Protein AF-A0A953FQK1-F1 (afdb_monomer_lite)

pLDDT: mean 86.42, std 16.39, range [29.5, 98.88]

Secondary structure (DSSP, 8-state):
-----PPPP-PBPPPGGGG-HHHHHHHHTTT--TTS-EEETTEEE-HHHHHHTTT--GGG-SB-TTSSBHHHHHIIIIIGGG-TT-SS-HHHHHHHHHHHHHHHHHHHTT-SS-----HHHHHHHHHHHHHHHHHHH-HHHHHHHHHHHHHHHHHHTTTBPPPPPP-GGGGGEEEEEE-TTS-HHHHHHHHHHHHHHHHHHTT-GGG--EEEEEESSHHHHHHHHHHHHTTT--EEEHHHHGGGTTSTTS-TTS-EEEEEGGGEESS--SS-EEGGGG-S-EEEEEETTTTT---SSS--HHHHHHHHHTTTSEEEEEES-HHHHHTTSTTHHHHHTTEEEEE-HHHHHHTT-S-----TT--HHHHHHHHHHHH--

Foldseek 3Di:
DDDDDDPDPDFAADQLVLLLLQQQLLLCLLQQRQLDFDDDPNHTDGSVCLQCVQQLDPVQKDQDPVQFGSLLVCNVPPRSVVRVPRNQDNVNSVVLRVLLSVLQCLQQVQAPDRDIARSQLVVLSSLLLVLLLCVLPPLPVVQVSSQVSQVVSCVSRVRHDRQDGDDSQLSQFAEAQAEPPNCVLSSLSSSLVSNCVSCVVSVNQQLAQAEEEEDADDVVLVVSCVSCVSRVAAEDALVVCPVVSVVSNPGRSRYYHYDYLVQEDCDDDPRHDDLPVLAQAYEYEYEQVLPQQQDLPDRGPSNVSVCGNHVVYHYYYYHNPNSVSHVNHPCSSSNSHRHSHHNHPLNCVVSPNDPPPPVVPDDPVVVVVVVVVSVVD

Structure (mmCIF, N/CA/C/O backbone):
data_AF-A0A953FQK1-F1
#
_entry.id   AF-A0A953FQK1-F1
#
loop_
_atom_site.group_PDB
_atom_site.id
_atom_site.type_symbol
_atom_site.label_atom_id
_atom_site.label_alt_id
_atom_site.label_comp_id
_atom_site.label_asym_id
_atom_site.label_entity_id
_atom_site.label_seq_id
_atom_site.pdbx_PDB_ins_code
_atom_site.Cartn_x
_atom_site.Cartn_y
_atom_site.Cartn_z
_atom_site.occupancy
_atom_site.B_iso_or_equiv
_atom_site.auth_seq_id
_atom_site.auth_comp_id
_atom_site.auth_asym_id
_atom_site.auth_atom_id
_atom_site.pdbx_PDB_model_num
ATOM 1 N N . MET A 1 1 ? 45.405 36.792 7.604 1.00 40.22 1 MET A N 1
ATOM 2 C CA . MET A 1 1 ? 44.465 36.492 6.502 1.00 40.22 1 MET A CA 1
ATOM 3 C C . MET A 1 1 ? 43.432 35.494 7.002 1.00 40.22 1 MET A C 1
ATOM 5 O O . MET A 1 1 ? 43.780 34.347 7.253 1.00 40.22 1 MET A O 1
ATOM 9 N N . ALA A 1 2 ? 42.198 35.940 7.238 1.00 38.81 2 ALA A N 1
ATOM 10 C CA . ALA A 1 2 ? 41.104 35.060 7.635 1.00 38.81 2 ALA A CA 1
ATOM 11 C C . ALA A 1 2 ? 40.645 34.254 6.409 1.00 38.81 2 ALA A C 1
ATOM 13 O O . ALA A 1 2 ? 40.246 34.835 5.402 1.00 38.81 2 ALA A O 1
ATOM 14 N N . LYS A 1 3 ? 40.738 32.920 6.468 1.00 43.22 3 LYS A N 1
ATOM 15 C CA . LYS A 1 3 ? 40.153 32.038 5.451 1.00 43.22 3 LYS A CA 1
ATOM 16 C C . LYS A 1 3 ? 38.633 32.167 5.543 1.00 43.22 3 LYS A C 1
ATOM 18 O O . LYS A 1 3 ? 38.025 31.635 6.469 1.00 43.22 3 LYS A O 1
ATOM 23 N N . GLY A 1 4 ? 38.038 32.893 4.600 1.00 41.53 4 GLY A N 1
ATOM 24 C CA . GLY A 1 4 ? 36.592 32.953 4.434 1.00 41.53 4 GLY A CA 1
ATOM 25 C C . GLY A 1 4 ? 36.038 31.541 4.266 1.00 41.53 4 GLY A C 1
ATOM 26 O O . GLY A 1 4 ? 36.395 30.828 3.327 1.00 41.53 4 GLY A O 1
ATOM 27 N N . ARG A 1 5 ? 35.192 31.120 5.209 1.00 45.06 5 ARG A N 1
ATOM 28 C CA . ARG A 1 5 ? 34.363 29.922 5.081 1.00 45.06 5 ARG A CA 1
ATOM 29 C C . ARG A 1 5 ? 33.481 30.143 3.851 1.00 45.06 5 ARG A C 1
ATOM 31 O O . ARG A 1 5 ? 32.662 31.059 3.852 1.00 45.06 5 ARG A O 1
ATOM 38 N N . ARG A 1 6 ? 33.685 29.356 2.789 1.00 45.75 6 ARG A N 1
ATOM 39 C CA . ARG A 1 6 ? 32.769 29.353 1.641 1.00 45.75 6 ARG A CA 1
ATOM 40 C C . ARG A 1 6 ? 31.358 29.058 2.169 1.00 45.75 6 ARG A C 1
ATOM 42 O O . ARG A 1 6 ? 31.229 28.124 2.967 1.00 45.75 6 ARG A O 1
ATOM 49 N N . PRO A 1 7 ? 30.325 29.823 1.778 1.00 44.41 7 PRO A N 1
ATOM 50 C CA . PRO A 1 7 ? 28.954 29.465 2.108 1.00 44.41 7 PRO A CA 1
ATOM 51 C C . PRO A 1 7 ? 28.688 28.062 1.553 1.00 44.41 7 PRO A C 1
ATOM 53 O O . PRO A 1 7 ? 29.013 27.770 0.401 1.00 44.41 7 PRO A O 1
ATOM 56 N N . ARG A 1 8 ? 28.180 27.166 2.404 1.00 52.31 8 ARG A N 1
ATOM 57 C CA . ARG A 1 8 ? 27.722 25.836 1.989 1.00 52.31 8 ARG A CA 1
ATOM 58 C C . ARG A 1 8 ? 26.625 26.093 0.955 1.00 52.31 8 ARG A C 1
ATOM 60 O O . ARG A 1 8 ? 25.663 26.781 1.289 1.00 52.31 8 ARG A O 1
ATOM 67 N N . ALA A 1 9 ? 26.800 25.635 -0.284 1.00 59.69 9 ALA A N 1
ATOM 68 C CA . ALA A 1 9 ? 25.722 25.701 -1.262 1.00 59.69 9 ALA A CA 1
ATOM 69 C C . ALA A 1 9 ? 24.502 25.010 -0.639 1.00 59.69 9 ALA A C 1
ATOM 71 O O . ALA A 1 9 ? 24.610 23.878 -0.167 1.00 59.69 9 ALA A O 1
ATOM 72 N N . THR A 1 10 ? 23.386 25.727 -0.540 1.00 69.00 10 THR A N 1
ATOM 73 C CA . THR A 1 10 ? 22.099 25.149 -0.152 1.00 69.00 10 THR A CA 1
ATOM 74 C C . THR A 1 10 ? 21.743 24.106 -1.203 1.00 69.00 10 THR A C 1
ATOM 76 O O . THR A 1 10 ? 21.504 24.466 -2.355 1.00 69.00 10 THR A O 1
ATOM 79 N N . GLN A 1 11 ? 21.802 22.828 -0.824 1.00 79.69 11 GLN A N 1
ATOM 80 C CA . GLN A 1 11 ? 21.378 21.716 -1.674 1.00 79.69 11 GLN A CA 1
ATOM 81 C C . GLN A 1 11 ? 19.900 21.881 -2.040 1.00 79.69 11 GLN A C 1
ATOM 83 O O . GLN A 1 11 ? 19.125 22.430 -1.252 1.00 79.69 11 GLN A O 1
ATOM 88 N N . GLN A 1 12 ? 19.524 21.431 -3.236 1.00 88.56 12 GLN A N 1
ATOM 89 C CA . GLN A 1 12 ? 18.136 21.489 -3.690 1.00 88.56 12 GLN A CA 1
ATOM 90 C C . GLN A 1 12 ? 17.279 20.490 -2.899 1.00 88.56 12 GLN A C 1
ATOM 92 O O . GLN A 1 12 ? 17.755 19.424 -2.510 1.00 88.56 12 GLN A O 1
ATOM 97 N N . SER A 1 13 ? 16.012 20.813 -2.652 1.00 87.69 13 SER A N 1
ATOM 98 C CA . SER A 1 13 ? 15.073 19.856 -2.058 1.00 87.69 13 SER A CA 1
ATOM 99 C C . SER A 1 13 ? 14.379 19.064 -3.158 1.00 87.69 13 SER A C 1
ATOM 101 O O . SER A 1 13 ? 13.925 19.641 -4.144 1.00 87.69 13 SER A O 1
ATOM 103 N N . HIS A 1 14 ? 14.249 17.752 -2.973 1.00 91.38 14 HIS A N 1
ATOM 104 C CA . HIS A 1 14 ? 13.413 16.935 -3.846 1.00 91.38 14 HIS A CA 1
ATOM 105 C C . HIS A 1 14 ? 11.941 17.330 -3.713 1.00 91.38 14 HIS A C 1
ATOM 107 O O . HIS A 1 14 ? 11.442 17.494 -2.599 1.00 91.38 14 HIS A O 1
ATOM 113 N N . ALA A 1 15 ? 11.225 17.388 -4.836 1.00 91.75 15 ALA A N 1
ATOM 114 C CA . ALA A 1 15 ? 9.769 17.310 -4.807 1.00 91.75 15 ALA A CA 1
ATOM 115 C C . ALA A 1 15 ? 9.336 15.935 -4.265 1.00 91.75 15 ALA A C 1
ATOM 117 O O . ALA A 1 15 ? 9.980 14.928 -4.563 1.00 91.75 15 ALA A O 1
ATOM 118 N N . PHE A 1 16 ? 8.230 15.878 -3.516 1.00 91.94 16 PHE A N 1
ATOM 119 C CA . PHE A 1 16 ? 7.716 14.649 -2.892 1.00 91.94 16 PHE A CA 1
ATOM 120 C C . PHE A 1 16 ? 7.624 13.465 -3.871 1.00 91.94 16 PHE A C 1
ATOM 122 O O . PHE A 1 16 ? 8.107 12.372 -3.583 1.00 91.94 16 PHE A O 1
ATOM 129 N N . ARG A 1 17 ? 7.090 13.707 -5.074 1.00 90.31 17 ARG A N 1
ATOM 130 C CA . ARG A 1 17 ? 6.919 12.698 -6.136 1.00 90.31 17 ARG A CA 1
ATOM 131 C C . ARG A 1 17 ? 8.231 12.097 -6.635 1.00 90.31 17 ARG A C 1
ATOM 133 O O . ARG A 1 17 ? 8.267 10.944 -7.055 1.00 90.31 17 ARG A O 1
ATOM 140 N N . ASN A 1 18 ? 9.318 12.859 -6.563 1.00 91.12 18 ASN A N 1
ATOM 141 C CA . ASN A 1 18 ? 10.618 12.415 -7.058 1.00 91.12 18 ASN A CA 1
ATOM 142 C C . ASN A 1 18 ? 11.304 11.465 -6.076 1.00 91.12 18 ASN A C 1
ATOM 144 O O . ASN A 1 18 ? 12.200 10.732 -6.479 1.00 91.12 18 ASN A O 1
ATOM 148 N N . LYS A 1 19 ? 10.867 11.437 -4.813 1.00 93.56 19 LYS A N 1
ATOM 149 C CA . LYS A 1 19 ? 11.439 10.607 -3.743 1.00 93.56 19 LYS A CA 1
ATOM 150 C C . LYS A 1 19 ? 10.489 9.510 -3.247 1.00 93.56 19 LYS A C 1
ATOM 152 O O . LYS A 1 19 ? 10.608 9.074 -2.108 1.00 93.56 19 LYS A O 1
ATOM 157 N N . LEU A 1 20 ? 9.573 9.029 -4.095 1.00 96.38 20 LEU A N 1
ATOM 158 C CA . LEU A 1 20 ? 8.733 7.854 -3.807 1.00 96.38 20 LEU A CA 1
ATOM 159 C C . LEU A 1 20 ? 9.558 6.555 -3.885 1.00 96.38 20 LEU A C 1
ATOM 161 O O . LEU A 1 20 ? 9.417 5.763 -4.817 1.00 96.38 20 LEU A O 1
ATOM 165 N N . LEU A 1 21 ? 10.485 6.372 -2.942 1.00 97.19 21 LEU A N 1
ATOM 166 C CA . LEU A 1 21 ? 11.564 5.387 -3.053 1.00 97.19 21 LEU A CA 1
ATOM 167 C C . LEU A 1 21 ? 11.065 3.939 -3.076 1.00 97.19 21 LEU A C 1
ATOM 169 O O . LEU A 1 21 ? 11.582 3.148 -3.859 1.00 97.19 21 LEU A O 1
ATOM 173 N N . LEU A 1 22 ? 10.059 3.597 -2.265 1.00 98.50 22 LEU A N 1
ATOM 174 C CA . LEU A 1 22 ? 9.475 2.253 -2.259 1.00 98.50 22 LEU A CA 1
ATOM 175 C C . LEU A 1 22 ? 8.797 1.931 -3.595 1.00 98.50 22 LEU A C 1
ATOM 177 O O . LEU A 1 22 ? 9.068 0.888 -4.186 1.00 98.50 22 LEU A O 1
ATOM 181 N N . ASN A 1 23 ? 7.963 2.844 -4.102 1.00 98.12 23 ASN A N 1
ATOM 182 C CA . ASN A 1 23 ? 7.322 2.693 -5.406 1.00 98.12 23 ASN A CA 1
ATOM 183 C C . ASN A 1 23 ? 8.349 2.524 -6.535 1.00 98.12 23 ASN A C 1
ATOM 185 O O . ASN A 1 23 ? 8.227 1.610 -7.350 1.00 98.12 23 ASN A O 1
ATOM 189 N N . GLN A 1 24 ? 9.382 3.370 -6.563 1.00 97.94 24 GLN A N 1
ATOM 190 C CA . GLN A 1 24 ? 10.443 3.274 -7.561 1.00 97.94 24 GLN A CA 1
ATOM 191 C C . GLN A 1 24 ? 11.195 1.942 -7.456 1.00 97.94 24 GLN A C 1
ATOM 193 O O . GLN A 1 24 ? 11.378 1.267 -8.467 1.00 97.94 24 GLN A O 1
ATOM 198 N N . TRP A 1 25 ? 11.589 1.528 -6.250 1.00 98.38 25 TRP A N 1
ATOM 199 C CA . TRP A 1 25 ? 12.264 0.248 -6.038 1.00 98.38 25 TRP A CA 1
ATOM 200 C C . TRP A 1 25 ? 11.418 -0.934 -6.532 1.00 98.38 25 TRP A C 1
ATOM 202 O O . TRP A 1 25 ? 11.937 -1.776 -7.263 1.00 98.38 25 TRP A O 1
ATOM 212 N N . LEU A 1 26 ? 10.110 -0.952 -6.237 1.00 98.44 26 LEU A N 1
ATOM 213 C CA . LEU A 1 26 ? 9.181 -1.977 -6.733 1.00 98.44 26 LEU A CA 1
ATOM 214 C C . LEU A 1 26 ? 9.119 -2.016 -8.265 1.00 98.44 26 LEU A C 1
ATOM 216 O O . LEU A 1 26 ? 9.172 -3.098 -8.844 1.00 98.44 26 LEU A O 1
ATOM 220 N N . ILE A 1 27 ? 9.066 -0.857 -8.932 1.00 97.50 27 ILE A N 1
ATOM 221 C CA . ILE A 1 27 ? 9.136 -0.777 -10.403 1.00 97.50 27 ILE A CA 1
ATOM 222 C C . ILE A 1 27 ? 10.468 -1.354 -10.913 1.00 97.50 27 ILE A C 1
ATOM 224 O O . ILE A 1 27 ? 10.485 -2.114 -11.883 1.00 97.50 27 ILE A O 1
ATOM 228 N N . GLY A 1 28 ? 11.569 -1.064 -10.216 1.00 97.31 28 GLY A N 1
ATOM 229 C CA . GLY A 1 28 ? 12.900 -1.598 -10.505 1.00 97.31 28 GLY A CA 1
ATOM 230 C C . GLY A 1 28 ? 12.976 -3.125 -10.502 1.00 97.31 28 GLY A C 1
ATOM 231 O O . GLY A 1 28 ? 13.739 -3.698 -11.280 1.00 97.31 28 GLY A O 1
ATOM 232 N N . LEU A 1 29 ? 12.145 -3.807 -9.706 1.00 97.50 29 LEU A N 1
ATOM 233 C CA . LEU A 1 29 ? 12.106 -5.273 -9.668 1.00 97.50 29 LEU A CA 1
ATOM 234 C C . LEU A 1 29 ? 11.604 -5.902 -10.979 1.00 97.50 29 LEU A C 1
ATOM 236 O O . LEU A 1 29 ? 11.925 -7.057 -11.259 1.00 97.50 29 LEU A O 1
ATOM 240 N N . PHE A 1 30 ? 10.892 -5.143 -11.817 1.00 96.25 30 PHE A N 1
ATOM 241 C CA . PHE A 1 30 ? 10.509 -5.547 -13.177 1.00 96.25 30 PHE A CA 1
ATOM 242 C C . PHE A 1 30 ? 11.618 -5.289 -14.212 1.00 96.25 30 PHE A C 1
ATOM 244 O O . PHE A 1 30 ? 11.396 -5.463 -15.406 1.00 96.25 30 PHE A O 1
ATOM 251 N N . GLY A 1 31 ? 12.805 -4.856 -13.773 1.00 95.19 31 GLY A N 1
ATOM 252 C CA . GLY A 1 31 ? 13.946 -4.514 -14.626 1.00 95.19 31 GLY A CA 1
ATOM 253 C C . GLY A 1 31 ? 13.876 -3.112 -15.244 1.00 95.19 31 GLY A C 1
ATOM 254 O O . GLY A 1 31 ? 14.772 -2.731 -15.997 1.00 95.19 31 GLY A O 1
ATOM 255 N N . ILE A 1 32 ? 12.847 -2.326 -14.909 1.00 95.69 32 ILE A N 1
ATOM 256 C CA . ILE A 1 32 ? 12.681 -0.941 -15.360 1.00 95.69 32 ILE A CA 1
ATOM 257 C C . ILE A 1 32 ? 13.426 -0.024 -14.392 1.00 95.69 32 ILE A C 1
ATOM 259 O O . ILE A 1 32 ? 12.943 0.250 -13.299 1.00 95.69 32 ILE A O 1
ATOM 263 N N . ASP A 1 33 ? 14.596 0.471 -14.789 1.00 95.62 33 ASP A N 1
ATOM 264 C CA . ASP A 1 33 ? 15.411 1.345 -13.942 1.00 95.62 33 ASP A CA 1
ATOM 265 C C . ASP A 1 33 ? 14.749 2.720 -13.710 1.00 95.62 33 ASP A C 1
ATOM 267 O O . ASP A 1 33 ? 14.729 3.536 -14.633 1.00 95.62 33 ASP A O 1
ATOM 271 N N . PRO A 1 34 ? 14.276 3.057 -12.497 1.00 95.81 34 PRO A N 1
ATOM 272 C CA . PRO A 1 34 ? 13.555 4.308 -12.270 1.00 95.81 34 PRO A CA 1
ATOM 273 C C . PRO A 1 34 ? 14.421 5.569 -12.387 1.00 95.81 34 PRO A C 1
ATOM 275 O O . PRO A 1 34 ? 13.880 6.663 -12.517 1.00 95.81 34 PRO A O 1
ATOM 278 N N . LEU A 1 35 ? 15.751 5.423 -12.333 1.00 95.62 35 LEU A N 1
ATOM 279 C CA . LEU A 1 35 ? 16.714 6.526 -12.443 1.00 95.62 35 LEU A CA 1
ATOM 280 C C . LEU A 1 35 ? 17.237 6.708 -13.875 1.00 95.62 35 LEU A C 1
ATOM 282 O O . LEU A 1 35 ? 18.058 7.589 -14.132 1.00 95.62 35 LEU A O 1
ATOM 286 N N . HIS A 1 36 ? 16.795 5.864 -14.809 1.00 93.88 36 HIS A N 1
ATOM 287 C CA . HIS A 1 36 ? 17.121 5.986 -16.222 1.00 93.88 36 HIS A CA 1
ATOM 288 C C . HIS A 1 36 ? 15.997 6.701 -16.978 1.00 93.88 36 HIS A C 1
ATOM 290 O O . HIS A 1 36 ? 14.820 6.567 -16.648 1.00 93.88 36 HIS A O 1
ATOM 296 N N . ALA A 1 37 ? 16.355 7.456 -18.017 1.00 93.94 37 ALA A N 1
ATOM 297 C CA . ALA A 1 37 ? 15.370 8.070 -18.898 1.00 93.94 37 ALA A CA 1
ATOM 298 C C . ALA A 1 37 ? 14.736 7.000 -19.796 1.00 93.94 37 ALA A C 1
ATOM 300 O O . ALA A 1 37 ? 15.444 6.277 -20.492 1.00 93.94 37 ALA A O 1
ATOM 301 N N . HIS A 1 38 ? 13.406 6.930 -19.824 1.00 94.06 38 HIS A N 1
ATOM 302 C CA . HIS A 1 38 ? 12.681 5.988 -20.676 1.00 94.06 38 HIS A CA 1
ATOM 303 C C . HIS A 1 38 ? 11.947 6.699 -21.799 1.00 94.06 38 HIS A C 1
ATOM 305 O O . HIS A 1 38 ? 11.625 7.886 -21.704 1.00 94.06 38 HIS A O 1
ATOM 311 N N . THR A 1 39 ? 11.647 5.950 -22.858 1.00 92.00 39 THR A N 1
ATOM 312 C CA . THR A 1 39 ? 10.816 6.439 -23.956 1.00 92.00 39 THR A CA 1
ATOM 313 C C . THR A 1 39 ? 9.758 5.422 -24.368 1.00 92.00 39 THR A C 1
ATOM 315 O O . THR A 1 39 ? 9.959 4.211 -24.289 1.00 92.00 39 THR A O 1
ATOM 318 N N . ILE A 1 40 ? 8.610 5.934 -24.806 1.00 89.62 40 ILE A N 1
ATOM 319 C CA . ILE A 1 40 ? 7.538 5.186 -25.464 1.00 89.62 40 ILE A CA 1
ATOM 320 C C . ILE A 1 40 ? 7.219 5.948 -26.745 1.00 89.62 40 ILE A C 1
ATOM 322 O O . ILE A 1 40 ? 6.875 7.127 -26.685 1.00 89.62 40 ILE A O 1
ATOM 326 N N . ASP A 1 41 ? 7.354 5.284 -27.893 1.00 90.19 41 ASP A N 1
ATOM 327 C CA . ASP A 1 41 ? 7.099 5.872 -29.217 1.00 90.19 41 ASP A CA 1
ATOM 328 C C . ASP A 1 41 ? 7.869 7.192 -29.422 1.00 90.19 41 ASP A C 1
ATOM 330 O O . ASP A 1 41 ? 7.294 8.228 -29.761 1.00 90.19 41 ASP A O 1
ATOM 334 N N . ASP A 1 42 ? 9.175 7.148 -29.125 1.00 90.25 42 ASP A N 1
ATOM 335 C CA . ASP A 1 42 ? 10.140 8.259 -29.191 1.00 90.25 42 ASP A CA 1
ATOM 336 C C . ASP A 1 42 ? 9.824 9.474 -28.299 1.00 90.25 42 ASP A C 1
ATOM 338 O O . ASP A 1 42 ? 10.453 10.529 -28.414 1.00 90.25 42 ASP A O 1
ATOM 342 N N . LYS A 1 43 ? 8.872 9.345 -27.368 1.00 92.44 43 LYS A N 1
ATOM 343 C CA . LYS A 1 43 ? 8.534 10.385 -26.389 1.00 92.44 43 LYS A CA 1
ATOM 344 C C . LYS A 1 43 ? 9.030 10.007 -24.999 1.00 92.44 43 LYS A C 1
ATOM 346 O O . LYS A 1 43 ? 8.957 8.827 -24.654 1.00 92.44 43 LYS A O 1
ATOM 351 N N . PRO A 1 44 ? 9.481 10.976 -24.180 1.00 93.56 44 PRO A N 1
ATOM 352 C CA . PRO A 1 44 ? 9.818 10.726 -22.783 1.00 93.56 44 PRO A CA 1
ATOM 353 C C . PRO A 1 44 ? 8.669 10.029 -22.053 1.00 93.56 44 PRO A C 1
ATOM 355 O O . PRO A 1 44 ? 7.518 10.454 -22.158 1.00 93.56 44 PRO A O 1
ATOM 358 N N . ALA A 1 45 ? 8.993 8.970 -21.321 1.00 92.06 45 ALA A N 1
ATOM 359 C CA . ALA A 1 45 ? 8.046 8.191 -20.544 1.00 92.06 45 ALA A CA 1
ATOM 360 C C . ALA A 1 45 ? 8.549 8.032 -19.111 1.00 92.06 45 ALA A C 1
ATOM 362 O O . ALA A 1 45 ? 9.741 7.843 -18.865 1.00 92.06 45 ALA A O 1
ATOM 363 N N . LEU A 1 46 ? 7.624 8.089 -18.160 1.00 92.12 46 LEU A N 1
ATOM 364 C CA . LEU A 1 46 ? 7.920 7.781 -16.767 1.00 92.12 46 LEU A CA 1
ATOM 365 C C . LEU A 1 46 ? 8.019 6.255 -16.581 1.00 92.12 46 LEU A C 1
ATOM 367 O O . LEU A 1 46 ? 7.301 5.521 -17.267 1.00 92.12 46 LEU A O 1
ATOM 371 N N . PRO A 1 47 ? 8.835 5.752 -15.635 1.00 93.62 47 PRO A N 1
ATOM 372 C CA . PRO A 1 47 ? 8.996 4.311 -15.394 1.00 93.62 47 PRO A CA 1
ATOM 373 C C . PRO A 1 47 ? 7.666 3.558 -15.233 1.00 93.62 47 PRO A C 1
ATOM 375 O O . PRO A 1 47 ? 7.473 2.479 -15.788 1.00 93.62 47 PRO A O 1
ATOM 378 N N . TYR A 1 48 ? 6.695 4.172 -14.551 1.00 91.56 48 TYR A N 1
ATOM 379 C CA . TYR A 1 48 ? 5.347 3.622 -14.410 1.00 91.56 48 TYR A CA 1
ATOM 380 C C . TYR A 1 48 ? 4.612 3.455 -15.751 1.00 91.56 48 TYR A C 1
ATOM 382 O O . TYR A 1 48 ? 3.927 2.458 -15.963 1.00 91.56 48 TYR A O 1
ATOM 390 N N . GLN A 1 49 ? 4.755 4.404 -16.682 1.00 92.19 49 GLN A N 1
ATOM 391 C CA . GLN A 1 49 ? 4.124 4.313 -18.002 1.00 92.19 49 GLN A CA 1
ATOM 392 C C . GLN A 1 49 ? 4.724 3.172 -18.827 1.00 92.19 49 GLN A C 1
ATOM 394 O O . GLN A 1 49 ? 3.991 2.517 -19.565 1.00 92.19 49 GLN A O 1
ATOM 399 N N . VAL A 1 50 ? 6.024 2.902 -18.666 1.00 93.62 50 VAL A N 1
ATOM 400 C CA . VAL A 1 50 ? 6.693 1.742 -19.276 1.00 93.62 50 VAL A CA 1
ATOM 401 C C . VAL A 1 50 ? 6.104 0.445 -18.730 1.00 93.62 50 VAL A C 1
ATOM 403 O O . VAL A 1 50 ? 5.688 -0.407 -19.513 1.00 93.62 50 VAL A O 1
ATOM 406 N N . LEU A 1 51 ? 5.976 0.334 -17.404 1.00 94.38 51 LEU A N 1
ATOM 407 C CA . LEU A 1 51 ? 5.385 -0.833 -16.743 1.00 94.38 51 LEU A CA 1
ATOM 408 C C . LEU A 1 51 ? 3.922 -1.060 -17.160 1.00 94.38 51 LEU A C 1
ATOM 410 O O . LEU A 1 51 ? 3.511 -2.184 -17.435 1.00 94.38 51 LEU A O 1
ATOM 414 N N . ALA A 1 52 ? 3.132 0.011 -17.237 1.00 92.56 52 ALA A N 1
ATOM 415 C CA . ALA A 1 52 ? 1.702 -0.060 -17.522 1.00 92.56 52 ALA A CA 1
ATOM 416 C C . ALA A 1 52 ? 1.356 -0.131 -19.020 1.00 92.56 52 ALA A C 1
ATOM 418 O O . ALA A 1 52 ? 0.186 -0.328 -19.354 1.00 92.56 52 ALA A O 1
ATOM 419 N N . ARG A 1 53 ? 2.326 0.025 -19.933 1.00 88.38 53 ARG A N 1
ATOM 420 C CA . ARG A 1 53 ? 2.094 0.225 -21.378 1.00 88.38 53 ARG A CA 1
ATOM 421 C C . ARG A 1 53 ? 1.118 -0.783 -21.995 1.00 88.38 53 ARG A C 1
ATOM 423 O O . ARG A 1 53 ? 0.251 -0.394 -22.772 1.00 88.38 53 ARG A O 1
ATOM 430 N N . HIS A 1 54 ? 1.245 -2.059 -21.633 1.00 87.69 54 HIS A N 1
ATOM 431 C CA . HIS A 1 54 ? 0.437 -3.159 -22.178 1.00 87.69 54 HIS A CA 1
ATOM 432 C C . HIS A 1 54 ? -0.724 -3.590 -21.268 1.00 87.69 54 HIS A C 1
ATOM 434 O O . HIS A 1 54 ? -1.383 -4.593 -21.536 1.00 87.69 54 HIS A O 1
ATOM 440 N N . LEU A 1 55 ? -0.980 -2.837 -20.195 1.00 90.81 55 LEU A N 1
ATOM 441 C CA . LEU A 1 55 ? -2.008 -3.141 -19.199 1.00 90.81 55 LEU A CA 1
ATOM 442 C C . LEU A 1 55 ? -3.209 -2.185 -19.280 1.00 90.81 55 LEU A C 1
ATOM 444 O O . LEU A 1 55 ? -4.272 -2.492 -18.767 1.00 90.81 55 LEU A O 1
ATOM 448 N N . LYS A 1 56 ? -3.075 -1.015 -19.914 1.00 87.19 56 LYS A N 1
ATOM 449 C CA . LYS A 1 56 ? -4.116 0.033 -19.878 1.00 87.19 56 LYS A CA 1
ATOM 450 C C . LYS A 1 56 ? -5.352 -0.235 -20.739 1.00 87.19 56 LYS A C 1
ATOM 452 O O . LYS A 1 56 ? -6.363 0.443 -20.584 1.00 87.19 56 LYS A O 1
ATOM 457 N N . ASP A 1 57 ? -5.277 -1.170 -21.678 1.00 86.25 57 ASP A N 1
ATOM 458 C CA . ASP A 1 57 ? -6.373 -1.425 -22.610 1.00 86.25 57 ASP A CA 1
ATOM 459 C C . ASP A 1 57 ? -7.550 -2.107 -21.898 1.00 86.25 57 ASP A C 1
ATOM 461 O O . ASP A 1 57 ? -7.384 -3.154 -21.280 1.00 86.25 57 ASP A O 1
ATOM 465 N N . ILE A 1 58 ? -8.761 -1.563 -22.023 1.00 81.62 58 ILE A N 1
ATOM 466 C CA . ILE A 1 58 ? -9.972 -2.141 -21.418 1.00 81.62 58 ILE A CA 1
ATOM 467 C C . ILE A 1 58 ? -10.234 -3.590 -21.856 1.00 81.62 58 ILE A C 1
ATOM 469 O O . ILE A 1 58 ? -10.827 -4.364 -21.115 1.00 81.62 58 ILE A O 1
ATOM 473 N N . ARG A 1 59 ? -9.749 -3.999 -23.036 1.00 86.88 59 ARG A N 1
ATOM 474 C CA . ARG A 1 59 ? -9.843 -5.384 -23.532 1.00 86.88 59 ARG A CA 1
ATOM 475 C C . ARG A 1 59 ? -8.979 -6.367 -22.744 1.00 86.88 59 ARG A C 1
ATOM 477 O O . ARG A 1 59 ? -9.073 -7.569 -22.962 1.00 86.88 59 ARG A O 1
ATOM 484 N N . THR A 1 60 ? -8.123 -5.851 -21.870 1.00 88.00 60 THR A N 1
ATOM 485 C CA . THR A 1 60 ? -7.251 -6.626 -20.984 1.00 88.00 60 THR A CA 1
ATOM 486 C C . THR A 1 60 ? -7.825 -6.741 -19.569 1.00 88.00 60 THR A C 1
ATOM 488 O O . THR A 1 60 ? -7.196 -7.326 -18.696 1.00 88.00 60 THR A O 1
ATOM 491 N N . GLU A 1 61 ? -9.034 -6.219 -19.335 1.00 92.75 61 GLU A N 1
ATOM 492 C CA . GLU A 1 61 ? -9.770 -6.428 -18.089 1.00 92.75 61 GLU A CA 1
ATOM 493 C C . GLU A 1 61 ? -10.325 -7.857 -17.997 1.00 92.75 61 GLU A C 1
ATOM 495 O O . GLU A 1 61 ? -10.958 -8.359 -18.926 1.00 92.75 61 GLU A O 1
ATOM 500 N N . GLY A 1 62 ? -10.159 -8.474 -16.825 1.00 93.44 62 GLY A N 1
ATOM 501 C CA . GLY A 1 62 ? -10.816 -9.727 -16.458 1.00 93.44 62 GLY A CA 1
ATOM 502 C C . GLY A 1 62 ? -10.029 -11.014 -16.728 1.00 93.44 62 GLY A C 1
ATOM 503 O O . GLY A 1 62 ? -8.809 -11.012 -16.905 1.00 93.44 62 GLY A O 1
ATOM 504 N N . LEU A 1 63 ? -10.795 -12.109 -16.652 1.00 96.12 63 LEU A N 1
ATOM 505 C CA . LEU A 1 63 ? -10.436 -13.529 -16.764 1.00 96.12 63 LEU A CA 1
ATOM 506 C C . LEU A 1 63 ? -9.879 -13.937 -18.140 1.00 96.12 63 LEU A C 1
ATOM 508 O O . LEU A 1 63 ? -10.607 -13.814 -19.124 1.00 96.12 63 LEU A O 1
ATOM 512 N N . GLY A 1 64 ? -8.672 -14.497 -18.229 1.00 94.44 64 GLY A N 1
ATOM 513 C CA . GLY A 1 64 ? -8.263 -15.359 -19.339 1.00 94.44 64 GLY A CA 1
ATOM 514 C C . GLY A 1 64 ? -8.936 -16.739 -19.276 1.00 94.44 64 GLY A C 1
ATOM 515 O O . GLY A 1 64 ? -9.596 -17.091 -18.299 1.00 94.44 64 GLY A O 1
ATOM 516 N N . ALA A 1 65 ? -8.764 -17.554 -20.323 1.00 94.81 65 ALA A N 1
ATOM 517 C CA . ALA A 1 65 ? -9.357 -18.899 -20.390 1.00 94.81 65 ALA A CA 1
ATOM 518 C C . ALA A 1 65 ? -8.790 -19.883 -19.347 1.00 94.81 65 ALA A C 1
ATOM 520 O O . ALA A 1 65 ? -9.408 -20.907 -19.069 1.00 94.81 65 ALA A O 1
ATOM 521 N N . ASP A 1 66 ? -7.621 -19.578 -18.788 1.00 96.50 66 ASP A N 1
ATOM 522 C CA . ASP A 1 66 ? -6.952 -20.334 -17.730 1.00 96.50 66 ASP A CA 1
ATOM 523 C C . ASP A 1 66 ? -7.313 -19.857 -16.315 1.00 96.50 66 ASP A C 1
ATOM 525 O O . ASP A 1 66 ? -6.785 -20.385 -15.342 1.00 96.50 66 ASP A O 1
ATOM 529 N N . GLY A 1 67 ? -8.216 -18.878 -16.193 1.00 96.81 67 GLY A N 1
ATOM 530 C CA . GLY A 1 67 ? -8.635 -18.321 -14.908 1.00 96.81 67 GLY A CA 1
ATOM 531 C C . GLY A 1 67 ? -7.679 -17.278 -14.326 1.00 96.81 67 GLY A C 1
ATOM 532 O O . GLY A 1 67 ? -7.941 -16.791 -13.232 1.00 96.81 67 GLY A O 1
ATOM 533 N N . LEU A 1 68 ? -6.616 -16.895 -15.041 1.00 98.00 68 LEU A N 1
ATOM 534 C CA . LEU A 1 68 ? -5.690 -15.835 -14.626 1.00 98.00 68 LEU A CA 1
ATOM 535 C C . LEU A 1 68 ? -6.046 -14.510 -15.300 1.00 98.00 68 LEU A C 1
ATOM 537 O O . LEU A 1 68 ? -6.571 -14.490 -16.415 1.00 98.00 68 LEU A O 1
ATOM 541 N N . HIS A 1 69 ? -5.738 -13.383 -14.664 1.00 97.81 69 HIS A N 1
ATOM 542 C CA . HIS A 1 69 ? -5.963 -12.063 -15.243 1.00 97.81 69 HIS A CA 1
ATOM 543 C C . HIS A 1 69 ? -5.184 -11.899 -16.551 1.00 97.81 69 HIS A C 1
ATOM 545 O O . HIS A 1 69 ? -3.990 -12.192 -16.641 1.00 97.81 69 HIS A O 1
ATOM 551 N N . ILE A 1 70 ? -5.830 -11.319 -17.565 1.00 97.31 70 ILE A N 1
ATOM 552 C CA . ILE A 1 70 ? -5.164 -10.975 -18.833 1.00 97.31 70 ILE A CA 1
ATOM 553 C C . ILE A 1 70 ? -3.978 -10.017 -18.587 1.00 97.31 70 ILE A C 1
ATOM 555 O O . ILE A 1 70 ? -2.978 -10.061 -19.306 1.00 97.31 70 ILE A O 1
ATOM 559 N N . TYR A 1 71 ? -4.028 -9.213 -17.518 1.00 97.00 71 TYR A N 1
ATOM 560 C CA . TYR A 1 71 ? -2.903 -8.396 -17.060 1.00 97.00 71 TYR A CA 1
ATOM 561 C C . TYR A 1 71 ? -1.640 -9.201 -16.750 1.00 97.00 71 TYR A C 1
ATOM 563 O O . TYR A 1 71 ? -0.562 -8.784 -17.171 1.00 97.00 71 TYR A O 1
ATOM 571 N N . TYR A 1 72 ? -1.750 -10.352 -16.080 1.00 97.00 72 TYR A N 1
ATOM 572 C CA . TYR A 1 72 ? -0.609 -11.231 -15.812 1.00 97.00 72 TYR A CA 1
ATOM 573 C C . TYR A 1 72 ? 0.023 -11.715 -17.121 1.00 97.00 72 TYR A C 1
ATOM 575 O O . TYR A 1 72 ? 1.237 -11.609 -17.315 1.00 97.00 72 TYR A O 1
ATOM 583 N N . HIS A 1 73 ? -0.810 -12.167 -18.062 1.00 95.75 73 HIS A N 1
ATOM 584 C CA . HIS A 1 73 ? -0.356 -12.630 -19.374 1.00 95.75 73 HIS A CA 1
ATOM 585 C C . HIS A 1 73 ? 0.382 -11.538 -20.144 1.00 95.75 73 HIS A C 1
ATOM 587 O O . HIS A 1 73 ? 1.465 -11.782 -20.682 1.00 95.75 73 HIS A O 1
ATOM 593 N N . ASN A 1 74 ? -0.156 -10.319 -20.158 1.00 95.12 74 ASN A N 1
ATOM 594 C CA . ASN A 1 74 ? 0.484 -9.178 -20.808 1.00 95.12 74 ASN A CA 1
ATOM 595 C C . ASN A 1 74 ? 1.765 -8.748 -20.090 1.00 95.12 74 ASN A C 1
ATOM 597 O O . ASN A 1 74 ? 2.763 -8.461 -20.748 1.00 95.12 74 ASN A O 1
ATOM 601 N N . LEU A 1 75 ? 1.773 -8.740 -18.757 1.00 94.50 75 LEU A N 1
ATOM 602 C CA . LEU A 1 75 ? 2.958 -8.420 -17.970 1.00 94.50 75 LEU A CA 1
ATOM 603 C C . LEU A 1 75 ? 4.103 -9.388 -18.300 1.00 94.50 75 LEU A C 1
ATOM 605 O O . LEU A 1 75 ? 5.205 -8.947 -18.607 1.00 94.50 75 LEU A O 1
ATOM 609 N N . VAL A 1 76 ? 3.848 -10.696 -18.311 1.00 93.69 76 VAL A N 1
ATOM 610 C CA . VAL A 1 76 ? 4.884 -11.701 -18.591 1.00 93.69 76 VAL A CA 1
ATOM 611 C C . VAL A 1 76 ? 5.311 -11.687 -20.061 1.00 93.69 76 VAL A C 1
ATOM 613 O O . VAL A 1 76 ? 6.506 -11.704 -20.353 1.00 93.69 76 VAL A O 1
ATOM 616 N N . SER A 1 77 ? 4.359 -11.670 -20.997 1.00 91.81 77 SER A N 1
ATOM 617 C CA . SER A 1 77 ? 4.662 -11.831 -22.428 1.00 91.81 77 SER A CA 1
ATOM 618 C C . SER A 1 77 ? 5.132 -10.554 -23.123 1.00 91.81 77 SER A C 1
ATOM 620 O O . SER A 1 77 ? 5.884 -10.650 -24.090 1.00 91.81 77 SER A O 1
ATOM 622 N N . GLN A 1 78 ? 4.705 -9.376 -22.655 1.00 89.38 78 GLN A N 1
ATOM 623 C CA . GLN A 1 78 ? 5.001 -8.093 -23.303 1.00 89.38 78 GLN A CA 1
ATOM 624 C C . GLN A 1 78 ? 5.975 -7.241 -22.498 1.00 89.38 78 GLN A C 1
ATOM 626 O O . GLN A 1 78 ? 6.827 -6.591 -23.089 1.00 89.38 78 GLN A O 1
ATOM 631 N N . VAL A 1 79 ? 5.862 -7.214 -21.165 1.00 85.00 79 VAL A N 1
ATOM 632 C CA . VAL A 1 79 ? 6.717 -6.349 -20.336 1.00 85.00 79 VAL A CA 1
ATOM 633 C C . VAL A 1 79 ? 7.986 -7.090 -19.935 1.00 85.00 79 VAL A C 1
ATOM 635 O O . VAL A 1 79 ? 9.077 -6.665 -20.296 1.00 85.00 79 VAL A O 1
ATOM 638 N N . LEU A 1 80 ? 7.869 -8.231 -19.255 1.00 87.69 80 LEU A N 1
ATOM 639 C CA . LEU A 1 80 ? 9.023 -8.971 -18.736 1.00 87.69 80 LEU A CA 1
ATOM 640 C C . LEU A 1 80 ? 9.953 -9.464 -19.856 1.00 87.69 80 LEU A C 1
ATOM 642 O O . LEU A 1 80 ? 11.169 -9.485 -19.691 1.00 87.69 80 LEU A O 1
ATOM 646 N N . ALA A 1 81 ? 9.394 -9.775 -21.028 1.00 86.50 81 ALA A N 1
ATOM 647 C CA . ALA A 1 81 ? 10.162 -10.125 -22.222 1.00 86.50 81 ALA A CA 1
ATOM 648 C C . ALA A 1 81 ? 11.116 -9.006 -22.695 1.00 86.50 81 ALA A C 1
ATOM 650 O O . ALA A 1 81 ? 12.137 -9.302 -23.313 1.00 86.50 81 ALA A O 1
ATOM 651 N N . LEU A 1 82 ? 10.814 -7.735 -22.396 1.00 86.75 82 LEU A N 1
ATOM 652 C CA . LEU A 1 82 ? 11.666 -6.583 -22.723 1.00 86.75 82 LEU A CA 1
ATOM 653 C C . LEU A 1 82 ? 12.761 -6.335 -21.675 1.00 86.75 82 LEU A C 1
ATOM 655 O O . LEU A 1 82 ? 13.731 -5.634 -21.961 1.00 86.75 82 LEU A O 1
ATOM 659 N N . PHE A 1 83 ? 12.631 -6.918 -20.481 1.00 88.88 83 PHE A N 1
ATOM 660 C CA . PHE A 1 83 ? 13.521 -6.687 -19.344 1.00 88.88 83 PHE A CA 1
ATOM 661 C C . PHE A 1 83 ? 14.098 -8.013 -18.823 1.00 88.88 83 PHE A C 1
ATOM 663 O O . PHE A 1 83 ? 13.720 -8.481 -17.750 1.00 88.88 83 PHE A O 1
ATOM 670 N N . PRO A 1 84 ? 15.064 -8.623 -19.539 1.00 82.75 84 PRO A N 1
ATOM 671 C CA . PRO A 1 84 ? 15.610 -9.940 -19.187 1.00 82.75 84 PRO A CA 1
ATOM 672 C C . PRO A 1 84 ? 16.353 -9.971 -17.840 1.00 82.75 84 PRO A C 1
ATOM 674 O O . PRO A 1 84 ? 16.595 -11.046 -17.303 1.00 82.75 84 PRO A O 1
ATOM 677 N N . ASN A 1 85 ? 16.704 -8.802 -17.295 1.00 87.06 85 ASN A N 1
ATOM 678 C CA . ASN A 1 85 ? 17.365 -8.650 -15.996 1.00 87.06 85 ASN A CA 1
ATOM 679 C C . ASN A 1 85 ? 16.379 -8.341 -14.854 1.00 87.06 85 ASN A C 1
ATOM 681 O O . ASN A 1 85 ? 16.805 -7.889 -13.791 1.00 87.06 85 ASN A O 1
ATOM 685 N N . ALA A 1 86 ? 15.071 -8.511 -15.071 1.00 94.06 86 ALA A N 1
ATOM 686 C CA . ALA A 1 86 ? 14.076 -8.346 -14.020 1.00 94.06 86 ALA A CA 1
ATOM 687 C C . ALA A 1 86 ? 14.349 -9.298 -12.844 1.00 94.06 86 ALA A C 1
ATOM 689 O O . ALA A 1 86 ? 14.684 -10.468 -13.031 1.00 94.06 86 ALA A O 1
ATOM 690 N N . ALA A 1 87 ? 14.175 -8.797 -11.622 1.00 95.25 87 ALA A N 1
ATOM 691 C CA . ALA A 1 87 ? 14.330 -9.593 -10.409 1.00 95.25 87 ALA A CA 1
ATOM 692 C C . ALA A 1 87 ? 13.133 -10.533 -10.177 1.00 95.25 87 ALA A C 1
ATOM 694 O O . ALA A 1 87 ? 13.279 -11.579 -9.546 1.00 95.25 87 ALA A O 1
ATOM 695 N N . LEU A 1 88 ? 11.946 -10.163 -10.669 1.00 95.88 88 LEU A N 1
ATOM 696 C CA . LEU A 1 88 ? 10.735 -10.980 -10.579 1.00 95.88 88 LEU A CA 1
ATOM 697 C C . LEU A 1 88 ? 10.664 -11.955 -11.754 1.00 95.88 88 LEU A C 1
ATOM 699 O O . LEU A 1 88 ? 10.554 -11.542 -12.907 1.00 95.88 88 LEU A O 1
ATOM 703 N N . THR A 1 89 ? 10.695 -13.256 -11.463 1.00 95.12 89 THR A N 1
ATOM 704 C CA . THR A 1 89 ? 10.549 -14.295 -12.492 1.00 95.12 89 THR A CA 1
ATOM 705 C C . THR A 1 89 ? 9.080 -14.559 -12.815 1.00 95.12 89 THR A C 1
ATOM 707 O O . THR A 1 89 ? 8.177 -14.210 -12.047 1.00 95.12 89 THR A O 1
ATOM 710 N N . LYS A 1 90 ? 8.825 -15.234 -13.941 1.00 95.44 90 LYS A N 1
ATOM 711 C CA . LYS A 1 90 ? 7.475 -15.653 -14.339 1.00 95.44 90 LYS A CA 1
ATOM 712 C C . LYS A 1 90 ? 6.799 -16.515 -13.268 1.00 95.44 90 LYS A C 1
ATOM 714 O O . LYS A 1 90 ? 5.603 -16.365 -13.037 1.00 95.44 90 LYS A O 1
ATOM 719 N N . GLU A 1 91 ? 7.554 -17.409 -12.639 1.00 96.25 91 GLU A N 1
ATOM 720 C CA . GLU A 1 91 ? 7.069 -18.351 -11.625 1.00 96.25 91 GLU A CA 1
ATOM 721 C C . GLU A 1 91 ? 6.657 -17.617 -10.347 1.00 96.25 91 GLU A C 1
ATOM 723 O O . GLU A 1 91 ? 5.614 -17.909 -9.770 1.00 96.25 91 GLU A O 1
ATOM 728 N N . VAL A 1 92 ? 7.447 -16.620 -9.934 1.00 97.12 92 VAL A N 1
ATOM 729 C CA . VAL A 1 92 ? 7.117 -15.765 -8.787 1.00 97.12 92 VAL A CA 1
ATOM 730 C C . VAL A 1 92 ? 5.858 -14.946 -9.073 1.00 97.12 92 VAL A C 1
ATOM 732 O O . VAL A 1 92 ? 4.946 -14.915 -8.249 1.00 97.12 92 VAL A O 1
ATOM 735 N N . LEU A 1 93 ? 5.772 -14.336 -10.259 1.00 97.94 93 LEU A N 1
ATOM 736 C CA . LEU A 1 93 ? 4.592 -13.574 -10.673 1.00 97.94 93 LEU A CA 1
ATOM 737 C C . LEU A 1 93 ? 3.338 -14.448 -10.782 1.00 97.94 93 LEU A C 1
ATOM 739 O O . LEU A 1 93 ? 2.257 -13.972 -10.457 1.00 97.94 93 LEU A O 1
ATOM 743 N N . LEU A 1 94 ? 3.472 -15.708 -11.212 1.00 98.44 94 LEU A N 1
ATOM 744 C CA . LEU A 1 94 ? 2.348 -16.644 -11.289 1.00 98.44 94 LEU A CA 1
ATOM 745 C C . LEU A 1 94 ? 1.755 -16.904 -9.904 1.00 98.44 94 LEU A C 1
ATOM 747 O O . LEU A 1 94 ? 0.548 -16.801 -9.734 1.00 98.44 94 LEU A O 1
ATOM 751 N N . ARG A 1 95 ? 2.602 -17.165 -8.903 1.00 98.44 95 ARG A N 1
ATOM 752 C CA . ARG A 1 95 ? 2.149 -17.372 -7.521 1.00 98.44 95 ARG A CA 1
ATOM 753 C C . ARG A 1 95 ? 1.387 -16.157 -6.984 1.00 98.44 95 ARG A C 1
ATOM 755 O O . ARG A 1 95 ? 0.343 -16.305 -6.356 1.00 98.44 95 ARG A O 1
ATOM 762 N N . TYR A 1 96 ? 1.908 -14.955 -7.225 1.00 98.69 96 TYR A N 1
ATOM 763 C CA . TYR A 1 96 ? 1.240 -13.716 -6.818 1.00 98.69 96 TYR A CA 1
ATOM 764 C C . TYR A 1 96 ? -0.095 -13.522 -7.540 1.00 98.69 96 TYR A C 1
ATOM 766 O O . TYR A 1 96 ? -1.081 -13.133 -6.924 1.00 98.69 96 TYR A O 1
ATOM 774 N N . GLU A 1 97 ? -0.154 -13.840 -8.829 1.00 98.69 97 GLU A N 1
ATOM 775 C CA . GLU A 1 97 ? -1.389 -13.796 -9.605 1.00 98.69 97 GLU A CA 1
ATOM 776 C C . GLU A 1 97 ? -2.442 -14.785 -9.075 1.00 98.69 97 GLU A C 1
ATOM 778 O O . GLU A 1 97 ? -3.590 -14.400 -8.866 1.00 98.69 97 GLU A O 1
ATOM 783 N N . GLU A 1 98 ? -2.062 -16.029 -8.776 1.00 98.69 98 GLU A N 1
ATOM 784 C CA . GLU A 1 98 ? -2.961 -17.033 -8.189 1.00 98.69 98 GLU A CA 1
ATOM 785 C C . GLU A 1 98 ? -3.513 -16.580 -6.827 1.00 98.69 98 GLU A C 1
ATOM 787 O O . GLU A 1 98 ? -4.694 -16.782 -6.526 1.00 98.69 98 GLU A O 1
ATOM 792 N N . ASN A 1 99 ? -2.689 -15.910 -6.013 1.00 98.69 99 ASN A N 1
ATOM 793 C CA . ASN A 1 99 ? -3.141 -15.280 -4.774 1.00 98.69 99 ASN A CA 1
ATOM 794 C C . ASN A 1 99 ? -4.184 -14.186 -5.046 1.00 98.69 99 ASN A C 1
ATOM 796 O O . ASN A 1 99 ? -5.247 -14.186 -4.419 1.00 98.69 99 ASN A O 1
ATOM 800 N N . ILE A 1 100 ? -3.920 -13.285 -5.998 1.00 98.81 100 ILE A N 1
ATOM 801 C CA . ILE A 1 100 ? -4.841 -12.201 -6.368 1.00 98.81 100 ILE A CA 1
ATOM 802 C C . ILE A 1 100 ? -6.170 -12.768 -6.878 1.00 98.81 100 ILE A C 1
ATOM 804 O O . ILE A 1 100 ? -7.224 -12.287 -6.456 1.00 98.81 100 ILE A O 1
ATOM 808 N N . VAL A 1 101 ? -6.153 -13.801 -7.728 1.00 98.62 101 VAL A N 1
ATOM 809 C CA . VAL A 1 101 ? -7.366 -14.491 -8.204 1.00 98.62 101 VAL A CA 1
ATOM 810 C C . VAL A 1 101 ? -8.154 -15.049 -7.024 1.00 98.62 101 VAL A C 1
ATOM 812 O O . VAL A 1 101 ? -9.307 -14.663 -6.834 1.00 98.62 101 VAL A O 1
ATOM 815 N N . ARG A 1 102 ? -7.517 -15.851 -6.163 1.00 98.62 102 ARG A N 1
ATOM 816 C CA . ARG A 1 102 ? -8.156 -16.451 -4.981 1.00 98.62 102 ARG A CA 1
ATOM 817 C C . ARG A 1 102 ? -8.791 -15.401 -4.067 1.00 98.62 102 ARG A C 1
ATOM 819 O O . ARG A 1 102 ? -9.903 -15.584 -3.574 1.00 98.62 102 ARG A O 1
ATOM 826 N N . HIS A 1 103 ? -8.099 -14.291 -3.814 1.00 98.62 103 HIS A N 1
ATOM 827 C CA . HIS A 1 103 ? -8.624 -13.215 -2.971 1.00 98.62 103 HIS A CA 1
ATOM 828 C C . HIS A 1 103 ? -9.760 -12.440 -3.647 1.00 98.62 103 HIS A C 1
ATOM 830 O O . HIS A 1 103 ? -10.722 -12.061 -2.981 1.00 98.62 103 HIS A O 1
ATOM 836 N N . THR A 1 104 ? -9.682 -12.253 -4.965 1.00 98.12 104 THR A N 1
ATOM 837 C CA . THR A 1 104 ? -10.747 -11.635 -5.766 1.00 98.12 104 THR A CA 1
ATOM 838 C C . THR A 1 104 ? -12.008 -12.492 -5.763 1.00 98.12 104 THR A C 1
ATOM 840 O O . THR A 1 104 ? -13.106 -11.969 -5.586 1.00 98.12 104 THR A O 1
ATOM 843 N N . GLU A 1 105 ? -11.867 -13.808 -5.918 1.00 97.56 105 GLU A N 1
ATOM 844 C CA . GLU A 1 105 ? -12.972 -14.765 -5.830 1.00 97.56 105 GLU A CA 1
ATOM 845 C C . GLU A 1 105 ? -13.631 -14.733 -4.449 1.00 97.56 105 GLU A C 1
ATOM 847 O O . GLU A 1 105 ? -14.857 -14.657 -4.367 1.00 97.56 105 GLU A O 1
ATOM 852 N N . ALA A 1 106 ? -12.833 -14.700 -3.375 1.00 97.88 106 ALA A N 1
ATOM 853 C CA . ALA A 1 106 ? -13.345 -14.628 -2.008 1.00 97.88 106 ALA A CA 1
ATOM 854 C C . ALA A 1 106 ? -14.257 -13.408 -1.796 1.00 97.88 106 ALA A C 1
ATOM 856 O O . ALA A 1 106 ? -15.390 -13.560 -1.346 1.00 97.88 106 ALA A O 1
ATOM 857 N N . ILE A 1 107 ? -13.817 -12.210 -2.201 1.00 96.81 107 ILE A N 1
ATOM 858 C CA . ILE A 1 107 ? -14.632 -10.994 -2.038 1.00 96.81 107 ILE A CA 1
ATOM 859 C C . ILE A 1 107 ? -15.769 -10.870 -3.062 1.00 96.81 107 ILE A C 1
ATOM 861 O O . ILE A 1 107 ? -16.619 -9.993 -2.918 1.00 96.81 107 ILE A O 1
ATOM 865 N N . ASN A 1 108 ? -15.788 -11.713 -4.098 1.00 96.12 108 ASN A N 1
ATOM 866 C CA . ASN A 1 108 ? -16.863 -11.794 -5.086 1.00 96.12 108 ASN A CA 1
ATOM 867 C C . ASN A 1 108 ? -17.945 -12.814 -4.722 1.00 96.12 108 ASN A C 1
ATOM 869 O O . ASN A 1 108 ? -19.031 -12.744 -5.293 1.00 96.12 108 ASN A O 1
ATOM 873 N N . ALA A 1 109 ? -17.682 -13.731 -3.785 1.00 95.38 109 ALA A N 1
ATOM 874 C CA . ALA A 1 109 ? -18.544 -14.879 -3.501 1.00 95.38 109 ALA A CA 1
ATOM 875 C C . ALA A 1 109 ? -20.005 -14.506 -3.186 1.00 95.38 109 ALA A C 1
ATOM 877 O O . ALA A 1 109 ? -20.919 -15.244 -3.549 1.00 95.38 109 ALA A O 1
ATOM 878 N N . GLN A 1 110 ? -20.230 -13.355 -2.543 1.00 92.44 110 GLN A N 1
ATOM 879 C CA . GLN A 1 110 ? -21.566 -12.869 -2.170 1.00 92.44 110 GLN A CA 1
ATOM 880 C C . GLN A 1 110 ? -22.045 -11.683 -3.022 1.00 92.44 110 GLN A C 1
ATOM 882 O O . GLN A 1 110 ? -23.171 -11.207 -2.861 1.00 92.44 110 GLN A O 1
ATOM 887 N N . ARG A 1 111 ? -21.222 -11.202 -3.961 1.00 90.12 111 ARG A N 1
ATOM 888 C CA . ARG A 1 111 ? -21.533 -10.007 -4.748 1.00 90.12 111 ARG A CA 1
ATOM 889 C C . ARG A 1 111 ? -22.456 -10.337 -5.909 1.00 90.12 111 ARG A C 1
ATOM 891 O O . ARG A 1 111 ? -22.179 -11.202 -6.732 1.00 90.12 111 ARG A O 1
ATOM 898 N N . THR A 1 112 ? -23.514 -9.544 -6.049 1.00 88.38 112 THR A N 1
ATOM 899 C CA . THR A 1 112 ? -24.421 -9.623 -7.208 1.00 88.3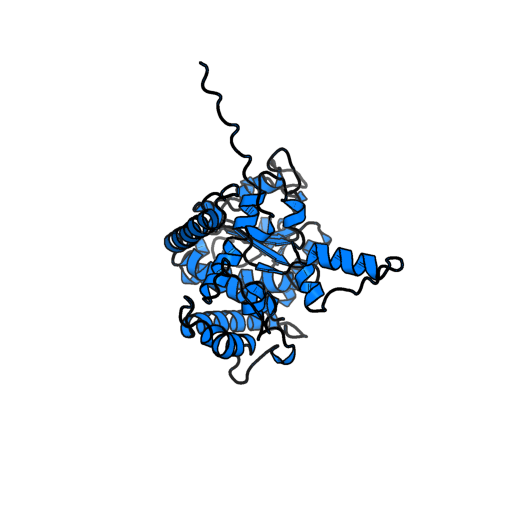8 112 THR A CA 1
ATOM 900 C C . THR A 1 112 ? -23.745 -9.197 -8.510 1.00 88.38 112 THR A C 1
ATOM 902 O O . THR A 1 112 ? -24.025 -9.755 -9.569 1.00 88.38 112 THR A O 1
ATOM 905 N N . ARG A 1 113 ? -22.841 -8.213 -8.438 1.00 88.38 113 ARG A N 1
ATOM 906 C CA . ARG A 1 113 ? -21.993 -7.784 -9.550 1.00 88.38 113 ARG A CA 1
ATOM 907 C C . ARG A 1 113 ? -20.536 -8.106 -9.213 1.00 88.38 113 ARG A C 1
ATOM 909 O O . ARG A 1 113 ? -19.969 -7.410 -8.367 1.00 88.38 113 ARG A O 1
ATOM 916 N N . PRO A 1 114 ? -19.933 -9.107 -9.875 1.00 91.44 114 PRO A N 1
ATOM 917 C CA . PRO A 1 114 ? -18.529 -9.426 -9.681 1.00 91.44 114 PRO A CA 1
ATOM 918 C C . PRO A 1 114 ? -17.633 -8.224 -9.968 1.00 91.44 114 PRO A C 1
ATOM 920 O O . PRO A 1 114 ? -17.873 -7.437 -10.890 1.00 91.44 114 PRO A O 1
ATOM 923 N N . ILE A 1 115 ? -16.588 -8.099 -9.165 1.00 92.88 115 ILE A N 1
ATOM 924 C CA . ILE A 1 115 ? -15.528 -7.122 -9.330 1.00 92.88 115 ILE A CA 1
ATOM 925 C C . ILE A 1 115 ? -14.696 -7.524 -10.542 1.00 92.88 115 ILE A C 1
ATOM 927 O O . ILE A 1 115 ? -14.267 -8.669 -10.678 1.00 92.88 115 ILE A O 1
ATOM 931 N N . THR A 1 116 ? -14.446 -6.551 -11.408 1.00 93.06 116 THR A N 1
ATOM 932 C CA . THR A 1 116 ? -13.450 -6.635 -12.471 1.00 93.06 116 THR A CA 1
ATOM 933 C C . THR A 1 116 ? -12.451 -5.520 -12.231 1.00 93.06 116 THR A C 1
ATOM 935 O O . THR A 1 116 ? -12.828 -4.345 -12.215 1.00 93.06 116 THR A O 1
ATOM 938 N N . TRP A 1 117 ? -11.196 -5.887 -11.987 1.00 95.75 117 TRP A N 1
ATOM 939 C CA . TRP A 1 117 ? -10.162 -4.917 -11.662 1.00 95.75 117 TRP A CA 1
ATOM 940 C C . TRP A 1 117 ? -9.780 -4.082 -12.870 1.00 95.75 117 TRP A C 1
ATOM 942 O O . TRP A 1 117 ? -9.612 -4.598 -13.973 1.00 95.75 117 TRP A O 1
ATOM 952 N N . LYS A 1 118 ? -9.561 -2.793 -12.627 1.00 95.19 118 LYS A N 1
ATOM 953 C CA . LYS A 1 118 ? -8.770 -1.955 -13.522 1.00 95.19 118 LYS A CA 1
ATOM 954 C C . LYS A 1 118 ? -7.292 -2.267 -13.341 1.00 95.19 118 LYS A C 1
ATOM 956 O O . LYS A 1 118 ? -6.857 -2.658 -12.257 1.00 95.19 118 LYS A O 1
ATOM 961 N N . TYR A 1 119 ? -6.509 -2.007 -14.379 1.00 95.06 119 TYR A N 1
ATOM 962 C CA . TYR A 1 119 ? -5.093 -2.360 -14.418 1.00 95.06 119 TYR A CA 1
ATOM 963 C C . TYR A 1 119 ? -4.303 -1.786 -13.233 1.00 95.06 119 TYR A C 1
ATOM 965 O O . TYR A 1 119 ? -3.459 -2.468 -12.666 1.00 95.06 119 TYR A O 1
ATOM 973 N N . TYR A 1 120 ? -4.600 -0.549 -12.820 1.00 94.44 120 TYR A N 1
ATOM 974 C CA . TYR A 1 120 ? -3.922 0.110 -11.706 1.00 94.44 120 TYR A CA 1
ATOM 975 C C . TYR A 1 120 ? -4.328 -0.484 -10.349 1.00 94.44 120 TYR A C 1
ATOM 977 O O . TYR A 1 120 ? -3.524 -0.480 -9.424 1.00 94.44 120 TYR A O 1
ATOM 985 N N . GLN A 1 121 ? -5.548 -1.025 -10.225 1.00 96.75 121 GLN A N 1
ATOM 986 C CA . GLN A 1 121 ? -5.980 -1.742 -9.024 1.00 96.75 121 GLN A CA 1
ATOM 987 C C . GLN A 1 121 ? -5.235 -3.071 -8.950 1.00 96.75 121 GLN A C 1
ATOM 989 O O . GLN A 1 121 ? -4.558 -3.322 -7.960 1.00 96.75 121 GLN A O 1
ATOM 994 N N . TRP A 1 122 ? -5.269 -3.859 -10.028 1.00 98.00 122 TRP A N 1
ATOM 995 C CA . TRP A 1 122 ? -4.547 -5.129 -10.116 1.00 98.00 122 TRP A CA 1
ATOM 996 C C . TRP A 1 122 ? -3.039 -4.954 -9.882 1.00 98.00 122 TRP A C 1
ATOM 998 O O . TRP A 1 122 ? -2.453 -5.668 -9.075 1.00 98.00 122 TRP A O 1
ATOM 1008 N N . LEU A 1 123 ? -2.418 -3.943 -10.497 1.00 97.69 123 LEU A N 1
ATOM 1009 C CA . LEU A 1 123 ? -0.992 -3.669 -10.316 1.00 97.69 123 LEU A CA 1
ATOM 1010 C C . LEU A 1 123 ? -0.668 -3.248 -8.876 1.00 97.69 123 LEU A C 1
ATOM 1012 O O . LEU A 1 123 ? 0.371 -3.638 -8.352 1.00 97.69 123 LEU A O 1
ATOM 1016 N N . SER A 1 124 ? -1.562 -2.500 -8.216 1.00 98.19 124 SER A N 1
ATOM 1017 C CA . SER A 1 124 ? -1.395 -2.173 -6.797 1.00 98.19 124 SER A CA 1
ATOM 1018 C C . SER A 1 124 ? -1.453 -3.420 -5.909 1.00 98.19 124 SER A C 1
ATOM 1020 O O . SER A 1 124 ? -0.620 -3.544 -5.020 1.00 98.19 124 SER A O 1
ATOM 1022 N N . LEU A 1 125 ? -2.339 -4.380 -6.210 1.00 98.75 125 LEU A N 1
ATOM 1023 C CA . LEU A 1 125 ? -2.419 -5.665 -5.505 1.00 98.75 125 LEU A CA 1
ATOM 1024 C C . LEU A 1 125 ? -1.168 -6.518 -5.735 1.00 98.75 125 LEU A C 1
ATOM 1026 O O . LEU A 1 125 ? -0.668 -7.131 -4.795 1.00 98.75 125 LEU A O 1
ATOM 1030 N N . LEU A 1 126 ? -0.623 -6.516 -6.955 1.00 98.75 126 LEU A N 1
ATOM 1031 C CA . LEU A 1 126 ? 0.639 -7.188 -7.266 1.00 98.75 126 LEU A CA 1
ATOM 1032 C C . LEU A 1 126 ? 1.813 -6.580 -6.488 1.00 98.75 126 LEU A C 1
ATOM 1034 O O . LEU A 1 126 ? 2.666 -7.308 -5.988 1.00 98.75 126 LEU A O 1
ATOM 1038 N N . PHE A 1 127 ? 1.856 -5.254 -6.346 1.00 98.75 127 PHE A N 1
ATOM 1039 C CA . PHE A 1 127 ? 2.871 -4.588 -5.527 1.00 98.75 127 PHE A CA 1
ATOM 1040 C C . PHE A 1 127 ? 2.737 -4.987 -4.051 1.00 98.75 127 PHE A C 1
ATOM 1042 O O . PHE A 1 127 ? 3.754 -5.198 -3.387 1.00 98.75 127 PHE A O 1
ATOM 1049 N N . THR A 1 128 ? 1.507 -5.158 -3.555 1.00 98.88 128 THR A N 1
ATOM 1050 C CA . THR A 1 128 ? 1.247 -5.684 -2.208 1.00 98.88 128 THR A CA 1
ATOM 1051 C C . THR A 1 128 ? 1.777 -7.101 -2.034 1.00 98.88 128 THR A C 1
ATOM 1053 O O . THR A 1 128 ? 2.444 -7.357 -1.037 1.00 98.88 128 THR A O 1
ATOM 1056 N N . GLU A 1 129 ? 1.528 -8.004 -2.991 1.00 98.81 129 GLU A N 1
ATOM 1057 C CA . GLU A 1 129 ? 2.050 -9.381 -2.952 1.00 98.81 129 GLU A CA 1
ATOM 1058 C C . GLU A 1 129 ? 3.576 -9.386 -2.808 1.00 98.81 129 GLU A C 1
ATOM 1060 O O . GLU A 1 129 ? 4.118 -10.005 -1.894 1.00 98.81 129 GLU A O 1
ATOM 1065 N N . VAL A 1 130 ? 4.267 -8.630 -3.671 1.00 98.69 130 VAL A N 1
ATOM 1066 C CA . VAL A 1 130 ? 5.735 -8.526 -3.666 1.00 98.69 130 VAL A CA 1
ATOM 1067 C C . VAL A 1 130 ? 6.248 -7.997 -2.325 1.00 98.69 130 VAL A C 1
ATOM 1069 O O . VAL A 1 130 ? 7.234 -8.508 -1.786 1.00 98.69 130 VAL A O 1
ATOM 1072 N N . TYR A 1 131 ? 5.600 -6.960 -1.791 1.00 98.88 131 TYR A N 1
ATOM 1073 C CA . TYR A 1 131 ? 6.023 -6.332 -0.546 1.00 98.88 131 TYR A CA 1
ATOM 1074 C C . TYR A 1 131 ? 5.790 -7.236 0.663 1.00 98.88 131 TYR A C 1
ATOM 1076 O O . TYR A 1 131 ? 6.704 -7.417 1.466 1.00 98.88 131 TYR A O 1
ATOM 1084 N N . LEU A 1 132 ? 4.597 -7.823 0.791 1.00 98.81 132 LEU A N 1
ATOM 1085 C CA . LEU A 1 132 ? 4.243 -8.655 1.938 1.00 98.81 132 LEU A CA 1
ATOM 1086 C C . LEU A 1 132 ? 5.018 -9.972 1.963 1.00 98.81 132 LEU A C 1
ATOM 1088 O O . LEU A 1 132 ? 5.479 -10.352 3.036 1.00 98.81 132 LEU A O 1
ATOM 1092 N N . ASP A 1 133 ? 5.253 -10.612 0.813 1.00 98.56 133 ASP A N 1
ATOM 1093 C CA . ASP A 1 133 ? 6.125 -11.792 0.732 1.00 98.56 133 ASP A CA 1
ATOM 1094 C C . ASP A 1 133 ? 7.504 -11.479 1.331 1.00 98.56 133 ASP A C 1
ATOM 1096 O O . ASP A 1 133 ? 7.997 -12.171 2.222 1.00 98.56 133 ASP A O 1
ATOM 1100 N N . ARG A 1 134 ? 8.112 -10.359 0.926 1.00 98.19 134 ARG A N 1
ATOM 1101 C CA . ARG A 1 134 ? 9.416 -9.942 1.455 1.00 98.19 134 ARG A CA 1
ATOM 1102 C C . ARG A 1 134 ? 9.355 -9.506 2.917 1.00 98.19 134 ARG A C 1
ATOM 1104 O O . ARG A 1 134 ? 10.241 -9.884 3.677 1.00 98.19 134 ARG A O 1
ATOM 1111 N N . TYR A 1 135 ? 8.332 -8.763 3.325 1.00 98.31 135 TYR A N 1
ATOM 1112 C CA . TYR A 1 135 ? 8.157 -8.305 4.705 1.00 98.31 135 TYR A CA 1
ATOM 1113 C C . TYR A 1 135 ? 8.020 -9.476 5.690 1.00 98.31 135 TYR A C 1
ATOM 1115 O O . TYR A 1 135 ? 8.622 -9.459 6.765 1.00 98.31 135 TYR A O 1
ATOM 1123 N N . PHE A 1 136 ? 7.258 -10.509 5.326 1.00 97.94 136 PHE A N 1
ATOM 1124 C CA . PHE A 1 136 ? 7.042 -11.663 6.193 1.00 97.94 136 PHE A CA 1
ATOM 1125 C C . PHE A 1 136 ? 8.182 -12.677 6.135 1.00 97.94 136 PHE A C 1
ATOM 1127 O O . PHE A 1 136 ? 8.589 -13.173 7.185 1.00 97.94 136 PHE A O 1
ATOM 1134 N N . ASN A 1 137 ? 8.720 -12.956 4.943 1.00 97.06 137 ASN A N 1
ATOM 1135 C CA . ASN A 1 137 ? 9.670 -14.053 4.749 1.00 97.06 137 ASN A CA 1
ATOM 1136 C C . ASN A 1 137 ? 11.144 -13.616 4.764 1.00 97.06 137 ASN A C 1
ATOM 1138 O O . ASN A 1 137 ? 12.017 -14.443 5.028 1.00 97.06 137 ASN A O 1
ATOM 1142 N N . ARG A 1 138 ? 11.461 -12.351 4.440 1.00 96.69 138 ARG A N 1
ATOM 1143 C CA . ARG A 1 138 ? 12.844 -11.837 4.326 1.00 96.69 138 ARG A CA 1
ATOM 1144 C C . ARG A 1 138 ? 12.978 -10.350 4.733 1.00 96.69 138 ARG A C 1
ATOM 1146 O O . ARG A 1 138 ? 13.482 -9.557 3.931 1.00 96.69 138 ARG A O 1
ATOM 1153 N N . PRO A 1 139 ? 12.567 -9.948 5.952 1.00 96.94 139 PRO A N 1
ATOM 1154 C CA . PRO A 1 139 ? 12.548 -8.539 6.360 1.00 96.94 139 PRO A CA 1
ATOM 1155 C C . PRO A 1 139 ? 13.933 -7.872 6.339 1.00 96.94 139 PRO A C 1
ATOM 1157 O O . PRO A 1 139 ? 14.051 -6.735 5.887 1.00 96.94 139 PRO A O 1
ATOM 1160 N N . ASP A 1 140 ? 14.992 -8.582 6.742 1.00 98.19 140 ASP A N 1
ATOM 1161 C CA . ASP A 1 140 ? 16.358 -8.036 6.727 1.00 98.19 140 ASP A CA 1
ATOM 1162 C C . ASP A 1 140 ? 16.843 -7.749 5.298 1.00 98.19 140 ASP A C 1
ATOM 1164 O O . ASP A 1 140 ? 17.400 -6.687 5.027 1.00 98.19 140 ASP A O 1
ATOM 1168 N N . ALA A 1 141 ? 16.561 -8.660 4.359 1.00 98.19 141 ALA A N 1
ATOM 1169 C CA . ALA A 1 141 ? 16.905 -8.469 2.951 1.00 98.19 141 ALA A CA 1
ATOM 1170 C C . ALA A 1 141 ? 16.068 -7.353 2.307 1.00 98.19 141 ALA A C 1
ATOM 1172 O O . ALA A 1 141 ? 16.575 -6.607 1.478 1.00 98.19 141 ALA A O 1
ATOM 1173 N N . LEU A 1 142 ? 14.795 -7.202 2.700 1.00 98.62 142 LEU A N 1
ATOM 1174 C CA . LEU A 1 142 ? 13.968 -6.070 2.274 1.00 98.62 142 LEU A CA 1
ATOM 1175 C C . LEU A 1 142 ? 14.582 -4.737 2.726 1.00 98.62 142 LEU A C 1
ATOM 1177 O O . LEU A 1 142 ? 14.678 -3.808 1.925 1.00 98.62 142 LEU A O 1
ATOM 1181 N N . LEU A 1 143 ? 15.023 -4.650 3.986 1.00 98.69 143 LEU A N 1
ATOM 1182 C CA . LEU A 1 143 ? 15.681 -3.459 4.520 1.00 98.69 143 LEU A CA 1
ATOM 1183 C C . LEU A 1 143 ? 16.982 -3.142 3.773 1.00 98.69 143 LEU A C 1
ATOM 1185 O O . LEU A 1 143 ? 17.239 -1.984 3.438 1.00 98.69 143 LEU A O 1
ATOM 1189 N N . GLU A 1 144 ? 17.801 -4.164 3.523 1.00 98.62 144 GLU A N 1
ATOM 1190 C CA . GLU A 1 144 ? 19.060 -4.039 2.790 1.00 98.62 144 GLU A CA 1
ATOM 1191 C C . GLU A 1 144 ? 18.827 -3.566 1.350 1.00 98.62 144 GLU A C 1
ATOM 1193 O O . GLU A 1 144 ? 19.426 -2.572 0.935 1.00 98.62 144 GLU A O 1
ATOM 1198 N N . ASP A 1 145 ? 17.906 -4.201 0.620 1.00 98.56 145 ASP A N 1
ATOM 1199 C CA . ASP A 1 145 ? 17.575 -3.862 -0.768 1.00 98.56 145 ASP A CA 1
ATOM 1200 C C . ASP A 1 145 ? 17.054 -2.418 -0.896 1.00 98.56 145 ASP A C 1
ATOM 1202 O O . ASP A 1 145 ? 17.478 -1.669 -1.785 1.00 98.56 145 ASP A O 1
ATOM 1206 N N . LEU A 1 146 ? 16.163 -1.994 0.009 1.00 98.69 146 LEU A N 1
ATOM 1207 C CA . LEU A 1 146 ? 15.642 -0.624 0.032 1.00 98.69 146 LEU A CA 1
ATOM 1208 C C . LEU A 1 146 ? 16.749 0.393 0.330 1.00 98.69 146 LEU A C 1
ATOM 1210 O O . LEU A 1 146 ? 16.824 1.439 -0.316 1.00 98.69 146 LEU A O 1
ATOM 1214 N N . ASN A 1 147 ? 17.645 0.086 1.269 1.00 98.62 147 ASN A N 1
ATOM 1215 C CA . ASN A 1 147 ? 18.764 0.963 1.602 1.00 98.62 147 ASN A CA 1
ATOM 1216 C C . ASN A 1 147 ? 19.831 1.016 0.503 1.00 98.62 147 ASN A C 1
ATOM 1218 O O . ASN A 1 147 ? 20.386 2.087 0.246 1.00 98.62 147 ASN A O 1
ATOM 1222 N N . ALA A 1 148 ? 20.069 -0.084 -0.212 1.00 98.62 148 ALA A N 1
ATOM 1223 C CA . ALA A 1 148 ? 20.892 -0.079 -1.417 1.00 98.62 148 ALA A CA 1
ATOM 1224 C C . ALA A 1 148 ? 20.293 0.851 -2.488 1.00 98.62 148 ALA A C 1
ATOM 1226 O O . ALA A 1 148 ? 21.021 1.625 -3.121 1.00 98.62 148 ALA A O 1
ATOM 1227 N N . TYR A 1 149 ? 18.963 0.853 -2.641 1.00 98.38 149 TYR A N 1
ATOM 1228 C CA . TYR A 1 149 ? 18.277 1.787 -3.532 1.00 98.38 149 TYR A CA 1
ATOM 1229 C C . TYR A 1 149 ? 18.400 3.249 -3.072 1.00 98.38 149 TYR A C 1
ATOM 1231 O O . TYR A 1 149 ? 18.708 4.107 -3.897 1.00 98.38 149 TYR A O 1
ATOM 1239 N N . VAL A 1 150 ? 18.250 3.545 -1.772 1.00 98.25 150 VAL A N 1
ATOM 1240 C CA . VAL A 1 150 ? 18.469 4.898 -1.205 1.00 98.25 150 VAL A CA 1
ATOM 1241 C C . VAL A 1 150 ? 19.872 5.412 -1.532 1.00 98.25 150 VAL A C 1
ATOM 1243 O O . VAL A 1 150 ? 20.032 6.552 -1.970 1.00 98.25 150 VAL A O 1
ATOM 1246 N N . VAL A 1 151 ? 20.901 4.576 -1.353 1.00 98.38 151 VAL A N 1
ATOM 1247 C CA . VAL A 1 151 ? 22.290 4.939 -1.672 1.00 98.38 151 VAL A CA 1
ATOM 1248 C C . VAL A 1 151 ? 22.423 5.302 -3.148 1.00 98.38 151 VAL A C 1
ATOM 1250 O O . VAL A 1 151 ? 22.981 6.351 -3.474 1.00 98.38 151 VAL A O 1
ATOM 1253 N N . ARG A 1 152 ? 21.867 4.476 -4.039 1.00 98.00 152 ARG A N 1
ATOM 1254 C CA . ARG A 1 152 ? 21.883 4.721 -5.483 1.00 98.00 152 ARG A CA 1
ATOM 1255 C C . ARG A 1 152 ? 21.131 6.002 -5.864 1.00 98.00 152 ARG A C 1
ATOM 1257 O O . ARG A 1 152 ? 21.637 6.787 -6.664 1.00 98.00 152 ARG A O 1
ATOM 1264 N N . PHE A 1 153 ? 19.960 6.233 -5.276 1.00 97.62 153 PHE A N 1
ATOM 1265 C CA . PHE A 1 153 ? 19.150 7.434 -5.480 1.00 97.62 153 PHE A CA 1
ATOM 1266 C C . PHE A 1 153 ? 19.918 8.700 -5.076 1.00 97.62 153 PHE A C 1
ATOM 1268 O O . PHE A 1 153 ? 20.069 9.622 -5.877 1.00 97.62 153 PHE A O 1
ATOM 1275 N N . ASN A 1 154 ? 20.486 8.711 -3.868 1.00 96.75 154 ASN A N 1
ATOM 1276 C CA . ASN A 1 154 ? 21.261 9.841 -3.354 1.00 96.75 154 ASN A CA 1
ATOM 1277 C C . ASN A 1 154 ? 22.538 10.100 -4.174 1.00 96.75 154 ASN A C 1
ATOM 1279 O O . ASN A 1 154 ? 22.958 11.245 -4.315 1.00 96.75 154 ASN A O 1
ATOM 1283 N N . GLN A 1 155 ? 23.166 9.054 -4.726 1.00 96.94 155 GLN A N 1
ATOM 1284 C CA . GLN A 1 155 ? 24.309 9.198 -5.635 1.00 96.94 155 GLN A CA 1
ATOM 1285 C C . GLN A 1 155 ? 23.905 9.808 -6.981 1.00 96.94 155 GLN A C 1
ATOM 1287 O O . GLN A 1 155 ? 24.637 10.642 -7.512 1.00 96.94 155 GLN A O 1
ATOM 1292 N N . HIS A 1 156 ? 22.756 9.402 -7.528 1.00 95.94 156 HIS A N 1
ATOM 1293 C CA . HIS A 1 156 ? 22.231 9.944 -8.780 1.00 95.94 156 HIS A CA 1
ATOM 1294 C C . HIS A 1 156 ? 21.888 11.437 -8.648 1.00 95.94 156 HIS A C 1
ATOM 1296 O O . HIS A 1 156 ? 22.225 12.223 -9.530 1.00 95.94 156 HIS A O 1
ATOM 1302 N N . PHE A 1 157 ? 21.297 11.841 -7.519 1.00 94.75 157 PHE A N 1
ATOM 1303 C CA . PHE A 1 157 ? 20.919 13.226 -7.222 1.00 94.75 157 PHE A CA 1
ATOM 1304 C C . PHE A 1 157 ? 21.869 13.906 -6.220 1.00 94.75 157 PHE A C 1
ATOM 1306 O O . PHE A 1 157 ? 21.445 14.451 -5.202 1.00 94.75 157 PHE A O 1
ATOM 1313 N N . GLY A 1 158 ? 23.177 13.892 -6.497 1.00 92.44 158 GLY A N 1
ATOM 1314 C CA . GLY A 1 158 ? 24.199 14.405 -5.568 1.00 92.44 158 GLY A CA 1
ATOM 1315 C C . GLY A 1 158 ? 24.144 15.915 -5.263 1.00 92.44 158 GLY A C 1
ATOM 1316 O O . GLY A 1 158 ? 24.811 16.385 -4.338 1.00 92.44 158 GLY A O 1
ATOM 1317 N N . ASP A 1 159 ? 23.370 16.689 -6.025 1.00 93.00 159 ASP A N 1
ATOM 1318 C CA . ASP A 1 159 ? 23.115 18.120 -5.818 1.00 93.00 159 ASP A CA 1
ATOM 1319 C C . ASP A 1 159 ? 21.884 18.411 -4.934 1.00 93.00 159 ASP A C 1
ATOM 1321 O O . ASP A 1 159 ? 21.667 19.561 -4.527 1.00 93.00 159 ASP A O 1
ATOM 1325 N N . HIS A 1 160 ? 21.114 17.377 -4.588 1.00 93.62 160 HIS A N 1
ATOM 1326 C CA . HIS A 1 160 ? 19.948 17.462 -3.719 1.00 93.62 160 HIS A CA 1
ATOM 1327 C C . HIS A 1 160 ? 20.270 17.062 -2.270 1.00 93.62 160 HIS A C 1
ATOM 1329 O O . HIS A 1 160 ? 21.310 16.471 -1.964 1.00 93.62 160 HIS A O 1
ATOM 1335 N N . ALA A 1 161 ? 19.387 17.436 -1.345 1.00 92.00 161 ALA A N 1
ATOM 1336 C CA . ALA A 1 161 ? 19.439 16.958 0.030 1.00 92.00 161 ALA A CA 1
ATOM 1337 C C . ALA A 1 161 ? 19.196 15.435 0.051 1.00 92.00 161 ALA A C 1
ATOM 1339 O O . ALA A 1 161 ? 18.207 14.982 -0.526 1.00 92.00 161 ALA A O 1
ATOM 1340 N N . PRO A 1 162 ? 20.067 14.643 0.702 1.00 93.69 162 PRO A N 1
ATOM 1341 C CA . PRO A 1 162 ? 19.954 13.191 0.679 1.00 93.69 162 PRO A CA 1
ATOM 1342 C C . PRO A 1 162 ? 18.723 12.718 1.454 1.00 93.69 162 PRO A C 1
ATOM 1344 O O . PRO A 1 162 ? 18.433 13.225 2.538 1.00 93.69 162 PRO A O 1
ATOM 1347 N N . VAL A 1 163 ? 18.056 11.690 0.935 1.00 94.19 163 VAL A N 1
ATOM 1348 C CA . VAL A 1 163 ? 16.998 10.979 1.658 1.00 94.19 163 VAL A CA 1
ATOM 1349 C C . VAL A 1 163 ? 17.640 10.047 2.686 1.00 94.19 163 VAL A C 1
ATOM 1351 O O . VAL A 1 163 ? 18.621 9.358 2.388 1.00 94.19 163 VAL A O 1
ATOM 1354 N N . ALA A 1 164 ? 17.107 10.039 3.908 1.00 95.12 164 ALA A N 1
ATOM 1355 C CA . ALA A 1 164 ? 17.590 9.173 4.979 1.00 95.12 164 ALA A CA 1
ATOM 1356 C C . ALA A 1 164 ? 17.359 7.680 4.655 1.00 95.12 164 ALA A C 1
ATOM 1358 O O . ALA A 1 164 ? 16.379 7.344 3.984 1.00 95.12 164 ALA A O 1
ATOM 1359 N N . PRO A 1 165 ? 18.227 6.773 5.143 1.00 97.25 165 PRO A N 1
ATOM 1360 C CA . PRO A 1 165 ? 18.001 5.338 5.011 1.00 97.25 165 PRO A CA 1
ATOM 1361 C C . PRO A 1 165 ? 16.720 4.895 5.733 1.00 97.25 165 PRO A C 1
ATOM 1363 O O . PRO A 1 165 ? 16.257 5.537 6.680 1.00 97.25 165 PRO A O 1
ATOM 1366 N N . TYR A 1 166 ? 16.171 3.772 5.285 1.00 98.00 166 TYR A N 1
ATOM 1367 C CA . TYR A 1 166 ? 15.145 3.024 5.994 1.00 98.00 166 TYR A CA 1
ATOM 1368 C C . TYR A 1 166 ? 15.713 2.416 7.277 1.00 98.00 166 TYR A C 1
ATOM 1370 O O . TYR A 1 166 ? 16.851 1.937 7.326 1.00 98.00 166 TYR A O 1
ATOM 1378 N N . THR A 1 167 ? 14.865 2.383 8.292 1.00 96.88 167 THR A N 1
ATOM 1379 C CA . THR A 1 167 ? 14.998 1.609 9.524 1.00 96.88 167 THR A CA 1
ATOM 1380 C C . THR A 1 167 ? 14.034 0.421 9.491 1.00 96.88 167 THR A C 1
ATOM 1382 O O . THR A 1 167 ? 13.131 0.376 8.656 1.00 96.88 167 THR A O 1
ATOM 1385 N N . ALA A 1 168 ? 14.193 -0.544 10.400 1.00 95.44 168 ALA A N 1
ATOM 1386 C CA . ALA A 1 168 ? 13.251 -1.661 10.510 1.00 95.44 168 ALA A CA 1
ATOM 1387 C C . ALA A 1 168 ? 11.810 -1.181 10.775 1.00 95.44 168 ALA A C 1
ATOM 1389 O O . ALA A 1 168 ? 10.865 -1.728 10.209 1.00 95.44 168 ALA A O 1
ATOM 1390 N N . ASP A 1 169 ? 11.656 -0.112 11.561 1.00 92.50 169 ASP A N 1
ATOM 1391 C CA . ASP A 1 169 ? 10.355 0.477 11.889 1.00 92.50 169 ASP A CA 1
ATOM 1392 C C . ASP A 1 169 ? 9.676 1.115 10.667 1.00 92.50 169 ASP A C 1
ATOM 1394 O O . ASP A 1 169 ? 8.454 1.193 10.624 1.00 92.50 169 ASP A O 1
ATOM 1398 N N . ASP A 1 170 ? 10.429 1.514 9.634 1.00 94.88 170 ASP A N 1
ATOM 1399 C CA . ASP A 1 170 ? 9.843 2.051 8.398 1.00 94.88 170 ASP A CA 1
ATOM 1400 C C . ASP A 1 170 ? 9.133 0.969 7.558 1.00 94.88 170 ASP A C 1
ATOM 1402 O O . ASP A 1 170 ? 8.311 1.295 6.701 1.00 94.88 170 ASP A O 1
ATOM 1406 N N . LEU A 1 171 ? 9.439 -0.318 7.780 1.00 96.94 171 LEU A N 1
ATOM 1407 C CA . LEU A 1 171 ? 8.900 -1.431 6.986 1.00 96.94 171 LEU A CA 1
ATOM 1408 C C . LEU A 1 171 ? 7.477 -1.836 7.383 1.00 96.94 171 LEU A C 1
ATOM 1410 O O . LEU A 1 171 ? 6.834 -2.617 6.688 1.00 96.94 171 LEU A O 1
ATOM 1414 N N . ASN A 1 172 ? 6.971 -1.356 8.515 1.00 95.62 172 ASN A N 1
ATOM 1415 C CA . ASN A 1 172 ? 5.649 -1.740 8.999 1.00 95.62 172 ASN A CA 1
ATOM 1416 C C . ASN A 1 172 ? 4.519 -0.850 8.452 1.00 95.62 172 ASN A C 1
ATOM 1418 O O . ASN A 1 172 ? 3.408 -0.875 8.982 1.00 95.62 172 ASN A O 1
ATOM 1422 N N . LYS A 1 173 ? 4.784 -0.043 7.418 1.00 96.56 173 LYS A N 1
ATOM 1423 C CA . LYS A 1 173 ? 3.818 0.905 6.862 1.00 96.56 173 LYS A CA 1
ATOM 1424 C C . LYS A 1 173 ? 3.935 1.018 5.351 1.00 96.56 173 LYS A C 1
ATOM 1426 O O . LYS A 1 173 ? 4.997 1.326 4.815 1.00 96.56 173 LYS A O 1
ATOM 1431 N N . VAL A 1 174 ? 2.792 0.898 4.683 1.00 98.12 174 VAL A N 1
ATOM 1432 C CA . VAL A 1 174 ? 2.651 1.171 3.251 1.00 98.12 174 VAL A CA 1
ATOM 1433 C C . VAL A 1 174 ? 1.475 2.102 2.978 1.00 98.12 174 VAL A C 1
ATOM 1435 O O . VAL A 1 174 ? 0.427 2.032 3.623 1.00 98.12 174 VAL A O 1
ATOM 1438 N N . CYS A 1 175 ? 1.649 2.974 1.992 1.00 97.81 175 CYS A N 1
ATOM 1439 C CA . CYS A 1 175 ? 0.700 4.015 1.627 1.00 97.81 175 CYS A CA 1
ATOM 1440 C C . CYS A 1 175 ? 0.256 3.869 0.166 1.00 97.81 175 CYS A C 1
ATOM 1442 O O . CYS A 1 175 ? 1.071 3.640 -0.731 1.00 97.81 175 CYS A O 1
ATOM 1444 N N . TYR A 1 176 ? -1.036 4.078 -0.075 1.00 97.81 176 TYR A N 1
ATOM 1445 C CA . TYR A 1 176 ? -1.660 4.108 -1.396 1.00 97.81 176 TYR A CA 1
ATOM 1446 C C . TYR A 1 176 ? -2.105 5.532 -1.688 1.00 97.81 176 TYR A C 1
ATOM 1448 O O . TYR A 1 176 ? -3.098 6.001 -1.120 1.00 97.81 176 TYR A O 1
ATOM 1456 N N . GLN A 1 177 ? -1.385 6.214 -2.580 1.00 95.06 177 GLN A N 1
ATOM 1457 C CA . GLN A 1 177 ? -1.778 7.530 -3.068 1.00 95.06 177 GLN A CA 1
ATOM 1458 C C . GLN A 1 177 ? -2.671 7.372 -4.301 1.00 95.06 177 GLN A C 1
ATOM 1460 O O . GLN A 1 177 ? -2.220 7.510 -5.432 1.00 95.06 177 GLN A O 1
ATOM 1465 N N . ASN A 1 178 ? -3.952 7.077 -4.092 1.00 90.75 178 ASN A N 1
ATOM 1466 C CA . ASN A 1 178 ? -4.887 6.763 -5.171 1.00 90.75 178 ASN A CA 1
ATOM 1467 C C . ASN A 1 178 ? -6.037 7.779 -5.226 1.00 90.75 178 ASN A C 1
ATOM 1469 O O . ASN A 1 178 ? -6.673 8.082 -4.209 1.00 90.75 178 ASN A O 1
ATOM 1473 N N . ALA A 1 179 ? -6.367 8.257 -6.429 1.00 89.00 179 ALA A N 1
ATOM 1474 C CA . ALA A 1 179 ? -7.420 9.244 -6.668 1.00 89.00 179 ALA A CA 1
ATOM 1475 C C . ALA A 1 179 ? -8.773 8.853 -6.036 1.00 89.00 179 ALA A C 1
ATOM 1477 O O . ALA A 1 179 ? -9.104 7.674 -5.858 1.00 89.00 179 ALA A O 1
ATOM 1478 N N . THR A 1 180 ? -9.598 9.833 -5.671 1.00 85.62 180 THR A N 1
ATOM 1479 C CA . THR A 1 180 ? -10.964 9.568 -5.191 1.00 85.62 180 THR A CA 1
ATOM 1480 C C . THR A 1 180 ? -11.795 8.923 -6.299 1.00 85.62 180 THR A C 1
ATOM 1482 O O . THR A 1 180 ? -11.769 9.377 -7.436 1.00 85.62 180 THR A O 1
ATOM 1485 N N . GLY A 1 181 ? -12.516 7.845 -5.976 1.00 83.12 181 GLY A N 1
ATOM 1486 C CA . GLY A 1 181 ? -13.273 7.065 -6.963 1.00 83.12 181 GLY A CA 1
ATOM 1487 C C . GLY A 1 181 ? -12.464 6.005 -7.720 1.00 83.12 181 GLY A C 1
ATOM 1488 O O . GLY A 1 181 ? -13.044 5.255 -8.492 1.00 83.12 181 GLY A O 1
ATOM 1489 N N . SER A 1 182 ? -11.160 5.863 -7.458 1.00 85.38 182 SER A N 1
ATOM 1490 C CA . SER A 1 182 ? -10.328 4.797 -8.050 1.00 85.38 182 SER A CA 1
ATOM 1491 C C . SER A 1 182 ? -10.582 3.392 -7.468 1.00 85.38 182 SER A C 1
ATOM 1493 O O . SER A 1 182 ? -9.972 2.427 -7.914 1.00 85.38 182 SER A O 1
ATOM 1495 N N . GLY A 1 183 ? -11.481 3.247 -6.487 1.00 87.50 183 GLY A N 1
ATOM 1496 C CA . GLY A 1 183 ? -11.839 1.953 -5.886 1.00 87.50 183 GLY A CA 1
ATOM 1497 C C . GLY A 1 183 ? -10.893 1.464 -4.783 1.00 87.50 183 GLY A C 1
ATOM 1498 O O . GLY A 1 183 ? -10.650 0.266 -4.675 1.00 87.50 183 GLY A O 1
ATOM 1499 N N . LYS A 1 184 ? -10.368 2.382 -3.957 1.00 92.31 184 LYS A N 1
ATOM 1500 C CA . LYS A 1 184 ? -9.479 2.071 -2.820 1.00 92.31 184 LYS A CA 1
ATOM 1501 C C . LYS A 1 184 ? -10.078 1.075 -1.820 1.00 92.31 184 LYS A C 1
ATOM 1503 O O . LYS A 1 184 ? -9.333 0.267 -1.283 1.00 92.31 184 LYS A O 1
ATOM 1508 N N . THR A 1 185 ? -11.391 1.105 -1.592 1.00 94.00 185 THR A N 1
ATOM 1509 C CA . THR A 1 185 ? -12.033 0.233 -0.596 1.00 94.00 185 THR A CA 1
ATOM 1510 C C . THR A 1 185 ? -11.908 -1.245 -0.955 1.00 94.00 185 THR A C 1
ATOM 1512 O O . THR A 1 185 ? -11.485 -2.053 -0.138 1.00 94.00 185 THR A O 1
ATOM 1515 N N . LEU A 1 186 ? -12.152 -1.606 -2.216 1.00 95.62 186 LEU A N 1
ATOM 1516 C CA . LEU A 1 186 ? -12.002 -2.994 -2.659 1.00 95.62 186 LEU A CA 1
ATOM 1517 C C . LEU A 1 186 ? -10.538 -3.454 -2.619 1.00 95.62 186 LEU A C 1
ATOM 1519 O O . LEU A 1 186 ? -10.261 -4.584 -2.225 1.00 95.62 186 LEU A O 1
ATOM 1523 N N . VAL A 1 187 ? -9.599 -2.563 -2.961 1.00 97.88 187 VAL A N 1
ATOM 1524 C CA . VAL A 1 187 ? -8.158 -2.819 -2.796 1.00 97.88 187 VAL A CA 1
ATOM 1525 C C . VAL A 1 187 ? -7.819 -3.064 -1.321 1.00 97.88 187 VAL A C 1
ATOM 1527 O O . VAL A 1 187 ? -7.096 -4.005 -1.018 1.00 97.88 187 VAL A O 1
ATOM 1530 N N . MET A 1 188 ? -8.394 -2.297 -0.389 1.00 98.25 188 MET A N 1
ATOM 1531 C CA . MET A 1 188 ? -8.212 -2.498 1.054 1.00 98.25 188 MET A CA 1
ATOM 1532 C C . MET A 1 188 ? -8.683 -3.881 1.520 1.00 98.25 188 MET A C 1
ATOM 1534 O O . MET A 1 188 ? -8.007 -4.511 2.334 1.00 98.25 188 MET A O 1
ATOM 1538 N N . HIS A 1 189 ? -9.809 -4.376 1.002 1.00 98.06 189 HIS A N 1
ATOM 1539 C CA . HIS A 1 189 ? -10.325 -5.699 1.365 1.00 98.06 189 HIS A CA 1
ATOM 1540 C C . HIS A 1 189 ? -9.385 -6.815 0.907 1.00 98.06 189 HIS A C 1
ATOM 1542 O O . HIS A 1 189 ? -9.102 -7.736 1.674 1.00 98.06 189 HIS A O 1
ATOM 1548 N N . VAL A 1 190 ? -8.852 -6.713 -0.314 1.00 98.56 190 VAL A N 1
ATOM 1549 C CA . VAL A 1 190 ? -7.851 -7.670 -0.798 1.00 98.56 190 VAL A CA 1
ATOM 1550 C C . VAL A 1 190 ? -6.548 -7.533 -0.015 1.00 98.56 190 VAL A C 1
ATOM 1552 O O . VAL A 1 190 ? -6.026 -8.548 0.423 1.00 98.56 190 VAL A O 1
ATOM 1555 N N . ASN A 1 191 ? -6.072 -6.318 0.272 1.00 98.75 191 ASN A N 1
ATOM 1556 C CA . ASN A 1 191 ? -4.870 -6.102 1.084 1.00 98.75 191 ASN A CA 1
ATOM 1557 C C . ASN A 1 191 ? -4.976 -6.768 2.467 1.00 98.75 191 ASN A C 1
ATOM 1559 O O . ASN A 1 191 ? -4.006 -7.357 2.942 1.00 98.75 191 ASN A O 1
ATOM 1563 N N . LEU A 1 192 ? -6.157 -6.738 3.098 1.00 98.56 192 LEU A N 1
ATOM 1564 C CA . LEU A 1 192 ? -6.419 -7.477 4.338 1.00 98.56 192 LEU A CA 1
ATOM 1565 C C . LEU A 1 192 ? -6.269 -8.994 4.142 1.00 98.56 192 LEU A C 1
ATOM 1567 O O . LEU A 1 192 ? -5.657 -9.666 4.972 1.00 98.56 192 LEU A O 1
ATOM 1571 N N . LEU A 1 193 ? -6.811 -9.542 3.054 1.00 98.56 193 LEU A N 1
ATOM 1572 C CA . LEU A 1 193 ? -6.688 -10.965 2.737 1.00 98.56 193 LEU A CA 1
ATOM 1573 C C . LEU A 1 193 ? -5.245 -11.377 2.407 1.00 98.56 193 LEU A C 1
ATOM 1575 O O . LEU A 1 193 ? -4.804 -12.425 2.875 1.00 98.56 193 LEU A O 1
ATOM 1579 N N . GLN A 1 194 ? -4.505 -10.547 1.672 1.00 98.75 194 GLN A N 1
ATOM 1580 C CA . GLN A 1 194 ? -3.087 -10.756 1.365 1.00 98.75 194 GLN A CA 1
ATOM 1581 C C . GLN A 1 194 ? -2.255 -10.746 2.647 1.00 98.75 194 GLN A C 1
ATOM 1583 O O . GLN A 1 194 ? -1.446 -11.640 2.882 1.00 98.75 194 GLN A O 1
ATOM 1588 N N . PHE A 1 195 ? -2.508 -9.781 3.532 1.00 98.50 195 PHE A N 1
ATOM 1589 C CA . PHE A 1 195 ? -1.837 -9.709 4.822 1.00 98.50 195 PHE A CA 1
ATOM 1590 C C . PHE A 1 195 ? -2.112 -10.944 5.682 1.00 98.50 195 PHE A C 1
ATOM 1592 O O . PHE A 1 195 ? -1.173 -11.548 6.194 1.00 98.50 195 PHE A O 1
ATOM 1599 N N . ARG A 1 196 ? -3.380 -11.364 5.798 1.00 97.31 196 ARG A N 1
ATOM 1600 C CA . ARG A 1 196 ? -3.746 -12.614 6.485 1.00 97.31 196 ARG A CA 1
ATOM 1601 C C . ARG A 1 196 ? -3.001 -13.806 5.891 1.00 97.31 196 ARG A C 1
ATOM 1603 O O . ARG A 1 196 ? -2.437 -14.593 6.642 1.00 97.31 196 ARG A O 1
ATOM 1610 N N . HIS A 1 197 ? -2.975 -13.925 4.564 1.00 97.81 197 HIS A N 1
ATOM 1611 C CA . HIS A 1 197 ? -2.305 -15.023 3.874 1.00 97.81 197 HIS A CA 1
ATOM 1612 C C . HIS A 1 197 ? -0.830 -15.137 4.279 1.00 97.81 197 HIS A C 1
ATOM 1614 O O . HIS A 1 197 ? -0.434 -16.185 4.788 1.00 97.81 197 HIS A O 1
ATOM 1620 N N . TYR A 1 198 ? -0.053 -14.059 4.148 1.00 98.25 198 TYR A N 1
ATOM 1621 C CA . TYR A 1 198 ? 1.372 -14.079 4.495 1.00 98.25 198 TYR A CA 1
ATOM 1622 C C . TYR A 1 198 ? 1.628 -14.180 6.004 1.00 98.25 198 TYR A C 1
ATOM 1624 O O . TYR A 1 198 ? 2.581 -14.840 6.422 1.00 98.25 198 TYR A O 1
ATOM 1632 N N . ALA A 1 199 ? 0.767 -13.599 6.845 1.00 96.56 199 ALA A N 1
ATOM 1633 C CA . ALA A 1 199 ? 0.868 -13.749 8.294 1.00 96.56 199 ALA A CA 1
ATOM 1634 C C . ALA A 1 199 ? 0.660 -15.209 8.734 1.00 96.56 199 ALA A C 1
ATOM 1636 O O . ALA A 1 199 ? 1.408 -15.712 9.570 1.00 96.56 199 ALA A O 1
ATOM 1637 N N . HIS A 1 200 ? -0.317 -15.917 8.159 1.00 95.06 200 HIS A N 1
ATOM 1638 C CA . HIS A 1 200 ? -0.524 -17.339 8.440 1.00 95.06 200 HIS A CA 1
ATOM 1639 C C . HIS A 1 200 ? 0.579 -18.218 7.843 1.00 95.06 200 HIS A C 1
ATOM 1641 O O . HIS A 1 200 ? 1.070 -19.107 8.534 1.00 95.06 200 HIS A O 1
ATOM 1647 N N . GLU A 1 201 ? 0.993 -17.965 6.598 1.00 96.00 201 GLU A N 1
ATOM 1648 C CA . GLU A 1 201 ? 2.052 -18.731 5.923 1.00 96.00 201 GLU A CA 1
ATOM 1649 C C . GLU A 1 201 ? 3.378 -18.674 6.693 1.00 96.00 201 GLU A C 1
ATOM 1651 O O . GLU A 1 201 ? 4.034 -19.697 6.882 1.00 96.00 201 GLU A O 1
ATOM 1656 N N . SER A 1 202 ? 3.740 -17.494 7.200 1.00 95.62 202 SER A N 1
ATOM 1657 C CA . SER A 1 202 ? 4.961 -17.291 7.986 1.00 95.62 202 SER A CA 1
ATOM 1658 C C . SER A 1 202 ? 4.842 -17.707 9.460 1.00 95.62 202 SER A C 1
ATOM 1660 O O . SER A 1 202 ? 5.829 -17.644 10.190 1.00 95.62 202 SER A O 1
ATOM 1662 N N . GLY A 1 203 ? 3.654 -18.119 9.924 1.00 93.69 203 GLY A N 1
ATOM 1663 C CA . GLY A 1 203 ? 3.394 -18.444 11.333 1.00 93.69 203 GLY A CA 1
ATOM 1664 C C . GLY A 1 203 ? 3.356 -17.230 12.271 1.00 93.69 203 GLY A C 1
ATOM 1665 O O . GLY A 1 203 ? 3.452 -17.391 13.485 1.00 93.69 203 GLY A O 1
ATOM 1666 N N . ARG A 1 204 ? 3.214 -16.018 11.723 1.00 91.81 204 ARG A N 1
ATOM 1667 C CA . ARG A 1 204 ? 3.242 -14.734 12.445 1.00 91.81 204 ARG A CA 1
ATOM 1668 C C . ARG A 1 204 ? 1.854 -14.139 12.699 1.00 91.81 204 ARG A C 1
ATOM 1670 O O . ARG A 1 204 ? 1.741 -13.049 13.247 1.00 91.81 204 ARG A O 1
ATOM 1677 N N . ALA A 1 205 ? 0.782 -14.836 12.323 1.00 89.31 205 ALA A N 1
ATOM 1678 C CA . ALA A 1 205 ? -0.594 -14.369 12.519 1.00 89.31 205 ALA A CA 1
ATOM 1679 C C . ALA A 1 205 ? -0.928 -14.066 13.991 1.00 89.31 205 ALA A C 1
ATOM 1681 O O . ALA A 1 205 ? -1.611 -13.082 14.269 1.00 89.31 205 ALA A O 1
ATOM 1682 N N . ASP A 1 206 ? -0.387 -14.855 14.923 1.00 87.94 206 ASP A N 1
ATOM 1683 C CA . ASP A 1 206 ? -0.605 -14.683 16.364 1.00 87.94 206 ASP A CA 1
ATOM 1684 C C . ASP A 1 206 ? 0.226 -13.534 16.976 1.00 87.94 206 ASP A C 1
ATOM 1686 O O . ASP A 1 206 ? 0.037 -13.191 18.143 1.00 87.94 206 ASP A O 1
ATOM 1690 N N . GLU A 1 207 ? 1.128 -12.899 16.210 1.00 87.62 207 GLU A N 1
ATOM 1691 C CA . GLU A 1 207 ? 1.834 -11.683 16.652 1.00 87.62 207 GLU A CA 1
ATOM 1692 C C . GLU A 1 207 ? 0.887 -10.484 16.772 1.00 87.62 207 GLU A C 1
ATOM 1694 O O . GLU A 1 207 ? 1.200 -9.525 17.481 1.00 87.62 207 GLU A O 1
ATOM 1699 N N . LEU A 1 208 ? -0.257 -10.524 16.080 1.00 87.06 208 LEU A N 1
ATOM 1700 C CA . LEU A 1 208 ? -1.205 -9.422 16.004 1.00 87.06 208 LEU A CA 1
ATOM 1701 C C . LEU A 1 208 ? -2.448 -9.692 16.837 1.00 87.06 208 LEU A C 1
ATOM 1703 O O . LEU A 1 208 ? -3.081 -10.741 16.776 1.00 87.06 208 LEU A O 1
ATOM 1707 N N . SER A 1 209 ? -2.837 -8.672 17.591 1.00 85.69 209 SER A N 1
ATOM 1708 C CA . SER A 1 209 ? -3.965 -8.741 18.512 1.00 85.69 209 SER A CA 1
ATOM 1709 C C . SER A 1 209 ? -5.314 -8.516 17.831 1.00 85.69 209 SER A C 1
ATOM 1711 O O . SER A 1 209 ? -6.326 -9.014 18.320 1.00 85.69 209 SER A O 1
ATOM 1713 N N . ARG A 1 210 ? -5.359 -7.694 16.772 1.00 89.69 210 ARG A N 1
ATOM 1714 C CA . ARG A 1 210 ? -6.597 -7.294 16.075 1.00 89.69 210 ARG A CA 1
ATOM 1715 C C . ARG A 1 210 ? -6.333 -6.542 14.774 1.00 89.69 210 ARG A C 1
ATOM 1717 O O . ARG A 1 210 ? -5.240 -6.010 14.565 1.00 89.69 210 ARG A O 1
ATOM 1724 N N . VAL A 1 211 ? -7.386 -6.405 13.971 1.00 95.06 211 VAL A N 1
ATOM 1725 C CA . VAL A 1 211 ? -7.463 -5.453 12.857 1.00 95.06 211 VAL A CA 1
ATOM 1726 C C . VAL A 1 211 ? -8.336 -4.263 13.251 1.00 95.06 211 VAL A C 1
ATOM 1728 O O . VAL A 1 211 ? -9.451 -4.452 13.735 1.00 95.06 211 VAL A O 1
ATOM 1731 N N . ILE A 1 212 ? -7.854 -3.041 13.021 1.00 94.88 212 ILE A N 1
ATOM 1732 C CA . ILE A 1 212 ? -8.605 -1.802 13.253 1.00 94.88 212 ILE A CA 1
ATOM 1733 C C . ILE A 1 212 ? -8.685 -1.012 11.949 1.00 94.88 212 ILE A C 1
ATOM 1735 O O . ILE A 1 212 ? -7.653 -0.677 11.368 1.00 94.88 212 ILE A O 1
ATOM 1739 N N . LEU A 1 213 ? -9.899 -0.657 11.529 1.00 96.25 213 LEU A N 1
ATOM 1740 C CA . LEU A 1 213 ? -10.125 0.335 10.480 1.00 96.25 213 LEU A CA 1
ATOM 1741 C C . LEU A 1 213 ? -10.422 1.699 11.110 1.00 96.25 213 LEU A C 1
ATOM 1743 O O . LEU A 1 213 ? -11.426 1.867 11.806 1.00 96.25 213 LEU A O 1
ATOM 1747 N N . LEU A 1 214 ? -9.561 2.675 10.825 1.00 94.12 214 LEU A N 1
ATOM 1748 C CA . LEU A 1 214 ? -9.764 4.079 11.157 1.00 94.12 214 LEU A CA 1
ATOM 1749 C C . LEU A 1 214 ? -10.415 4.810 9.984 1.00 94.12 214 LEU A C 1
ATOM 1751 O O . LEU A 1 214 ? -9.864 4.857 8.885 1.00 94.12 214 LEU A O 1
ATOM 1755 N N . THR A 1 215 ? -11.564 5.426 10.244 1.00 93.44 215 THR A N 1
ATOM 1756 C CA . THR A 1 215 ? -12.322 6.220 9.268 1.00 93.44 215 THR A CA 1
ATOM 1757 C C . THR A 1 215 ? -12.439 7.681 9.725 1.00 93.44 215 THR A C 1
ATOM 1759 O O . THR A 1 215 ? -12.268 7.994 10.912 1.00 93.44 215 THR A O 1
ATOM 1762 N N . PRO A 1 216 ? -12.750 8.624 8.820 1.00 89.00 216 PRO A N 1
ATOM 1763 C CA . PRO A 1 216 ? -12.837 10.036 9.185 1.00 89.00 216 PRO A CA 1
ATOM 1764 C C . PRO A 1 216 ? -14.157 10.430 9.871 1.00 89.00 216 PRO A C 1
ATOM 1766 O O . PRO A 1 216 ? -14.198 11.492 10.492 1.00 89.00 216 PRO A O 1
ATOM 1769 N N . ASN A 1 217 ? -15.235 9.648 9.723 1.00 90.06 217 ASN A N 1
ATOM 1770 C CA . ASN A 1 217 ? -16.537 9.909 10.348 1.00 90.06 217 ASN A CA 1
ATOM 1771 C C . ASN A 1 217 ? -17.447 8.666 10.378 1.00 90.06 217 ASN A C 1
ATOM 1773 O O . ASN A 1 217 ? -17.235 7.702 9.643 1.00 90.06 217 ASN A O 1
ATOM 1777 N N . GLU A 1 218 ? -18.501 8.735 11.193 1.00 90.62 218 GLU A N 1
ATOM 1778 C CA . GLU A 1 218 ? -19.479 7.661 11.402 1.00 90.62 218 GLU A CA 1
ATOM 1779 C C . GLU A 1 218 ? -20.178 7.181 10.118 1.00 90.62 218 GLU A C 1
ATOM 1781 O O . GLU A 1 218 ? -20.417 5.985 9.961 1.00 90.62 218 GLU A O 1
ATOM 1786 N N . ALA A 1 219 ? -20.500 8.082 9.184 1.00 92.19 219 ALA A N 1
ATOM 1787 C CA . ALA A 1 219 ? -21.177 7.703 7.942 1.00 92.19 219 ALA A CA 1
ATOM 1788 C C . ALA A 1 219 ? -20.282 6.811 7.068 1.00 92.19 219 ALA A C 1
ATOM 1790 O O . ALA A 1 219 ? -20.743 5.792 6.559 1.00 92.19 219 ALA A O 1
ATOM 1791 N N . LEU A 1 220 ? -18.995 7.152 6.964 1.00 91.62 220 LEU A N 1
ATOM 1792 C CA . LEU A 1 220 ? -18.013 6.326 6.262 1.00 91.62 220 LEU A CA 1
ATOM 1793 C C . LEU A 1 220 ? -17.732 5.016 7.003 1.00 91.62 220 LEU A C 1
ATOM 1795 O O . LEU A 1 220 ? -17.595 3.985 6.356 1.00 91.62 220 LEU A O 1
ATOM 1799 N N . SER A 1 221 ? -17.730 5.005 8.340 1.00 93.94 221 SER A N 1
ATOM 1800 C CA . SER A 1 221 ? -17.661 3.745 9.097 1.00 93.94 221 SER A CA 1
ATOM 1801 C C . SER A 1 221 ? -18.795 2.784 8.744 1.00 93.94 221 SER A C 1
ATOM 1803 O O . SER A 1 221 ? -18.536 1.602 8.547 1.00 93.94 221 SER A O 1
ATOM 1805 N N . ARG A 1 222 ? -20.039 3.278 8.642 1.00 94.44 222 ARG A N 1
ATOM 1806 C CA . ARG A 1 222 ? -21.193 2.453 8.241 1.00 94.44 222 ARG A CA 1
ATOM 1807 C C . ARG A 1 222 ? -21.008 1.895 6.837 1.00 94.44 222 ARG A C 1
ATOM 1809 O O . ARG A 1 222 ? -21.146 0.695 6.654 1.00 94.44 222 ARG A O 1
ATOM 1816 N N . GLN A 1 223 ? -20.614 2.751 5.892 1.00 93.38 223 GLN A N 1
ATOM 1817 C CA . GLN A 1 223 ? -20.337 2.331 4.520 1.00 93.38 223 GLN A CA 1
ATOM 1818 C C . GLN A 1 223 ? -19.287 1.213 4.466 1.00 93.38 223 GLN A C 1
ATOM 1820 O O . GLN A 1 223 ? -19.496 0.225 3.774 1.00 93.38 223 GLN A O 1
ATOM 1825 N N . HIS A 1 224 ? -18.184 1.337 5.209 1.00 95.88 224 HIS A N 1
ATOM 1826 C CA . HIS A 1 224 ? -17.156 0.293 5.251 1.00 95.88 224 HIS A CA 1
ATOM 1827 C C . HIS A 1 224 ? -17.680 -1.018 5.844 1.00 95.88 224 HIS A C 1
ATOM 1829 O O . HIS A 1 224 ? -17.378 -2.077 5.308 1.00 95.88 224 HIS A O 1
ATOM 1835 N N . ILE A 1 225 ? -18.480 -0.975 6.916 1.00 95.56 225 ILE A N 1
ATOM 1836 C CA . ILE A 1 225 ? -19.090 -2.185 7.499 1.00 95.56 225 ILE A CA 1
ATOM 1837 C C . ILE A 1 225 ? -19.989 -2.889 6.471 1.00 95.56 225 ILE A C 1
ATOM 1839 O O . ILE A 1 225 ? -19.878 -4.104 6.307 1.00 95.56 225 ILE A O 1
ATOM 1843 N N . ASP A 1 226 ? -20.825 -2.133 5.757 1.00 93.81 226 ASP A N 1
ATOM 1844 C CA . ASP A 1 226 ? -21.700 -2.675 4.713 1.00 93.81 226 ASP A CA 1
ATOM 1845 C C . ASP A 1 226 ? -20.874 -3.267 3.549 1.00 93.81 226 ASP A C 1
ATOM 1847 O O . ASP A 1 226 ? -21.120 -4.391 3.113 1.00 93.81 226 ASP A O 1
ATOM 1851 N N . GLU A 1 227 ? -19.828 -2.570 3.088 1.00 94.62 227 GLU A N 1
ATOM 1852 C CA . GLU A 1 227 ? -18.952 -3.058 2.010 1.00 94.62 227 GLU A CA 1
ATOM 1853 C C . GLU A 1 227 ? -18.125 -4.295 2.420 1.00 94.62 227 GLU A C 1
ATOM 1855 O O . GLU A 1 227 ? -17.829 -5.157 1.577 1.00 94.62 227 GLU A O 1
ATOM 1860 N N . PHE A 1 228 ? -17.728 -4.407 3.692 1.00 96.06 228 PHE A N 1
ATOM 1861 C CA . PHE A 1 228 ? -17.082 -5.606 4.229 1.00 96.06 228 PHE A CA 1
ATOM 1862 C C . PHE A 1 228 ? -18.040 -6.796 4.234 1.00 96.06 228 PHE A C 1
ATOM 1864 O O . PHE A 1 228 ? -17.630 -7.887 3.833 1.00 96.06 228 PHE A O 1
ATOM 1871 N N . ALA A 1 229 ? -19.306 -6.589 4.610 1.00 94.31 229 ALA A N 1
ATOM 1872 C CA . ALA A 1 229 ? -20.329 -7.630 4.554 1.00 94.31 229 ALA A CA 1
ATOM 1873 C C . ALA A 1 229 ? -20.530 -8.145 3.118 1.00 94.31 229 ALA A C 1
ATOM 1875 O O . ALA A 1 229 ? -20.494 -9.353 2.901 1.00 94.31 229 ALA A O 1
ATOM 1876 N N . ASP A 1 230 ? -20.594 -7.248 2.126 1.00 93.50 230 ASP A N 1
ATOM 1877 C CA . ASP A 1 230 ? -20.640 -7.616 0.698 1.00 93.50 230 ASP A CA 1
ATOM 1878 C C . ASP A 1 230 ? -19.416 -8.430 0.232 1.00 93.50 230 ASP A C 1
ATOM 1880 O O . ASP A 1 230 ? -19.448 -9.072 -0.818 1.00 93.50 230 ASP A O 1
ATOM 1884 N N . SER A 1 231 ? -18.315 -8.370 0.984 1.00 95.19 231 SER A N 1
ATOM 1885 C CA . SER A 1 231 ? -17.054 -9.062 0.699 1.00 95.19 231 SER A CA 1
ATOM 1886 C C . SER A 1 231 ? -16.845 -10.310 1.565 1.00 95.19 231 SER A C 1
ATOM 1888 O O . SER A 1 231 ? -15.744 -10.856 1.555 1.00 95.19 231 SER A O 1
ATOM 1890 N N . ASP A 1 232 ? -17.860 -10.729 2.330 1.00 94.50 232 ASP A N 1
ATOM 1891 C CA . ASP A 1 232 ? -17.797 -11.811 3.326 1.00 94.50 232 ASP A CA 1
ATOM 1892 C C . ASP A 1 232 ? -16.680 -11.631 4.375 1.00 94.50 232 ASP A C 1
ATOM 1894 O O . ASP A 1 232 ? -16.041 -12.573 4.848 1.00 94.50 232 ASP A O 1
ATOM 1898 N N . LEU A 1 233 ? -16.407 -10.378 4.742 1.00 94.62 233 LEU A N 1
ATOM 1899 C CA . LEU A 1 233 ? -15.412 -10.018 5.744 1.00 94.62 233 LEU A CA 1
ATOM 1900 C C . LEU A 1 233 ? -16.116 -9.549 7.015 1.00 94.62 233 LEU A C 1
ATOM 1902 O O . LEU A 1 233 ? -16.902 -8.607 7.010 1.00 94.62 233 LEU A O 1
ATOM 1906 N N . ALA A 1 234 ? -15.806 -10.196 8.138 1.00 93.69 234 ALA A N 1
ATOM 1907 C CA . ALA A 1 234 ? -16.383 -9.819 9.420 1.00 93.69 234 ALA A CA 1
ATOM 1908 C C . ALA A 1 234 ? -15.880 -8.433 9.852 1.00 93.69 234 ALA A C 1
ATOM 1910 O O . ALA A 1 234 ? -14.701 -8.270 10.175 1.00 93.69 234 ALA A O 1
ATOM 1911 N N . ALA A 1 235 ? -16.784 -7.460 9.926 1.00 94.31 235 ALA A N 1
ATOM 1912 C CA . ALA A 1 235 ? -16.518 -6.127 10.448 1.00 94.31 235 ALA A CA 1
ATOM 1913 C C . ALA A 1 235 ? -17.616 -5.704 11.428 1.00 94.31 235 ALA A C 1
ATOM 1915 O O . ALA A 1 235 ? -18.782 -6.056 11.259 1.00 94.31 235 ALA A O 1
ATOM 1916 N N . ALA A 1 236 ? -17.240 -4.975 12.474 1.00 91.44 236 ALA A N 1
ATOM 1917 C CA . ALA A 1 236 ? -18.185 -4.455 13.456 1.00 91.44 236 ALA A CA 1
ATOM 1918 C C . ALA A 1 236 ? -17.682 -3.143 14.052 1.00 91.44 236 ALA A C 1
ATOM 1920 O O . ALA A 1 236 ? -16.491 -2.827 13.996 1.00 91.44 236 ALA A O 1
ATOM 1921 N N . TRP A 1 237 ? -18.580 -2.394 14.686 1.00 90.19 237 TRP A N 1
ATOM 1922 C CA . TRP A 1 237 ? -18.179 -1.234 15.466 1.00 90.19 237 TRP A CA 1
ATOM 1923 C C . TRP A 1 237 ? -17.274 -1.642 16.623 1.00 90.19 237 TRP A C 1
ATOM 1925 O O . TRP A 1 237 ? -17.587 -2.559 17.386 1.00 90.19 237 TRP A O 1
ATOM 1935 N N . PHE A 1 238 ? -16.200 -0.883 16.839 1.00 83.88 238 PHE A N 1
ATOM 1936 C CA . PHE A 1 238 ? -15.286 -1.132 17.955 1.00 83.88 238 PHE A CA 1
ATOM 1937 C C . PHE A 1 238 ? -16.007 -1.199 19.320 1.00 83.88 238 PHE A C 1
ATOM 1939 O O . PHE A 1 238 ? -15.675 -2.021 20.176 1.00 83.88 238 PHE A O 1
ATOM 1946 N N . ALA A 1 239 ? -17.029 -0.359 19.532 1.00 75.69 239 ALA A N 1
ATOM 1947 C CA . ALA A 1 239 ? -17.801 -0.338 20.776 1.00 75.69 239 ALA A CA 1
ATOM 1948 C C . ALA A 1 239 ? -18.584 -1.642 21.025 1.00 75.69 239 ALA A C 1
ATOM 1950 O O . ALA A 1 239 ? -18.685 -2.077 22.170 1.00 75.69 239 ALA A O 1
ATOM 1951 N N . GLU A 1 240 ? -19.088 -2.282 19.970 1.00 65.12 240 GLU A N 1
ATOM 1952 C CA . GLU A 1 240 ? -19.792 -3.571 20.038 1.00 65.12 240 GLU A CA 1
ATOM 1953 C C . GLU A 1 240 ? -18.803 -4.725 20.262 1.00 65.12 240 GLU A C 1
ATOM 1955 O O . GLU A 1 240 ? -19.099 -5.693 20.966 1.00 65.12 240 GLU A O 1
ATOM 1960 N N . GLY A 1 241 ? -17.578 -4.574 19.752 1.00 55.84 241 GLY A N 1
ATOM 1961 C CA . GLY A 1 241 ? -16.467 -5.497 19.963 1.00 55.84 241 GLY A CA 1
ATOM 1962 C C . GLY A 1 241 ? -15.936 -5.548 21.400 1.00 55.84 241 GLY A C 1
ATOM 1963 O O . GLY A 1 241 ? -15.319 -6.551 21.762 1.00 55.84 241 GLY A O 1
ATOM 1964 N N . ARG A 1 242 ? -16.206 -4.533 22.245 1.00 56.47 242 ARG A N 1
ATOM 1965 C CA . ARG A 1 242 ? -15.730 -4.481 23.646 1.00 56.47 242 ARG A CA 1
ATOM 1966 C C . ARG A 1 242 ? -16.189 -5.671 24.492 1.00 56.47 242 ARG A C 1
ATOM 1968 O O . ARG A 1 242 ? -15.436 -6.123 25.350 1.00 56.47 242 ARG A O 1
ATOM 1975 N N . ASN A 1 243 ? -17.376 -6.212 24.221 1.00 47.78 243 ASN A N 1
ATOM 1976 C CA . ASN A 1 243 ? -17.906 -7.375 24.942 1.00 47.78 243 ASN A CA 1
ATOM 1977 C C . ASN A 1 243 ? -17.271 -8.706 24.492 1.00 47.78 243 ASN A C 1
ATOM 1979 O O . ASN A 1 243 ? -17.359 -9.695 25.212 1.00 47.78 243 ASN A O 1
ATOM 1983 N N . ASN A 1 244 ? -16.582 -8.714 23.344 1.00 50.47 244 ASN A N 1
ATOM 1984 C CA . ASN A 1 244 ? -15.898 -9.873 22.760 1.00 50.47 244 ASN A CA 1
ATOM 1985 C C . ASN A 1 244 ? -14.364 -9.798 22.897 1.00 50.47 244 ASN A C 1
ATOM 1987 O O . ASN A 1 244 ? -13.647 -10.602 22.307 1.00 50.47 244 ASN A O 1
ATOM 1991 N N . LEU A 1 245 ? -13.832 -8.852 23.683 1.00 50.81 245 LEU A N 1
ATOM 1992 C CA . LEU A 1 245 ? -12.384 -8.720 23.910 1.00 50.81 245 LEU A CA 1
ATOM 1993 C C . LEU A 1 245 ? -11.776 -9.924 24.649 1.00 50.81 245 LEU A C 1
ATOM 1995 O O . LEU A 1 245 ? -10.570 -10.131 24.576 1.00 50.81 245 LEU A O 1
ATOM 1999 N N . PHE A 1 246 ? -12.602 -10.726 25.330 1.00 47.28 246 PHE A N 1
ATOM 2000 C CA . PHE A 1 246 ? -12.173 -11.920 26.066 1.00 47.28 246 PHE A CA 1
ATOM 2001 C C . PHE A 1 246 ? -12.247 -13.224 25.250 1.00 47.28 246 PHE A C 1
ATOM 2003 O O . PHE A 1 246 ? -11.775 -14.250 25.727 1.00 47.28 246 PHE A O 1
ATOM 2010 N N . THR A 1 247 ? -12.797 -13.205 24.029 1.00 46.44 247 THR A N 1
ATOM 2011 C CA . THR A 1 247 ? -12.853 -14.373 23.122 1.00 46.44 247 THR A CA 1
ATOM 2012 C C . THR A 1 247 ? -11.814 -14.323 21.994 1.00 46.44 247 THR A C 1
ATOM 2014 O O . THR A 1 247 ? -11.709 -15.266 21.217 1.00 46.44 247 THR A O 1
ATOM 2017 N N . ALA A 1 248 ? -11.003 -13.263 21.923 1.00 47.84 248 ALA A N 1
ATOM 2018 C CA . ALA A 1 248 ? -10.039 -12.994 20.850 1.00 47.84 248 ALA A CA 1
ATOM 2019 C C . ALA A 1 248 ? -8.691 -13.745 20.969 1.00 47.84 248 ALA A C 1
ATOM 2021 O O . ALA A 1 248 ? -7.684 -13.280 20.450 1.00 47.84 248 ALA A O 1
ATOM 2022 N N . GLN A 1 249 ? -8.639 -14.886 21.665 1.00 48.62 249 GLN A N 1
ATOM 2023 C CA . GLN A 1 249 ? -7.397 -15.669 21.805 1.00 48.62 249 GLN A CA 1
ATOM 2024 C C . GLN A 1 249 ? -7.126 -16.615 20.630 1.00 48.62 249 GLN A C 1
ATOM 2026 O O . GLN A 1 249 ? -6.071 -17.236 20.585 1.00 48.62 249 GLN A O 1
ATOM 2031 N N . THR A 1 250 ? -8.046 -16.724 19.671 1.00 52.41 250 THR A N 1
ATOM 2032 C CA . THR A 1 250 ? -7.841 -17.516 18.455 1.00 52.41 250 THR A CA 1
ATOM 2033 C C . THR A 1 250 ? -8.191 -16.664 17.240 1.00 52.41 250 THR A C 1
ATOM 2035 O O . THR A 1 250 ? -9.368 -16.377 17.021 1.00 52.41 250 THR A O 1
ATOM 2038 N N . ASP A 1 251 ? -7.165 -16.274 16.480 1.00 66.31 251 ASP A N 1
ATOM 2039 C CA . ASP A 1 251 ? -7.227 -15.506 15.227 1.00 66.31 251 ASP A CA 1
ATOM 2040 C C . ASP A 1 251 ? -7.644 -14.024 15.369 1.00 66.31 251 ASP A C 1
ATOM 2042 O O . ASP A 1 251 ? -8.734 -13.601 14.967 1.00 66.31 251 ASP A O 1
ATOM 2046 N N . GLY A 1 252 ? -6.735 -13.207 15.921 1.00 77.25 252 GLY A N 1
ATOM 2047 C CA . GLY A 1 252 ? -6.890 -11.749 16.032 1.00 77.25 252 GLY A CA 1
ATOM 2048 C C . GLY A 1 252 ? -7.100 -11.049 14.683 1.00 77.25 252 GLY A C 1
ATOM 2049 O O . GLY A 1 252 ? -7.665 -9.959 14.623 1.00 77.25 252 GLY A O 1
ATOM 2050 N N . LEU A 1 253 ? -6.739 -11.686 13.570 1.00 87.81 253 LEU A N 1
ATOM 2051 C CA . LEU A 1 253 ? -6.919 -11.106 12.247 1.00 87.81 253 LEU A CA 1
ATOM 2052 C C . LEU A 1 253 ? -8.326 -11.296 11.681 1.00 87.81 253 LEU A C 1
ATOM 2054 O O . LEU A 1 253 ? -8.649 -10.645 10.687 1.00 87.81 253 LEU A O 1
ATOM 2058 N N . ARG A 1 254 ? -9.179 -12.132 12.287 1.00 86.44 254 ARG A N 1
ATOM 2059 C CA . ARG A 1 254 ? -10.476 -12.550 11.728 1.00 86.44 254 ARG A CA 1
ATOM 2060 C C . ARG A 1 254 ? -11.496 -11.427 11.538 1.00 86.44 254 ARG A C 1
ATOM 2062 O O . ARG A 1 254 ? -12.239 -11.443 10.554 1.00 86.44 254 ARG A O 1
ATOM 2069 N N . ARG A 1 255 ? -11.566 -10.474 12.470 1.00 90.88 255 ARG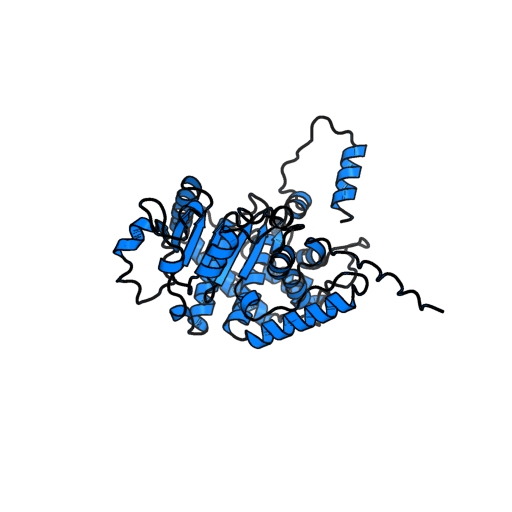 A N 1
ATOM 2070 C CA . ARG A 1 255 ? -12.558 -9.385 12.466 1.00 90.88 255 ARG A CA 1
ATOM 2071 C C . ARG A 1 255 ? -11.878 -8.029 12.334 1.00 90.88 255 ARG A C 1
ATOM 2073 O O . ARG A 1 255 ? -10.843 -7.800 12.949 1.00 90.88 255 ARG A O 1
ATOM 2080 N N . VAL A 1 256 ? -12.508 -7.130 11.585 1.00 95.12 256 VAL A N 1
ATOM 2081 C CA . VAL A 1 256 ? -12.142 -5.715 11.510 1.00 95.12 256 VAL A CA 1
ATOM 2082 C C . VAL A 1 256 ? -12.981 -4.916 12.504 1.00 95.12 256 VAL A C 1
ATOM 2084 O O . VAL A 1 256 ? -14.204 -4.840 12.383 1.00 95.12 256 VAL A O 1
ATOM 2087 N N . ASP A 1 257 ? -12.328 -4.308 13.489 1.00 93.56 257 ASP A N 1
ATOM 2088 C CA . ASP A 1 257 ? -12.974 -3.342 14.369 1.00 93.56 257 ASP A CA 1
ATOM 2089 C C . ASP A 1 257 ? -12.941 -1.955 13.713 1.00 93.56 257 ASP A C 1
ATOM 2091 O O . ASP A 1 257 ? -11.877 -1.380 13.487 1.00 93.56 257 ASP A O 1
ATOM 2095 N N . VAL A 1 258 ? -14.111 -1.399 13.406 1.00 94.62 258 VAL A N 1
ATOM 2096 C CA . VAL A 1 258 ? -14.241 -0.102 12.732 1.00 94.62 258 VAL A CA 1
ATOM 2097 C C . VAL A 1 258 ? -14.463 1.001 13.762 1.00 94.62 258 VAL A C 1
ATOM 2099 O O . VAL A 1 258 ? -15.338 0.899 14.632 1.00 94.62 258 VAL A O 1
ATOM 2102 N N . MET A 1 259 ? -13.683 2.080 13.671 1.00 90.81 259 MET A N 1
ATOM 2103 C CA . MET A 1 259 ? -13.860 3.256 14.518 1.00 90.81 259 MET A CA 1
ATOM 2104 C C . MET A 1 259 ? -13.440 4.556 13.840 1.00 90.81 259 MET A C 1
ATOM 2106 O O . MET A 1 259 ? -12.562 4.596 12.983 1.00 90.81 259 MET A O 1
ATOM 2110 N N . GLU A 1 260 ? -14.047 5.655 14.281 1.00 89.75 260 GLU A N 1
ATOM 2111 C CA . GLU A 1 260 ? -13.641 6.978 13.827 1.00 89.75 260 GLU A CA 1
ATOM 2112 C C . GLU A 1 260 ? -12.323 7.395 14.482 1.00 89.75 260 GLU A C 1
ATOM 2114 O O . GLU A 1 260 ? -12.102 7.224 15.684 1.00 89.75 260 GLU A O 1
ATOM 2119 N N . ILE A 1 261 ? -11.494 8.065 13.698 1.00 83.88 261 ILE A N 1
ATOM 2120 C CA . ILE A 1 261 ? -10.212 8.630 14.117 1.00 83.88 261 ILE A CA 1
ATOM 2121 C C . ILE A 1 261 ? -10.324 9.572 15.329 1.00 83.88 261 ILE A C 1
ATOM 2123 O O . ILE A 1 261 ? -9.453 9.595 16.196 1.00 83.88 261 ILE A O 1
ATOM 2127 N N . THR A 1 262 ? -11.425 10.322 15.436 1.00 83.19 262 THR A N 1
ATOM 2128 C CA . THR A 1 262 ? -11.691 11.303 16.506 1.00 83.19 262 THR A CA 1
ATOM 2129 C C . TH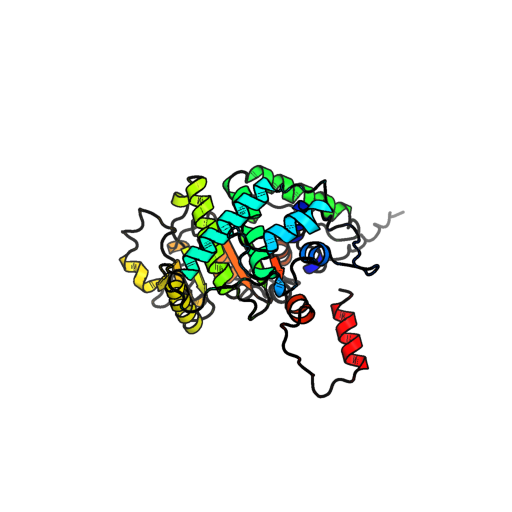R A 1 262 ? -12.015 10.654 17.854 1.00 83.19 262 THR A C 1
ATOM 2131 O O . THR A 1 262 ? -12.032 11.331 18.887 1.00 83.19 262 THR A O 1
ATOM 2134 N N . LYS A 1 263 ? -12.260 9.338 17.862 1.00 86.50 263 LYS A N 1
ATOM 2135 C CA . LYS A 1 263 ? -12.516 8.546 19.070 1.00 86.50 263 LYS A CA 1
ATOM 2136 C C . LYS A 1 263 ? -11.224 8.113 19.758 1.00 86.50 263 LYS A C 1
ATOM 2138 O O . LYS A 1 263 ? -11.303 7.608 20.871 1.00 86.50 263 LYS A O 1
ATOM 2143 N N . LEU A 1 264 ? -10.058 8.315 19.143 1.00 84.75 264 LEU A N 1
ATOM 2144 C CA . LEU A 1 264 ? -8.761 8.077 19.774 1.00 84.75 264 LEU A CA 1
ATOM 2145 C C . LEU A 1 264 ? -8.347 9.281 20.627 1.00 84.75 264 LEU A C 1
ATOM 2147 O O . LEU A 1 264 ? -8.465 10.431 20.200 1.00 84.75 264 LEU A O 1
ATOM 2151 N N . ALA A 1 265 ? -7.850 9.019 21.834 1.00 83.19 265 ALA A N 1
ATOM 2152 C CA . ALA A 1 265 ? -7.380 10.046 22.758 1.00 83.19 265 ALA A CA 1
ATOM 2153 C C . ALA A 1 265 ? -6.240 9.544 23.655 1.00 83.19 265 ALA A C 1
ATOM 2155 O O . ALA A 1 265 ? -5.944 8.355 23.730 1.00 83.19 265 ALA A O 1
ATOM 2156 N N . GLU A 1 266 ? -5.619 10.452 24.408 1.00 79.44 266 GLU A N 1
ATOM 2157 C CA . GLU A 1 266 ? -4.604 10.082 25.403 1.00 79.44 266 GLU A CA 1
ATOM 2158 C C . GLU A 1 266 ? -5.199 9.420 26.654 1.00 79.44 266 GLU A C 1
ATOM 2160 O O . GLU A 1 266 ? -4.496 8.725 27.388 1.00 79.44 266 GLU A O 1
ATOM 2165 N N . LYS A 1 267 ? -6.475 9.664 26.963 1.00 80.25 267 LYS A N 1
ATOM 2166 C CA . LYS A 1 267 ? -7.168 9.130 28.144 1.00 80.25 267 LYS A CA 1
ATOM 2167 C C . LYS A 1 267 ? -8.580 8.706 27.763 1.00 80.25 267 LYS A C 1
ATOM 2169 O O . LYS A 1 267 ? -9.192 9.313 26.890 1.00 80.25 267 LYS A O 1
ATOM 2174 N N . ASP A 1 268 ? -9.085 7.683 28.444 1.00 82.94 268 ASP A N 1
ATOM 2175 C CA . ASP A 1 268 ? -10.446 7.203 28.239 1.00 82.94 268 ASP A CA 1
ATOM 2176 C C . ASP A 1 268 ? -11.465 8.263 28.671 1.00 82.94 268 ASP A C 1
ATOM 2178 O O . ASP A 1 268 ? -11.302 8.945 29.687 1.00 82.94 268 ASP A O 1
ATOM 2182 N N . SER A 1 269 ? -12.546 8.377 27.905 1.00 82.12 269 SER A N 1
ATOM 2183 C CA . SER A 1 269 ? -13.719 9.178 28.245 1.00 82.12 269 SER A CA 1
ATOM 2184 C C . SER A 1 269 ? -14.995 8.439 27.831 1.00 82.12 269 SER A C 1
ATOM 2186 O O . SER A 1 269 ? -14.950 7.327 27.310 1.00 82.12 269 SER A O 1
ATOM 2188 N N . LYS A 1 270 ? -16.171 9.047 28.037 1.00 77.88 270 LYS A N 1
ATOM 2189 C CA . LYS A 1 270 ? -17.437 8.456 27.562 1.00 77.88 270 LYS A CA 1
ATOM 2190 C C . LYS A 1 270 ? -17.498 8.320 26.037 1.00 77.88 270 LYS A C 1
ATOM 2192 O O . LYS A 1 270 ? -18.238 7.481 25.542 1.00 77.88 270 LYS A O 1
ATOM 2197 N N . GLN A 1 271 ? -16.771 9.167 25.308 1.00 80.44 271 GLN A N 1
ATOM 2198 C CA . GLN A 1 271 ? -16.823 9.236 23.846 1.00 80.44 271 GLN A CA 1
ATOM 2199 C C . GLN A 1 271 ? -15.507 8.841 23.176 1.00 80.44 271 GLN A C 1
ATOM 2201 O O . GLN A 1 271 ? -15.488 8.710 21.958 1.00 80.44 271 GLN A O 1
ATOM 2206 N N . GLN A 1 272 ? -14.423 8.676 23.937 1.00 84.00 272 GLN A N 1
ATOM 2207 C CA . GLN A 1 272 ? -13.091 8.401 23.407 1.00 84.00 272 GLN A CA 1
ATOM 2208 C C . GLN A 1 272 ? -12.429 7.243 24.145 1.00 84.00 272 GLN A C 1
ATOM 2210 O O . GLN A 1 272 ? -12.682 7.006 25.326 1.00 84.00 272 GLN A O 1
ATOM 2215 N N . VAL A 1 273 ? -11.559 6.547 23.429 1.00 84.06 273 VAL A N 1
ATOM 2216 C CA . VAL A 1 273 ? -10.769 5.421 23.907 1.00 84.06 273 VAL A CA 1
ATOM 2217 C C . VAL A 1 273 ? -9.313 5.851 23.969 1.00 84.06 273 VAL A C 1
ATOM 2219 O O . VAL A 1 273 ? -8.796 6.462 23.031 1.00 84.06 273 VAL A O 1
ATOM 2222 N N . ALA A 1 274 ? -8.647 5.529 25.074 1.00 84.44 274 ALA A N 1
ATOM 2223 C CA . ALA A 1 274 ? -7.221 5.746 25.194 1.00 84.44 274 ALA A CA 1
ATOM 2224 C C . ALA A 1 274 ? -6.480 4.862 24.184 1.00 84.44 274 ALA A C 1
ATOM 2226 O O . ALA A 1 274 ? -6.609 3.640 24.229 1.00 84.44 274 ALA A O 1
ATOM 2227 N N . THR A 1 275 ? -5.656 5.466 23.327 1.00 83.94 275 THR A N 1
ATOM 2228 C CA . THR A 1 275 ? -4.865 4.763 22.301 1.00 83.94 275 THR A CA 1
ATOM 2229 C C . THR A 1 275 ? -4.088 3.584 22.895 1.00 83.94 275 THR A C 1
ATOM 2231 O O . THR A 1 275 ? -4.138 2.470 22.389 1.00 83.94 275 THR A O 1
ATOM 2234 N N . ARG A 1 276 ? -3.453 3.800 24.053 1.00 83.12 276 ARG A N 1
ATOM 2235 C CA . ARG A 1 276 ? -2.690 2.774 24.785 1.00 83.12 276 ARG A CA 1
ATOM 2236 C C . ARG A 1 276 ? -3.509 1.548 25.207 1.00 83.12 276 ARG A C 1
ATOM 2238 O O . ARG A 1 276 ? -2.946 0.472 25.350 1.00 83.12 276 ARG A O 1
ATOM 2245 N N . SER A 1 277 ? -4.820 1.692 25.402 1.00 85.25 277 SER A N 1
ATOM 2246 C CA . SER A 1 277 ? -5.702 0.585 25.796 1.00 85.25 277 SER A CA 1
ATOM 2247 C C . SER A 1 277 ? -5.982 -0.383 24.639 1.00 85.25 277 SER A C 1
ATOM 2249 O O . SER A 1 277 ? -6.534 -1.456 24.864 1.00 85.25 277 SER A O 1
ATOM 2251 N N . LEU A 1 278 ? -5.616 -0.010 23.408 1.00 85.88 278 LEU A N 1
ATOM 2252 C CA . LEU A 1 278 ? -5.772 -0.827 22.204 1.00 85.88 278 LEU A CA 1
ATOM 2253 C C . LEU A 1 278 ? -4.531 -1.681 21.892 1.00 85.88 278 LEU A C 1
ATOM 2255 O O . LEU A 1 278 ? -4.583 -2.488 20.970 1.00 85.88 278 LEU A O 1
ATOM 2259 N N . GLY A 1 279 ? -3.445 -1.537 22.659 1.00 87.25 279 GLY A N 1
ATOM 2260 C CA . GLY A 1 279 ? -2.172 -2.216 22.398 1.00 87.25 279 GLY A CA 1
ATOM 2261 C C . GLY A 1 279 ? -1.392 -1.618 21.222 1.00 87.25 279 GLY A C 1
ATOM 2262 O O . GLY A 1 279 ? -1.827 -0.649 20.603 1.00 87.25 279 GLY A O 1
ATOM 2263 N N . ASP A 1 280 ? -0.226 -2.201 20.941 1.00 90.25 280 ASP A N 1
ATOM 2264 C CA . ASP A 1 280 ? 0.727 -1.773 19.903 1.00 90.25 280 ASP A CA 1
ATOM 2265 C C . ASP A 1 280 ? 0.902 -2.799 18.761 1.00 90.25 280 ASP A C 1
ATOM 2267 O O . ASP A 1 280 ? 1.596 -2.527 17.780 1.00 90.25 280 ASP A O 1
ATOM 2271 N N . GLN A 1 281 ? 0.261 -3.966 18.873 1.00 92.62 281 GLN A N 1
ATOM 2272 C CA . GLN A 1 281 ? 0.330 -5.103 17.945 1.00 92.62 281 GLN A CA 1
ATOM 2273 C C . GLN A 1 281 ? -0.923 -5.188 17.061 1.00 92.62 281 GLN A C 1
ATOM 2275 O O . GLN A 1 281 ? -1.616 -6.207 17.027 1.00 92.62 281 GLN A O 1
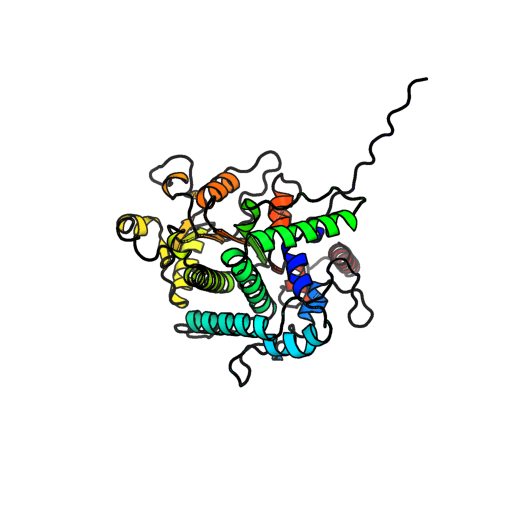ATOM 2280 N N . ASN A 1 282 ? -1.272 -4.091 16.390 1.00 93.50 282 ASN A N 1
ATOM 2281 C CA . ASN A 1 282 ? -2.484 -4.013 15.571 1.00 93.50 282 ASN A CA 1
ATOM 2282 C C . ASN A 1 282 ? -2.160 -4.006 14.073 1.00 93.50 282 ASN A C 1
ATOM 2284 O O . ASN A 1 282 ? -1.204 -3.361 13.643 1.00 93.50 282 ASN A O 1
ATOM 2288 N N . LEU A 1 283 ? -3.009 -4.650 13.267 1.00 96.56 283 LEU A N 1
ATOM 2289 C CA . LEU A 1 283 ? -3.104 -4.345 11.841 1.00 96.56 283 LEU A CA 1
ATOM 2290 C C . LEU A 1 283 ? -4.013 -3.127 11.669 1.00 96.56 283 LEU A C 1
ATOM 2292 O O . LEU A 1 283 ? -5.204 -3.188 11.974 1.00 96.56 283 LEU A O 1
ATOM 2296 N N . LEU A 1 284 ? -3.461 -2.022 11.187 1.00 96.31 284 LEU A N 1
ATOM 2297 C CA . LEU A 1 284 ? -4.180 -0.774 11.000 1.00 96.31 284 LEU A CA 1
ATOM 2298 C C . LEU A 1 284 ? -4.524 -0.573 9.521 1.00 96.31 284 LEU A C 1
ATOM 2300 O O . LEU A 1 284 ? -3.650 -0.597 8.656 1.00 96.31 284 LEU A O 1
ATOM 2304 N N . LEU A 1 285 ? -5.797 -0.329 9.238 1.00 97.62 285 LEU A N 1
ATOM 2305 C CA . LEU A 1 285 ? -6.285 0.151 7.950 1.00 97.62 285 LEU A CA 1
ATOM 2306 C C . LEU A 1 285 ? -6.722 1.603 8.159 1.00 97.62 285 LEU A C 1
ATOM 2308 O O . LEU A 1 285 ? -7.531 1.873 9.043 1.00 97.62 285 LEU A O 1
ATOM 2312 N N . VAL A 1 286 ? -6.182 2.553 7.400 1.00 95.69 286 VAL A N 1
ATOM 2313 C CA . VAL A 1 286 ? -6.507 3.979 7.565 1.00 95.69 286 VAL A CA 1
ATOM 2314 C C . VAL A 1 286 ? -7.099 4.530 6.284 1.00 95.69 286 VAL A C 1
ATOM 2316 O O . VAL A 1 286 ? -6.393 4.686 5.288 1.00 95.69 286 VAL A O 1
ATOM 2319 N N . ASP A 1 287 ? -8.383 4.866 6.326 1.00 93.50 287 ASP A N 1
ATOM 2320 C CA . ASP A 1 287 ? -9.041 5.592 5.249 1.00 93.50 287 ASP A CA 1
ATOM 2321 C C . ASP A 1 287 ? -8.870 7.107 5.426 1.00 93.50 287 ASP A C 1
ATOM 2323 O O . ASP A 1 287 ? -8.905 7.638 6.538 1.00 93.50 287 ASP A O 1
ATOM 2327 N N . GLU A 1 288 ? -8.674 7.807 4.313 1.00 89.75 288 GLU A N 1
ATOM 2328 C CA . GLU A 1 288 ? -8.313 9.227 4.266 1.00 89.75 288 GLU A CA 1
ATOM 2329 C C . GLU A 1 288 ? -7.119 9.591 5.169 1.00 89.75 288 GLU A C 1
ATOM 2331 O O . GLU A 1 288 ? -7.128 10.601 5.883 1.00 89.75 288 GLU A O 1
ATOM 2336 N N . GLY A 1 289 ? -6.048 8.790 5.093 1.00 86.75 289 GLY A N 1
ATOM 2337 C CA . GLY A 1 289 ? -4.846 8.909 5.931 1.00 86.75 289 GLY A CA 1
ATOM 2338 C C . GLY A 1 289 ? -4.099 10.245 5.833 1.00 86.75 289 GLY A C 1
ATOM 2339 O O . GLY A 1 289 ? -3.229 10.525 6.645 1.00 86.75 289 GLY A O 1
ATOM 2340 N N . HIS A 1 290 ? -4.454 11.123 4.888 1.00 85.31 290 HIS A N 1
ATOM 2341 C CA . HIS A 1 290 ? -3.915 12.484 4.850 1.00 85.31 290 HIS A CA 1
ATOM 2342 C C . HIS A 1 290 ? -4.407 13.375 6.005 1.00 85.31 290 HIS A C 1
ATOM 2344 O O . HIS A 1 290 ? -3.827 14.431 6.280 1.00 85.31 290 HIS A O 1
ATOM 2350 N N . ARG A 1 291 ? -5.516 13.013 6.659 1.00 80.94 291 ARG A N 1
ATOM 2351 C CA . ARG A 1 291 ? -6.093 13.829 7.729 1.00 80.94 291 ARG A CA 1
ATOM 2352 C C . ARG A 1 291 ? -5.203 13.804 8.966 1.00 80.94 291 ARG A C 1
ATOM 2354 O O . ARG A 1 291 ? -4.937 12.756 9.532 1.00 80.94 291 ARG A O 1
ATOM 2361 N N . GLY A 1 292 ? -4.809 14.990 9.430 1.00 77.12 292 GLY A N 1
ATOM 2362 C CA . GLY A 1 292 ? -3.952 15.144 10.612 1.00 77.12 292 GLY A CA 1
ATOM 2363 C C . GLY A 1 292 ? -2.455 15.245 10.307 1.00 77.12 292 GLY A C 1
ATOM 2364 O O . GLY A 1 292 ? -1.677 15.414 11.243 1.00 77.12 292 GLY A O 1
ATOM 2365 N N . LEU A 1 293 ? -2.065 15.213 9.024 1.00 81.81 293 LEU A N 1
ATOM 2366 C CA . LEU A 1 293 ? -0.672 15.336 8.573 1.00 81.81 293 LEU A CA 1
ATOM 2367 C C . LEU A 1 293 ? -0.170 16.774 8.380 1.00 81.81 293 LEU A C 1
ATOM 2369 O O . LEU A 1 293 ? 1.026 17.014 8.475 1.00 81.81 293 LEU A O 1
ATOM 2373 N N . GLY A 1 294 ? -1.059 17.749 8.168 1.00 71.31 294 GLY A N 1
ATOM 2374 C CA . GLY A 1 294 ? -0.693 19.104 7.718 1.00 71.31 294 GLY A CA 1
ATOM 2375 C C . GLY A 1 294 ? 0.013 20.022 8.730 1.00 71.31 294 GLY A C 1
ATOM 2376 O O . GLY A 1 294 ? 0.127 21.223 8.480 1.00 71.31 294 GLY A O 1
ATOM 2377 N N . SER A 1 295 ? 0.450 19.510 9.882 1.00 71.56 295 SER A N 1
ATOM 2378 C CA . SER A 1 295 ? 1.172 20.311 10.876 1.00 71.56 295 SER A CA 1
ATOM 2379 C C . SER A 1 295 ? 2.614 20.553 10.421 1.00 71.56 295 SER A C 1
ATOM 2381 O O . SER A 1 295 ? 3.386 19.617 10.230 1.00 71.56 295 SER A O 1
ATOM 2383 N N . LYS A 1 296 ? 2.993 21.827 10.258 1.00 70.94 296 LYS A N 1
ATOM 2384 C CA . LYS A 1 296 ? 4.333 22.220 9.781 1.00 70.94 296 LYS A CA 1
ATOM 2385 C C . LYS A 1 296 ? 5.387 22.320 10.884 1.00 70.94 296 LYS A C 1
ATOM 2387 O O . LYS A 1 296 ? 6.571 22.395 10.581 1.00 70.94 296 LYS A O 1
ATOM 2392 N N . THR A 1 297 ? 4.967 22.390 12.144 1.00 59.41 297 THR A N 1
ATOM 2393 C CA . THR A 1 297 ? 5.848 22.726 13.278 1.00 59.41 297 THR A CA 1
ATOM 2394 C C . THR A 1 297 ? 6.150 21.543 14.181 1.00 59.41 297 THR A C 1
ATOM 2396 O O . THR A 1 297 ? 7.219 21.492 14.777 1.00 59.41 297 THR A O 1
ATOM 2399 N N . GLU A 1 298 ? 5.221 20.600 14.292 1.00 64.00 298 GLU A N 1
ATOM 2400 C CA . GLU A 1 298 ? 5.362 19.416 15.134 1.00 64.00 298 GLU A CA 1
ATOM 2401 C C . GLU A 1 298 ? 4.598 18.243 14.535 1.00 64.00 298 GLU A C 1
ATOM 2403 O O . GLU A 1 298 ? 3.598 18.431 13.837 1.00 64.00 298 GLU A O 1
ATOM 2408 N N . GLU A 1 299 ? 5.053 17.032 14.839 1.00 65.88 299 GLU A N 1
ATOM 2409 C CA . GLU A 1 299 ? 4.301 15.818 14.553 1.00 65.88 299 GLU A CA 1
ATOM 2410 C C . GLU A 1 299 ? 2.920 15.919 15.220 1.00 65.88 299 GLU A C 1
ATOM 2412 O O . GLU A 1 299 ? 2.821 16.122 16.429 1.00 65.88 299 GLU A O 1
ATOM 2417 N N . GLY A 1 300 ? 1.841 15.826 14.441 1.00 73.12 300 GLY A N 1
ATOM 2418 C CA . GLY A 1 300 ? 0.485 15.975 14.968 1.00 73.12 300 GLY A CA 1
ATOM 2419 C C . GLY A 1 300 ? 0.122 14.862 15.957 1.00 73.12 300 GLY A C 1
ATOM 2420 O O . GLY A 1 300 ? 0.596 13.732 15.847 1.00 73.12 300 GLY A O 1
ATOM 2421 N N . ALA A 1 301 ? -0.792 15.146 16.893 1.00 75.25 301 ALA A N 1
ATOM 2422 C CA . ALA A 1 301 ? -1.323 14.139 17.825 1.00 75.25 301 ALA A CA 1
ATOM 2423 C C . ALA A 1 301 ? -1.871 12.890 17.108 1.00 75.25 301 ALA A C 1
ATOM 2425 O O . ALA A 1 301 ? -1.836 11.790 17.654 1.00 75.25 301 ALA A O 1
ATOM 2426 N N . TRP A 1 302 ? -2.342 13.061 15.871 1.00 78.06 302 TRP A N 1
ATOM 2427 C CA . TRP A 1 302 ? -2.762 11.969 15.006 1.00 78.06 302 TRP A CA 1
ATOM 2428 C C . TRP A 1 302 ? -1.624 10.998 14.669 1.00 78.06 302 TRP A C 1
ATOM 2430 O O . TRP A 1 302 ? -1.760 9.812 14.956 1.00 78.06 302 TRP A O 1
ATOM 2440 N N . VAL A 1 303 ? -0.504 11.493 14.124 1.00 80.81 303 VAL A N 1
ATOM 2441 C CA . VAL A 1 303 ? 0.638 10.646 13.730 1.00 80.81 303 VAL A CA 1
ATOM 2442 C C . VAL A 1 303 ? 1.162 9.892 14.950 1.00 80.81 303 VAL A C 1
ATOM 2444 O O . VAL A 1 303 ? 1.345 8.679 14.889 1.00 80.81 303 VAL A O 1
ATOM 2447 N N . ARG A 1 304 ? 1.269 10.577 16.099 1.00 83.25 304 ARG A N 1
ATOM 2448 C CA . ARG A 1 304 ? 1.682 9.956 17.365 1.00 83.25 304 ARG A CA 1
ATOM 2449 C C . ARG A 1 304 ? 0.751 8.825 17.792 1.00 83.25 304 ARG A C 1
ATOM 2451 O O . ARG A 1 304 ? 1.215 7.728 18.082 1.00 83.25 304 ARG A O 1
ATOM 2458 N N . ASN A 1 305 ? -0.561 9.071 17.815 1.00 82.50 305 ASN A N 1
ATOM 2459 C CA . ASN A 1 305 ? -1.533 8.041 18.184 1.00 82.50 305 ASN A CA 1
ATOM 2460 C C . ASN A 1 305 ? -1.506 6.865 17.202 1.00 82.50 305 ASN A C 1
ATOM 2462 O O . ASN A 1 305 ? -1.548 5.718 17.637 1.00 82.50 305 ASN A O 1
ATOM 2466 N N . ARG A 1 306 ? -1.389 7.133 15.897 1.00 84.25 306 ARG A N 1
ATOM 2467 C CA . ARG A 1 306 ? -1.266 6.092 14.875 1.00 84.25 306 ARG A CA 1
ATOM 2468 C C . ARG A 1 306 ? -0.022 5.238 15.108 1.00 84.25 306 ARG A C 1
ATOM 2470 O O . ARG A 1 306 ? -0.150 4.025 15.215 1.00 84.25 306 ARG A O 1
ATOM 2477 N N . ASN A 1 307 ? 1.143 5.869 15.261 1.00 85.75 307 ASN A N 1
ATOM 2478 C CA . ASN A 1 307 ? 2.412 5.195 15.546 1.00 85.75 307 ASN A CA 1
ATOM 2479 C C . ASN A 1 307 ? 2.314 4.321 16.806 1.00 85.75 307 ASN A C 1
ATOM 2481 O O . ASN A 1 307 ? 2.804 3.198 16.813 1.00 85.75 307 ASN A O 1
ATOM 2485 N N . MET A 1 308 ? 1.633 4.795 17.855 1.00 86.38 308 MET A N 1
ATOM 2486 C CA . MET A 1 308 ? 1.431 4.017 19.081 1.00 86.38 308 MET A CA 1
ATOM 2487 C C . MET A 1 308 ? 0.566 2.767 18.877 1.00 86.38 308 MET A C 1
ATOM 2489 O O . MET A 1 308 ? 0.852 1.745 19.492 1.00 86.38 308 MET A O 1
ATOM 2493 N N . LEU A 1 309 ? -0.477 2.829 18.039 1.00 87.12 309 LEU A N 1
ATOM 2494 C CA . LEU A 1 309 ? -1.357 1.678 17.787 1.00 87.12 309 LEU A CA 1
ATOM 2495 C C . LEU A 1 309 ? -0.658 0.550 17.036 1.00 87.12 309 LEU A C 1
ATOM 2497 O O . LEU A 1 309 ? -1.053 -0.603 17.178 1.00 87.12 309 LEU A O 1
ATOM 2501 N N . CYS A 1 310 ? 0.334 0.873 16.213 1.00 87.50 310 CYS A N 1
ATOM 2502 C CA . CYS A 1 310 ? 0.946 -0.078 15.294 1.00 87.50 310 CYS A CA 1
ATOM 2503 C C . CYS A 1 310 ? 2.461 -0.209 15.480 1.00 87.50 310 CYS A C 1
ATOM 2505 O O . CYS A 1 310 ? 3.128 -0.679 14.563 1.00 87.50 310 CYS A O 1
ATOM 2507 N N . ALA A 1 311 ? 3.022 0.194 16.627 1.00 89.75 311 ALA A N 1
ATOM 2508 C CA . ALA A 1 311 ? 4.474 0.190 16.835 1.00 89.75 311 ALA A CA 1
ATOM 2509 C C . ALA A 1 311 ? 5.102 -1.203 16.632 1.00 89.75 311 ALA A C 1
ATOM 2511 O O . ALA A 1 311 ? 6.225 -1.308 16.155 1.00 89.75 311 ALA A O 1
ATOM 2512 N N . LYS A 1 312 ? 4.362 -2.272 16.947 1.00 91.44 312 LYS A N 1
ATOM 2513 C CA . LYS A 1 312 ? 4.725 -3.677 16.683 1.00 91.44 312 LYS A CA 1
ATOM 2514 C C . LYS A 1 312 ? 3.730 -4.356 15.740 1.00 91.44 312 LYS A C 1
ATOM 2516 O O . LYS A 1 312 ? 3.571 -5.572 15.760 1.00 91.44 312 LYS A O 1
ATOM 2521 N N . GLY A 1 313 ? 2.986 -3.546 15.001 1.00 94.38 313 GLY A N 1
ATOM 2522 C CA . GLY A 1 313 ? 1.927 -3.966 14.106 1.00 94.38 313 GLY A CA 1
ATOM 2523 C C . GLY A 1 313 ? 2.301 -3.735 12.651 1.00 94.38 313 GLY A C 1
ATOM 2524 O O . GLY A 1 313 ? 3.475 -3.736 12.292 1.00 94.38 313 GLY A O 1
ATOM 2525 N N . PHE A 1 314 ? 1.287 -3.501 11.823 1.00 97.12 314 PHE A N 1
ATOM 2526 C CA . PHE A 1 314 ? 1.460 -3.100 10.430 1.00 97.12 314 PHE A CA 1
ATOM 2527 C C . PHE A 1 314 ? 0.369 -2.110 10.027 1.00 97.12 314 PHE A C 1
ATOM 2529 O O . PHE A 1 314 ? -0.755 -2.207 10.515 1.00 97.12 314 PHE A O 1
ATOM 2536 N N . THR A 1 315 ? 0.670 -1.166 9.140 1.00 97.50 315 THR A N 1
ATOM 2537 C CA . THR A 1 315 ? -0.271 -0.137 8.690 1.00 97.50 315 THR A CA 1
ATOM 2538 C C . THR A 1 315 ? -0.394 -0.093 7.173 1.00 97.50 315 THR A C 1
ATOM 2540 O O . THR A 1 315 ? 0.587 0.089 6.455 1.00 97.50 315 THR A O 1
ATOM 2543 N N . PHE A 1 316 ? -1.635 -0.140 6.700 1.00 98.25 316 PHE A N 1
ATOM 2544 C CA . PHE A 1 316 ? -2.018 0.300 5.366 1.00 98.25 316 PHE A CA 1
ATOM 2545 C C . PHE A 1 316 ? -2.711 1.662 5.457 1.00 98.25 316 PHE A C 1
ATOM 2547 O O . PHE A 1 316 ? -3.753 1.778 6.105 1.00 98.25 316 PHE A O 1
ATOM 2554 N N . GLU A 1 317 ? -2.188 2.682 4.775 1.00 97.00 317 GLU A N 1
ATOM 2555 C CA . GLU A 1 317 ? -2.861 3.981 4.664 1.00 97.00 317 GLU A CA 1
ATOM 2556 C C . GLU A 1 317 ? -3.320 4.277 3.237 1.00 97.00 317 GLU A C 1
ATOM 2558 O O . GLU A 1 317 ? -2.582 4.099 2.268 1.00 97.00 317 GLU A O 1
ATOM 2563 N N . TYR A 1 318 ? -4.536 4.799 3.112 1.00 96.25 318 TYR A N 1
ATOM 2564 C CA . TYR A 1 318 ? -5.182 5.089 1.840 1.00 96.25 318 TYR A CA 1
ATOM 2565 C C . TYR A 1 318 ? -5.547 6.568 1.779 1.00 96.25 318 TYR A C 1
ATOM 2567 O O . TYR A 1 318 ? -6.198 7.103 2.674 1.00 96.25 318 TYR A O 1
ATOM 2575 N N . SER A 1 319 ? -5.134 7.257 0.717 1.00 93.81 319 SER A N 1
ATOM 2576 C CA . SER A 1 319 ? -5.459 8.672 0.535 1.00 93.81 319 SER A CA 1
ATOM 2577 C C . SER A 1 319 ? -5.323 9.094 -0.921 1.00 93.81 319 SER A C 1
ATOM 2579 O O . SER A 1 319 ? -4.542 8.521 -1.671 1.00 93.81 319 SER A O 1
ATOM 2581 N N . ALA A 1 320 ? -6.060 10.122 -1.336 1.00 89.44 320 ALA A N 1
ATOM 2582 C CA . ALA A 1 320 ? -5.843 10.759 -2.636 1.00 89.44 320 ALA A CA 1
ATOM 2583 C C . ALA A 1 320 ? -4.772 11.862 -2.605 1.00 89.44 320 ALA A C 1
ATOM 2585 O O . ALA A 1 320 ? -4.291 12.263 -3.662 1.00 89.44 320 ALA A O 1
ATOM 2586 N N . THR A 1 321 ? -4.426 12.373 -1.419 1.00 87.69 321 THR A N 1
ATOM 2587 C CA . THR A 1 321 ? -3.716 13.653 -1.270 1.00 87.69 321 THR A CA 1
ATOM 2588 C C . THR A 1 321 ? -2.604 13.603 -0.218 1.00 87.69 321 THR A C 1
ATOM 2590 O O . THR A 1 321 ? -2.527 14.487 0.638 1.00 87.69 321 THR A O 1
ATOM 2593 N N . PHE A 1 322 ? -1.767 12.556 -0.217 1.00 91.88 322 PHE A N 1
ATOM 2594 C CA . PHE A 1 322 ? -0.621 12.506 0.703 1.00 91.88 322 PHE A CA 1
ATOM 2595 C C . PHE A 1 322 ? 0.351 13.643 0.425 1.00 91.88 322 PHE A C 1
ATOM 2597 O O . PHE A 1 322 ? 0.641 14.397 1.345 1.00 91.88 322 PHE A O 1
ATOM 2604 N N . GLU A 1 323 ? 0.766 13.823 -0.830 1.00 90.81 323 GLU A N 1
ATOM 2605 C CA . GLU A 1 323 ? 1.667 14.902 -1.240 1.00 90.81 323 GLU A CA 1
ATOM 2606 C C . GLU A 1 323 ? 1.250 16.261 -0.660 1.00 90.81 323 GLU A C 1
ATOM 2608 O O . GLU A 1 323 ? 2.016 16.886 0.067 1.00 90.81 323 GLU A O 1
ATOM 2613 N N . GLN A 1 324 ? 0.006 16.692 -0.898 1.00 90.44 324 GLN A N 1
ATOM 2614 C CA . GLN A 1 324 ? -0.473 17.996 -0.430 1.00 90.44 324 GLN A CA 1
ATOM 2615 C C . GLN A 1 324 ? -0.485 18.106 1.099 1.00 90.44 324 GLN A C 1
ATOM 2617 O O . GLN A 1 324 ? -0.365 19.208 1.633 1.00 90.44 324 GLN A O 1
ATOM 2622 N N . ALA A 1 325 ? -0.666 16.988 1.800 1.00 89.31 325 ALA A N 1
ATOM 2623 C CA . ALA A 1 325 ? -0.765 16.964 3.249 1.00 89.31 325 ALA A CA 1
ATOM 2624 C C . ALA A 1 325 ? 0.597 16.909 3.948 1.00 89.31 325 ALA A C 1
ATOM 2626 O O . ALA A 1 325 ? 0.706 17.418 5.061 1.00 89.31 325 ALA A O 1
ATOM 2627 N N . VAL A 1 326 ? 1.615 16.319 3.313 1.00 91.69 326 VAL A N 1
ATOM 2628 C CA . VAL A 1 326 ? 2.932 16.101 3.932 1.00 91.69 326 VAL A CA 1
ATOM 2629 C C . VAL A 1 326 ? 4.019 17.032 3.407 1.00 91.69 326 VAL A C 1
ATOM 2631 O O . VAL A 1 326 ? 5.024 17.206 4.092 1.00 91.69 326 VAL A O 1
ATOM 2634 N N . SER A 1 327 ? 3.846 17.665 2.243 1.00 90.06 327 SER A N 1
ATOM 2635 C CA . SER A 1 327 ? 4.849 18.585 1.695 1.00 90.06 327 SER A CA 1
ATOM 2636 C C . SER A 1 327 ? 5.170 19.742 2.650 1.00 90.06 327 SER A C 1
ATOM 2638 O O . SER A 1 327 ? 4.299 20.514 3.060 1.00 90.06 327 SER A O 1
ATOM 2640 N N . GLY A 1 328 ? 6.452 19.889 2.979 1.00 86.69 328 GLY A N 1
ATOM 2641 C CA . GLY A 1 328 ? 6.978 20.874 3.918 1.00 86.69 328 GLY A CA 1
ATOM 2642 C C . GLY A 1 328 ? 6.690 20.564 5.388 1.00 86.69 328 GLY A C 1
ATOM 2643 O O . GLY A 1 328 ? 6.806 21.468 6.217 1.00 86.69 328 GLY A O 1
ATOM 2644 N N . THR A 1 329 ? 6.286 19.335 5.718 1.00 88.75 329 THR A N 1
ATOM 2645 C CA . THR A 1 329 ? 6.070 18.876 7.099 1.00 88.75 329 THR A CA 1
ATOM 2646 C C . THR A 1 329 ? 7.220 17.971 7.561 1.00 88.75 329 THR A C 1
ATOM 2648 O O . THR A 1 329 ? 7.916 17.396 6.722 1.00 88.75 329 THR A O 1
ATOM 2651 N N . PRO A 1 330 ? 7.417 17.778 8.880 1.00 87.62 330 PRO A N 1
ATOM 2652 C CA . PRO A 1 330 ? 8.453 16.879 9.397 1.00 87.62 330 PRO A CA 1
ATOM 2653 C C . PRO A 1 330 ? 8.328 15.413 8.955 1.00 87.62 330 PRO A C 1
ATOM 2655 O O . PRO A 1 330 ? 9.304 14.681 9.037 1.00 87.62 330 PRO A O 1
ATOM 2658 N N . VAL A 1 331 ? 7.149 14.989 8.490 1.00 89.44 331 VAL A N 1
ATOM 2659 C CA . VAL A 1 331 ? 6.857 13.597 8.105 1.00 89.44 331 VAL A CA 1
ATOM 2660 C C . VAL A 1 331 ? 6.906 13.373 6.590 1.00 89.44 331 VAL A C 1
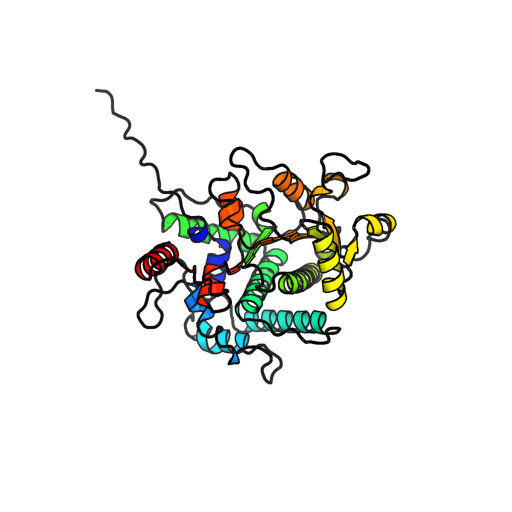ATOM 2662 O O . VAL A 1 331 ? 6.549 12.298 6.115 1.00 89.44 331 VAL A O 1
ATOM 2665 N N . GLU A 1 332 ? 7.330 14.372 5.806 1.00 91.81 332 GLU A N 1
ATOM 2666 C CA . GLU A 1 332 ? 7.375 14.279 4.342 1.00 91.81 332 GLU A CA 1
ATOM 2667 C C . GLU A 1 332 ? 8.203 13.082 3.855 1.00 91.81 332 GLU A C 1
ATOM 2669 O O . GLU A 1 332 ? 7.732 12.305 3.023 1.00 91.81 332 GLU A O 1
ATOM 2674 N N . ASP A 1 333 ? 9.413 12.914 4.389 1.00 90.94 333 ASP A N 1
ATOM 2675 C CA . ASP A 1 333 ? 10.320 11.834 3.988 1.00 90.94 333 ASP A CA 1
ATOM 2676 C C . ASP A 1 333 ? 9.806 10.464 4.441 1.00 90.94 333 ASP A C 1
ATOM 2678 O O . ASP A 1 333 ? 9.876 9.498 3.680 1.00 90.94 333 ASP A O 1
ATOM 2682 N N . ASP A 1 334 ? 9.208 10.384 5.632 1.00 90.62 334 ASP A N 1
ATOM 2683 C CA . ASP A 1 334 ? 8.605 9.152 6.148 1.00 90.62 334 ASP A CA 1
ATOM 2684 C C . ASP A 1 334 ? 7.438 8.686 5.279 1.00 90.62 334 ASP A C 1
ATOM 2686 O O . ASP A 1 334 ? 7.220 7.490 5.113 1.00 90.62 334 ASP A O 1
ATOM 2690 N N . TYR A 1 335 ? 6.663 9.617 4.720 1.00 93.31 335 TYR A N 1
ATOM 2691 C CA . TYR A 1 335 ? 5.598 9.273 3.782 1.00 93.31 335 TYR A CA 1
ATOM 2692 C C . TYR A 1 335 ? 6.138 8.934 2.400 1.00 93.31 335 TYR A C 1
ATOM 2694 O O . TYR A 1 335 ? 5.671 7.969 1.799 1.00 93.31 335 TYR A O 1
ATOM 2702 N N . ALA A 1 336 ? 7.135 9.669 1.911 1.00 93.31 336 ALA A N 1
ATOM 2703 C CA . ALA A 1 336 ? 7.738 9.409 0.609 1.00 93.31 336 ALA A CA 1
ATOM 2704 C C . ALA A 1 336 ? 8.378 8.008 0.537 1.00 93.31 336 ALA A C 1
ATOM 2706 O O . ALA A 1 336 ? 8.242 7.311 -0.469 1.00 93.31 336 ALA A O 1
ATOM 2707 N N . LYS A 1 337 ? 8.989 7.554 1.639 1.00 95.94 337 LYS A N 1
ATOM 2708 C CA . LYS A 1 337 ? 9.508 6.188 1.807 1.00 95.94 337 LYS A CA 1
ATOM 2709 C C . LYS A 1 337 ? 8.418 5.107 1.840 1.00 95.94 337 LYS A C 1
ATOM 2711 O O . LYS A 1 337 ? 8.696 3.961 1.520 1.00 95.94 337 LYS A O 1
ATOM 2716 N N . CYS A 1 338 ? 7.179 5.439 2.196 1.00 96.19 338 CYS A N 1
ATOM 2717 C CA . CYS A 1 338 ? 6.127 4.439 2.404 1.00 96.19 338 CYS A CA 1
ATOM 2718 C C . CYS A 1 338 ? 5.103 4.354 1.268 1.00 96.19 338 CYS A C 1
ATOM 2720 O O . CYS A 1 338 ? 4.281 3.441 1.282 1.00 96.19 338 CYS A O 1
ATOM 2722 N N . VAL A 1 339 ? 5.111 5.258 0.280 1.00 97.62 339 VAL A N 1
ATOM 2723 C CA . VAL A 1 339 ? 4.206 5.137 -0.878 1.00 97.62 339 VAL A CA 1
ATOM 2724 C C . VAL A 1 339 ? 4.573 3.894 -1.685 1.00 97.62 339 VAL A C 1
ATOM 2726 O O . VAL A 1 339 ? 5.583 3.864 -2.386 1.00 97.62 339 VAL A O 1
ATOM 2729 N N . LEU A 1 340 ? 3.719 2.877 -1.591 1.00 98.06 340 LEU A N 1
ATOM 2730 C CA . LEU A 1 340 ? 3.807 1.638 -2.354 1.00 98.06 340 LEU A CA 1
ATOM 2731 C C . LEU A 1 340 ? 3.323 1.877 -3.786 1.00 98.06 340 LEU A C 1
ATOM 2733 O O . LEU A 1 340 ? 3.977 1.486 -4.752 1.00 98.06 340 LEU A O 1
ATOM 2737 N N . PHE A 1 341 ? 2.192 2.570 -3.925 1.00 97.06 341 PHE A N 1
ATOM 2738 C CA . PHE A 1 341 ? 1.552 2.822 -5.210 1.00 97.06 341 PHE A CA 1
ATOM 2739 C C . PHE A 1 341 ? 1.048 4.265 -5.309 1.00 97.06 341 PHE A C 1
ATOM 2741 O O . PHE A 1 341 ? 0.333 4.739 -4.421 1.00 97.06 341 PHE A O 1
ATOM 2748 N N . ASP A 1 342 ? 1.418 4.951 -6.395 1.00 95.19 342 ASP A N 1
ATOM 2749 C CA . ASP A 1 342 ? 0.907 6.275 -6.757 1.00 95.19 342 ASP A CA 1
ATOM 2750 C C . ASP A 1 342 ? 0.011 6.178 -7.995 1.00 95.19 342 ASP A C 1
ATOM 2752 O O . ASP A 1 342 ? 0.476 5.985 -9.116 1.00 95.19 342 ASP A O 1
ATOM 2756 N N . TYR A 1 343 ? -1.288 6.353 -7.779 1.00 93.19 343 TYR A N 1
ATOM 2757 C CA . TYR A 1 343 ? -2.287 6.593 -8.811 1.00 93.19 343 TYR A CA 1
ATOM 2758 C C . TYR A 1 343 ? -3.066 7.875 -8.491 1.00 93.19 343 TYR A C 1
ATOM 2760 O O . TYR A 1 343 ? -4.297 7.891 -8.367 1.00 93.19 343 TYR A O 1
ATOM 2768 N N . SER A 1 344 ? -2.319 8.962 -8.283 1.00 87.88 344 SER A N 1
ATOM 2769 C CA . SER A 1 344 ? -2.845 10.311 -8.069 1.00 87.88 344 SER A CA 1
ATOM 2770 C C . SER A 1 344 ? -3.769 10.793 -9.200 1.00 87.88 344 SER A C 1
ATOM 2772 O O . SER A 1 344 ? -3.853 10.211 -10.284 1.00 87.88 344 SER A O 1
ATOM 2774 N N . TYR A 1 345 ? -4.477 11.906 -8.961 1.00 83.81 345 TYR A N 1
ATOM 2775 C CA . TYR A 1 345 ? -5.447 12.462 -9.917 1.00 83.81 345 TYR A CA 1
ATOM 2776 C C . TYR A 1 345 ? -4.854 12.740 -11.308 1.00 83.81 345 TYR A C 1
ATOM 2778 O O . TYR A 1 345 ? -5.578 12.645 -12.294 1.00 83.81 345 TYR A O 1
ATOM 2786 N N . ARG A 1 346 ? -3.547 13.034 -11.398 1.00 83.69 346 ARG A N 1
ATOM 2787 C CA . ARG A 1 346 ? -2.843 13.192 -12.679 1.00 83.69 346 ARG A CA 1
ATOM 2788 C C . ARG A 1 346 ? -3.010 11.944 -13.548 1.00 83.69 346 ARG A C 1
ATOM 2790 O O . ARG A 1 346 ? -3.495 12.058 -14.665 1.00 83.69 346 ARG A O 1
ATOM 2797 N N . TRP A 1 347 ? -2.689 10.770 -13.010 1.00 84.62 347 TRP A N 1
ATOM 2798 C CA . TRP A 1 347 ? -2.806 9.495 -13.720 1.00 84.62 347 TRP A CA 1
ATOM 2799 C C . TRP A 1 347 ? -4.258 9.139 -14.029 1.00 84.62 347 TRP A C 1
ATOM 2801 O O . TRP A 1 347 ? -4.587 8.769 -15.151 1.00 84.62 347 TRP A O 1
ATOM 2811 N N . PHE A 1 348 ? -5.142 9.339 -13.051 1.00 83.88 348 PHE A N 1
ATOM 2812 C CA . PHE A 1 348 ? -6.577 9.101 -13.205 1.00 83.88 348 PHE A CA 1
ATOM 2813 C C . PHE A 1 348 ? -7.193 9.944 -14.336 1.00 83.88 348 PHE A C 1
ATOM 2815 O O . PHE A 1 348 ? -8.051 9.471 -15.081 1.00 83.88 348 PHE A O 1
ATOM 2822 N N . TYR A 1 349 ? -6.757 11.198 -14.474 1.00 82.31 349 TYR A N 1
ATOM 2823 C CA . TYR A 1 349 ? -7.172 12.085 -15.556 1.00 82.31 349 TYR A CA 1
ATOM 2824 C C . TYR A 1 349 ? -6.523 11.707 -16.894 1.00 82.31 349 TYR A C 1
ATOM 2826 O O . TYR A 1 349 ? -7.232 11.625 -17.894 1.00 82.31 349 TYR A O 1
ATOM 2834 N N . GLU A 1 350 ? -5.212 11.438 -16.918 1.00 84.81 350 GLU A N 1
ATOM 2835 C CA . GLU A 1 350 ? -4.482 11.009 -18.124 1.00 84.81 350 GLU A CA 1
ATOM 2836 C C . GLU A 1 350 ? -5.070 9.725 -18.739 1.00 84.81 350 GLU A C 1
ATOM 2838 O O . GLU A 1 350 ? -5.125 9.603 -19.961 1.00 84.81 350 GLU A O 1
ATOM 2843 N N . ASP A 1 351 ? -5.576 8.808 -17.911 1.00 84.81 351 ASP A N 1
ATOM 2844 C CA . ASP A 1 351 ? -6.228 7.569 -18.354 1.00 84.81 351 ASP A CA 1
ATOM 2845 C C . ASP A 1 351 ? -7.715 7.741 -18.721 1.00 84.81 351 ASP A C 1
ATOM 2847 O O . ASP A 1 351 ? -8.387 6.773 -19.078 1.00 84.81 351 ASP A O 1
ATOM 2851 N N . GLY A 1 352 ? -8.250 8.964 -18.650 1.00 80.94 352 GLY A N 1
ATOM 2852 C CA . GLY A 1 352 ? -9.617 9.285 -19.067 1.00 80.94 352 GLY A CA 1
ATOM 2853 C C . GLY A 1 352 ? -10.710 8.976 -18.038 1.00 80.94 352 GLY A C 1
ATOM 2854 O O . GLY A 1 352 ? -11.890 9.021 -18.381 1.00 80.94 352 GLY A O 1
ATOM 2855 N N . PHE A 1 353 ? -10.357 8.687 -16.780 1.00 76.44 353 PHE A N 1
ATOM 2856 C CA . PHE A 1 353 ? -11.334 8.474 -15.702 1.00 76.44 353 PHE A CA 1
ATOM 2857 C C . PHE A 1 353 ? -11.733 9.768 -14.976 1.00 76.44 353 PHE A C 1
ATOM 2859 O O . PHE A 1 353 ? -12.765 9.818 -14.299 1.00 76.44 353 PHE A O 1
ATOM 2866 N N . GLY A 1 354 ? -10.928 10.826 -15.097 1.00 66.62 354 GLY A N 1
ATOM 2867 C CA . GLY A 1 354 ? -11.229 12.137 -14.527 1.00 66.62 354 GLY A CA 1
ATOM 2868 C C . GLY A 1 354 ? -12.494 12.763 -15.126 1.00 66.62 354 GLY A C 1
ATOM 2869 O O . GLY A 1 354 ? -12.805 12.583 -16.300 1.00 66.62 354 GLY A O 1
ATOM 2870 N N . LYS A 1 355 ? -13.231 13.542 -14.326 1.00 58.50 355 LYS A N 1
ATOM 2871 C CA . LYS A 1 355 ? -14.314 14.373 -14.870 1.00 58.50 355 LYS A CA 1
ATOM 2872 C C . LYS A 1 355 ? -13.685 15.478 -15.716 1.00 58.50 355 LYS A C 1
ATOM 2874 O O . LYS A 1 355 ? -12.810 16.187 -15.218 1.00 58.50 355 LYS A O 1
ATOM 2879 N N . ASP A 1 356 ? -14.170 15.668 -16.942 1.00 44.03 356 ASP A N 1
ATOM 2880 C CA . ASP A 1 356 ? -13.900 16.868 -17.736 1.00 44.03 356 ASP A CA 1
ATOM 2881 C C . ASP A 1 356 ? -14.445 18.093 -16.990 1.00 44.03 356 ASP A C 1
ATOM 2883 O O . ASP A 1 356 ? -15.556 18.567 -17.235 1.00 44.03 356 ASP A O 1
ATOM 2887 N N . TYR A 1 357 ? -13.660 18.655 -16.075 1.00 39.62 357 TYR A N 1
ATOM 2888 C CA . TYR A 1 357 ? -13.821 20.056 -15.736 1.00 39.62 357 TYR A CA 1
ATOM 2889 C C . TYR A 1 357 ? -13.325 20.843 -16.946 1.00 39.62 357 TYR A C 1
ATOM 2891 O O . TYR A 1 357 ? -12.208 21.351 -16.970 1.00 39.62 357 TYR A O 1
ATOM 2899 N N . ARG A 1 358 ? -14.184 20.995 -17.962 1.00 34.56 358 ARG A N 1
ATOM 2900 C CA . ARG A 1 358 ? -14.170 22.239 -18.728 1.00 34.56 358 ARG A CA 1
ATOM 2901 C C . ARG A 1 358 ? -14.427 23.324 -17.696 1.00 34.56 358 ARG A C 1
ATOM 2903 O O . ARG A 1 358 ? -15.577 23.566 -17.334 1.00 34.56 358 ARG A O 1
ATOM 2910 N N . ILE A 1 359 ? -13.364 23.927 -17.170 1.00 35.91 359 ILE A N 1
ATOM 2911 C CA . ILE A 1 359 ? -13.490 25.152 -16.396 1.00 35.91 359 ILE A CA 1
ATOM 2912 C C . ILE A 1 359 ? -14.042 26.168 -17.392 1.00 35.91 359 ILE A C 1
ATOM 2914 O O . ILE A 1 359 ? -13.322 26.702 -18.236 1.00 35.91 359 ILE A O 1
ATOM 2918 N N . ALA A 1 360 ? -15.362 26.338 -17.373 1.00 34.75 360 ALA A N 1
ATOM 2919 C CA . ALA A 1 360 ? -16.045 27.346 -18.154 1.00 34.75 360 ALA A CA 1
ATOM 2920 C C . ALA A 1 360 ? -15.492 28.696 -17.682 1.00 34.75 360 ALA A C 1
ATOM 2922 O O . ALA A 1 360 ? -15.843 29.137 -16.592 1.00 34.75 360 ALA A O 1
ATOM 2923 N N . ASN A 1 361 ? -14.577 29.263 -18.483 1.00 35.62 361 ASN A N 1
ATOM 2924 C CA . ASN A 1 361 ? -13.850 30.539 -18.341 1.00 35.62 361 ASN A CA 1
ATOM 2925 C C . ASN A 1 361 ? -12.320 30.460 -18.210 1.00 35.62 361 ASN A C 1
ATOM 2927 O O . ASN A 1 361 ? -11.709 31.411 -17.730 1.00 35.62 361 ASN A O 1
ATOM 2931 N N . ILE A 1 362 ? -11.671 29.401 -18.695 1.00 42.66 362 ILE A N 1
ATOM 2932 C CA . ILE A 1 362 ? -10.219 29.442 -18.924 1.00 42.66 362 ILE A CA 1
ATOM 2933 C C . ILE A 1 362 ? -9.940 29.312 -20.423 1.00 42.66 362 ILE A C 1
ATOM 2935 O O . ILE A 1 362 ? -10.480 28.439 -21.104 1.00 42.66 362 ILE A O 1
ATOM 2939 N N . SER A 1 363 ? -9.149 30.243 -20.963 1.00 44.09 363 SER A N 1
ATOM 2940 C CA . SER A 1 363 ? -8.793 30.248 -22.385 1.00 44.09 363 SER A CA 1
ATOM 2941 C C . SER A 1 363 ? -7.909 29.042 -22.727 1.00 44.09 363 SER A C 1
ATOM 2943 O O . SER A 1 363 ? -7.137 28.575 -21.892 1.00 44.09 363 SER A O 1
ATOM 2945 N N . ARG A 1 364 ? -7.968 28.554 -23.975 1.00 47.25 364 ARG A N 1
ATOM 2946 C CA . ARG A 1 364 ? -7.152 27.414 -24.452 1.00 47.25 364 ARG A CA 1
ATOM 2947 C C . ARG A 1 364 ? -5.653 27.551 -24.137 1.00 47.25 364 ARG A C 1
ATOM 2949 O O . ARG A 1 364 ? -4.991 26.544 -23.933 1.00 47.25 364 ARG A O 1
ATOM 2956 N N . ALA A 1 365 ? -5.130 28.776 -24.082 1.00 45.97 365 ALA A N 1
ATOM 2957 C CA . ALA A 1 365 ? -3.728 29.043 -23.763 1.00 45.97 365 ALA A CA 1
ATOM 2958 C C . ALA A 1 365 ? -3.383 28.777 -22.284 1.00 45.97 365 ALA A C 1
ATOM 2960 O O . ALA A 1 365 ? -2.305 28.275 -21.992 1.00 45.97 365 ALA A O 1
ATOM 2961 N N . GLN A 1 366 ? -4.306 29.061 -21.365 1.00 46.88 366 GLN A N 1
ATOM 2962 C CA . GLN A 1 366 ? -4.134 28.825 -19.928 1.00 46.88 366 GLN A CA 1
ATOM 2963 C C . GLN A 1 366 ? -4.347 27.347 -19.554 1.00 46.88 366 GLN A C 1
ATOM 2965 O O . GLN A 1 366 ? -3.725 26.858 -18.617 1.00 46.88 366 GLN A O 1
ATOM 2970 N N . ASP A 1 367 ? -5.176 26.615 -20.308 1.00 47.06 367 ASP A N 1
ATOM 2971 C CA . ASP A 1 367 ? -5.310 25.153 -20.181 1.00 47.06 367 ASP A CA 1
ATOM 2972 C C . ASP A 1 367 ? -4.019 24.427 -20.615 1.00 47.06 367 ASP A C 1
ATOM 2974 O O . ASP A 1 367 ? -3.545 23.515 -19.942 1.00 47.06 367 ASP A O 1
ATOM 2978 N N . GLU A 1 368 ? -3.385 24.889 -21.697 1.00 47.06 368 GLU A N 1
ATOM 2979 C CA . GLU A 1 368 ? -2.058 24.421 -22.128 1.00 47.06 368 GLU A CA 1
ATOM 2980 C C . GLU A 1 368 ? -0.952 24.755 -21.110 1.00 47.06 368 GLU A C 1
ATOM 2982 O O . GLU A 1 368 ? -0.029 23.967 -20.904 1.00 47.06 368 GLU A O 1
ATOM 2987 N N . GLU A 1 369 ? -1.043 25.903 -20.437 1.00 45.62 369 GLU A N 1
ATOM 2988 C CA . GLU A 1 369 ? -0.086 26.312 -19.405 1.00 45.62 369 GLU A CA 1
ATOM 2989 C C . GLU A 1 369 ? -0.237 25.481 -18.120 1.00 45.62 369 GLU A C 1
ATOM 2991 O O . GLU A 1 369 ? 0.759 24.992 -17.589 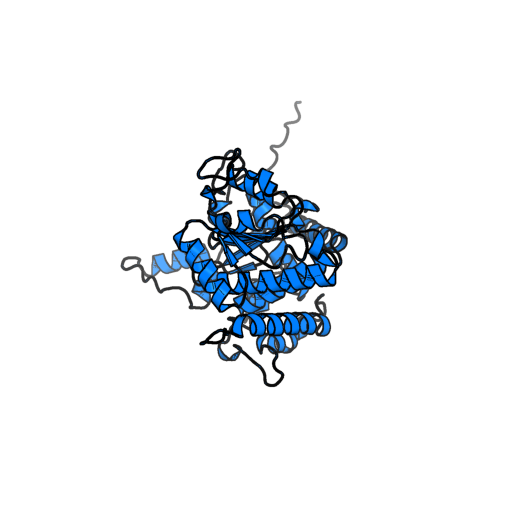1.00 45.62 369 GLU A O 1
ATOM 2996 N N . LEU A 1 370 ? -1.472 25.197 -17.686 1.00 44.44 370 LEU A N 1
ATOM 2997 C CA . LEU A 1 370 ? -1.761 24.237 -16.611 1.00 44.44 370 LEU A CA 1
ATOM 2998 C C . LEU A 1 370 ? -1.241 22.837 -16.959 1.00 44.44 370 LEU A C 1
ATOM 3000 O O . LEU A 1 370 ? -0.554 22.223 -16.146 1.00 44.44 370 LEU A O 1
ATOM 3004 N N . LYS A 1 371 ? -1.481 22.351 -18.182 1.00 45.53 371 LYS A N 1
ATOM 3005 C CA . LYS A 1 371 ? -0.931 21.068 -18.652 1.00 45.53 371 LYS A CA 1
ATOM 3006 C C . LYS A 1 371 ? 0.596 21.048 -18.619 1.00 45.53 371 LYS A C 1
ATOM 3008 O O . LYS A 1 371 ? 1.165 20.044 -18.211 1.00 45.53 371 LYS A O 1
ATOM 3013 N N . LYS A 1 372 ? 1.277 22.144 -18.966 1.00 41.72 372 LYS A N 1
ATOM 3014 C CA . LYS A 1 372 ? 2.744 22.244 -18.840 1.00 41.72 372 LYS A CA 1
ATOM 3015 C C . LYS A 1 372 ? 3.220 22.233 -17.387 1.00 41.72 372 LYS A C 1
ATOM 3017 O O . LYS A 1 372 ? 4.212 21.574 -17.100 1.00 41.72 372 LYS A O 1
ATOM 3022 N N . VAL A 1 373 ? 2.504 22.884 -16.471 1.00 42.97 373 VAL A N 1
ATOM 3023 C CA . VAL A 1 373 ? 2.820 22.843 -15.031 1.00 42.97 373 VAL A CA 1
ATOM 3024 C C . VAL A 1 373 ? 2.652 21.428 -14.457 1.00 42.97 373 VAL A C 1
ATOM 3026 O O . VAL A 1 373 ? 3.431 21.031 -13.598 1.00 42.97 373 VAL A O 1
ATOM 3029 N N . TYR A 1 374 ? 1.700 20.635 -14.964 1.00 37.41 374 TYR A N 1
ATOM 3030 C CA . TYR A 1 374 ? 1.498 19.246 -14.527 1.00 37.41 374 TYR A CA 1
ATOM 3031 C C . TYR A 1 374 ? 2.338 18.197 -15.279 1.00 37.41 374 TYR A C 1
ATOM 3033 O O . TYR A 1 374 ? 2.521 17.104 -14.745 1.00 37.41 374 TYR A O 1
ATOM 3041 N N . MET A 1 375 ? 2.841 18.492 -16.485 1.00 33.78 375 MET A N 1
ATOM 3042 C CA . MET A 1 375 ? 3.633 17.554 -17.300 1.00 33.78 375 MET A CA 1
ATOM 3043 C C . MET A 1 375 ? 5.157 17.705 -17.160 1.00 33.78 375 MET A C 1
ATOM 3045 O O . MET A 1 375 ? 5.871 16.806 -17.593 1.00 33.78 375 MET A O 1
ATOM 3049 N N . ILE A 1 376 ? 5.668 18.793 -16.570 1.00 29.50 376 ILE A N 1
ATOM 3050 C CA . ILE A 1 376 ? 7.120 19.048 -16.416 1.00 29.50 376 ILE A CA 1
ATOM 3051 C C . ILE A 1 376 ? 7.530 19.128 -14.925 1.00 29.50 376 ILE A C 1
ATOM 3053 O O . ILE A 1 376 ? 8.532 19.746 -14.580 1.00 29.50 376 ILE A O 1
ATOM 3057 N N . GLY A 1 377 ? 6.746 18.519 -14.031 1.00 32.12 377 GLY A N 1
ATOM 3058 C CA . GLY A 1 377 ? 7.004 18.459 -12.587 1.00 32.12 377 GLY A CA 1
ATOM 3059 C C . GLY A 1 377 ? 7.098 17.036 -12.075 1.00 32.12 377 GLY A C 1
ATOM 3060 O O . GLY A 1 377 ? 6.164 16.253 -12.393 1.00 32.12 377 GLY A O 1
#

Sequence (377 aa):
MAKGRRPRATQQSHAFRNKLLLNQWLIGLFGIDPLHAHTIDDKPALPYQVLARHLKDIRTEGLGADGLHIYYHNLVSQVLALFPNAALTKEVLLRYEENIVRHTEAINAQRTRPITWKYYQWLSLLFTEVYLDRYFNRPDALLEDLNAYVVRFNQHFGDHAPVAPYTADDLNKVCYQNATGSGKTLVMHVNLLQFRHYAHESGRADELSRVILLTPNEALSRQHIDEFADSDLAAAWFAEGRNNLFTAQTDGLRRVDVMEITKLAEKDSKQQVATRSLGDQNLLLVDEGHRGLGSKTEEGAWVRNRNMLCAKGFTFEYSATFEQAVSGTPVEDDYAKCVLFDYSYRWFYEDGFGKDYRIANISRAQDEELKKVYMIG

Radius of gyration: 21.74 Å; chains: 1; bounding box: 69×57×58 Å